Protein AF-A0A3P7ZCS2-F1 (afdb_monomer_lite)

Radius of gyration: 29.66 Å; chains: 1; bounding box: 91×75×80 Å

Organism: NCBI:txid48269

InterPro domains:
  IPR000313 PWWP domain [PF00855] (333-411)
  IPR000313 PWWP domain [PS50812] (331-393)
  IPR000313 PWWP domain [SM00293] (329-391)
  IPR001841 Zinc finger, RING-type [SM00184] (80-130)
  IPR001841 Zinc finger, RING-type [SM00184] (137-201)
  IPR001965 Zinc finger, PHD-type [SM00249] (79-131)
  IPR001965 Zinc finger, PHD-type [SM00249] (136-202)
  IPR001965 Zinc finger, PHD-type [SM00249] (280-324)
  IPR011011 Zinc finger, FYVE/PHD-type [SSF57903] (72-132)
  IPR011011 Zinc finger, FYVE/PHD-type [SSF57903] (277-336)
  IPR013083 Zinc finger, RING/FYVE/PHD-type [G3DSA:3.30.40.10] (71-134)
  IPR013083 Zinc finger, RING/FYVE/PHD-type [G3DSA:3.30.40.10] (135-224)
  IPR013083 Zinc finger, RING/FYVE/PHD-type [G3DSA:3.30.40.10] (269-327)
  IPR019787 Zinc finger, PHD-finger [PF00628] (80-130)
  IPR019787 Zinc finger, PHD-finger [PS50016] (77-133)
  IPR050777 SET2 Histone-Lysine N-Methyltransferase [PTHR22884] (30-420)
  IPR055198 Histone-lysine N-methyltransferase NSD-like, PHD zinc finger [PF22908] (136-201)

Secondary structure (DSSP, 8-state):
--HHHHHHHHHHHHHHHHHHHHHHHHHTTS------------------------SHHHHHHHHHHHHHSPSPPP----B-TTT--B--STTTSEE-TTTT--EE-GGG---SSPPPGGGGSTTT---HHHHH----BTTT-----TT-TTSTT-EEEB-STT---EEEHHHHTT-TT-EEEPPP-SS-TT---EEEE-GGGS-HHHHHHHTT--S-------TTSSPEEEESSSS-EEESSTTTSBTTPEEEETTEEE-GGG--GGGGGSGGGS----SB-TTT-SB-SS-EEBSSSS-EE-STT--GGGEEEETTEEEEHHHHHT---BTT-EEEE--TTS--EEEEE--GGGS-HHHHTS---TTEEEEEETTT--EEEEEGGGEEEHHHHTTSGGG-------HHHHHHHHHHHHHHHHHHHHHHHHHHHHHHHHHHHHHHHHHHHHHHS-S--HHHHHHHHHHHHHHHHHHHHHHHHHTT-

Foldseek 3Di:
DPVVVVVVVVVVVVVVVVVVVVVVVVVVPPDDDDDDDDDDDDDDDDDDDDDDPDDPVVQVVVLVVLVVCPPPPFDDFAAALQVLATDPDPPQWAQAPALQRHIHGPVSADAPDDDPPCLSPRVHPHGNCRRVVWDAAQQPRHTQDPPPPVQQSPWAFAQPPSGGHIHGPVSQPLEFPWDKDDADPDDDPDDHIHTPHGQLQAQLQVRVVVVVDPDDDLPDCHSPRAAWQAESRHSHIFGDDFNRAFFLWADSDSRYTHHLLPPDLVQCPDPQAPFDADQAALQPQHGAPDWLQARQANHIHHPVSDDVQQFDQDPSHTHGSCVSSVPHHTAQAWKFFDDPPDATFIWGFHALSNDRPVANPDDDDRQWTKIQTQQPRDIHTDHRSGIDHPVSCCSYPSLDQDPDPDSVSVRSVVRVVVVVVVVVVVVVVSVVVVVVVVVVVVVVVVVVVDVVDPDDCPVVVVVVVVVVVVVVVVVVVVVVVVVVD

Sequence (485 aa):
MPKRYARIFELSFQRLEKSRKCKEATVTKVNESGTKSTDRTPKSSKKSGSKKQQPETQEFDIEIHRLIVSPAQYRLQPVCPVCEVYSNAPGQMFQCQGPCGRIVHPHCMRYKTPPPADNSRPEKFRCPQCLIGEFLCSICGKPSETGSKDGAGQLYACQVINCSRHFHRDCLSGWPGILTRPSDNVATRTATFQILRCPAHTCNTCYLESNETNCHPVKKPTSSEGPFLECVRCPAVFHTGDLCTPAGSVEVSLSHIVCPRHFDESLLTLSNFKTQHPNWCFHCFKHAPERIECQLCPTTYHKDCFEPSLGILTDDKFICRSCRRGVFPRYAQIIWAKIPGFRWWPCEIIHARNAPINILNMAHPEGSFPVHFLGSEEYQWISRNRVFPYEIGLQTSSAKDTSGSNKIEKAFSRCKLKNINLYFVIIQYYIHDLVLDFLLSNIVRLYSLFIYQNNVLLYSMQIYVYILLKFIMIIIQDHHILVLL

pLDDT: mean 71.95, std 22.6, range [23.31, 95.94]

Structure (mmCIF, N/CA/C/O backbone):
data_AF-A0A3P7ZCS2-F1
#
_entry.id   AF-A0A3P7ZCS2-F1
#
loop_
_atom_site.group_PDB
_atom_site.id
_atom_site.type_symbol
_atom_site.label_atom_id
_atom_site.label_alt_id
_atom_site.label_comp_id
_atom_site.label_asym_id
_atom_site.label_entity_id
_atom_site.label_seq_id
_atom_site.pdbx_PDB_ins_code
_atom_site.Cartn_x
_atom_site.Cartn_y
_atom_site.Cartn_z
_atom_site.occupancy
_atom_site.B_iso_or_equiv
_atom_site.auth_seq_id
_atom_site.auth_comp_id
_atom_site.auth_asym_id
_atom_site.auth_atom_id
_atom_site.pdbx_PDB_model_num
ATOM 1 N N . MET A 1 1 ? -3.057 19.086 -23.326 1.00 34.16 1 MET A N 1
ATOM 2 C CA . MET A 1 1 ? -3.747 17.930 -23.949 1.00 34.16 1 MET A CA 1
ATOM 3 C C . MET A 1 1 ? -3.106 17.607 -25.300 1.00 34.16 1 MET A C 1
ATOM 5 O O . MET A 1 1 ? -3.210 18.430 -26.204 1.00 34.16 1 MET A O 1
ATOM 9 N N . PRO A 1 2 ? -2.411 16.470 -25.483 1.00 31.97 2 PRO A N 1
ATOM 10 C CA . PRO A 1 2 ? -1.846 16.117 -26.785 1.00 31.97 2 PRO A CA 1
ATOM 11 C C . PRO A 1 2 ? -2.975 15.933 -27.806 1.00 31.97 2 PRO A C 1
ATOM 13 O O . PRO A 1 2 ? -3.985 15.300 -27.497 1.00 31.97 2 PRO A O 1
ATOM 16 N N . LYS A 1 3 ? -2.798 16.447 -29.030 1.00 30.59 3 LYS A N 1
ATOM 17 C CA . LYS A 1 3 ? -3.807 16.549 -30.110 1.00 30.59 3 LYS A CA 1
ATOM 18 C C . LYS A 1 3 ? -4.571 15.249 -30.447 1.00 30.59 3 LYS A C 1
ATOM 20 O O . LYS A 1 3 ? -5.600 15.314 -31.106 1.00 30.59 3 LYS A O 1
ATOM 25 N N . ARG A 1 4 ? -4.125 14.077 -29.975 1.00 33.41 4 ARG A N 1
ATOM 26 C CA . ARG A 1 4 ? -4.854 12.796 -30.078 1.00 33.41 4 ARG A CA 1
ATOM 27 C C . ARG A 1 4 ? -6.056 12.716 -29.121 1.00 33.41 4 ARG A C 1
ATOM 29 O O . ARG A 1 4 ? -7.106 12.251 -29.544 1.00 33.41 4 ARG A O 1
ATOM 36 N N . TYR A 1 5 ? -5.944 13.241 -27.898 1.00 30.27 5 TYR A N 1
ATOM 37 C CA . TYR A 1 5 ? -7.052 13.302 -26.932 1.00 30.27 5 TYR A CA 1
ATOM 38 C C . TYR A 1 5 ? -8.071 14.386 -27.293 1.00 30.27 5 TYR A C 1
ATOM 40 O O . TYR A 1 5 ? -9.265 14.140 -27.183 1.00 30.27 5 TYR A O 1
ATOM 48 N N . ALA A 1 6 ? -7.618 15.528 -27.826 1.00 34.88 6 ALA A N 1
ATOM 49 C CA . ALA A 1 6 ? -8.508 16.565 -28.355 1.00 34.88 6 ALA A CA 1
ATOM 50 C C . ALA A 1 6 ? -9.327 16.049 -29.550 1.00 34.88 6 ALA A C 1
ATOM 52 O O . ALA A 1 6 ? -10.536 16.221 -29.580 1.00 34.88 6 ALA A O 1
ATOM 53 N N . ARG A 1 7 ? -8.705 15.311 -30.483 1.00 32.75 7 ARG A N 1
ATOM 54 C CA . ARG A 1 7 ? -9.410 14.736 -31.642 1.00 32.75 7 ARG A CA 1
ATOM 55 C C . ARG A 1 7 ? -10.425 13.662 -31.242 1.00 32.75 7 ARG A C 1
ATOM 57 O O . ARG A 1 7 ? -11.471 13.573 -31.868 1.00 32.75 7 ARG A O 1
ATOM 64 N N . ILE A 1 8 ? -10.141 12.870 -30.205 1.00 35.28 8 ILE A N 1
ATOM 65 C CA . ILE A 1 8 ? -11.092 11.890 -29.655 1.00 35.28 8 ILE A CA 1
ATOM 66 C C . ILE A 1 8 ? -12.244 12.607 -28.944 1.00 35.28 8 ILE A C 1
ATOM 68 O O . ILE A 1 8 ? -13.396 12.272 -29.202 1.00 35.28 8 ILE A O 1
ATOM 72 N N . PHE A 1 9 ? -11.969 13.628 -28.128 1.00 32.38 9 PHE A N 1
ATOM 73 C CA . PHE A 1 9 ? -13.006 14.438 -27.479 1.00 32.38 9 PHE A CA 1
ATOM 74 C C . PHE A 1 9 ? -13.884 15.183 -28.491 1.00 32.38 9 PHE A C 1
ATOM 76 O O . PHE A 1 9 ? -15.100 15.191 -28.351 1.00 32.38 9 PHE A O 1
ATOM 83 N N . GLU A 1 10 ? -13.299 15.737 -29.547 1.00 36.34 10 GLU A N 1
ATOM 84 C CA . GLU A 1 10 ? -13.999 16.529 -30.560 1.00 36.34 10 GLU A CA 1
ATOM 85 C C . GLU A 1 10 ? -14.814 15.655 -31.523 1.00 36.34 10 GLU A C 1
ATOM 87 O O . GLU A 1 10 ? -15.964 15.973 -31.820 1.00 36.34 10 GLU A O 1
ATOM 92 N N . LEU A 1 11 ? -14.301 14.479 -31.909 1.00 35.94 11 LEU A N 1
ATOM 93 C CA . LEU A 1 11 ? -15.084 13.469 -32.636 1.00 35.94 11 LEU A CA 1
ATOM 94 C C . LEU A 1 11 ? -16.223 12.893 -31.776 1.00 35.94 11 LEU A C 1
ATOM 96 O O . LEU A 1 11 ? -17.282 12.553 -32.308 1.00 35.94 11 LEU A O 1
ATOM 100 N N . SER A 1 12 ? -16.031 12.806 -30.457 1.00 35.19 12 SER A N 1
ATOM 101 C CA . SER A 1 12 ? -17.059 12.363 -29.505 1.00 35.19 12 SER A CA 1
ATOM 102 C C . SER A 1 12 ? -18.126 13.440 -29.278 1.00 35.19 12 SER A C 1
ATOM 104 O O . SER A 1 12 ? -19.315 13.126 -29.270 1.00 35.19 12 SER A O 1
ATOM 106 N N . PHE A 1 13 ? -17.730 14.714 -29.196 1.00 37.91 13 PHE A N 1
ATOM 107 C CA . PHE A 1 13 ? -18.630 15.865 -29.076 1.00 37.91 13 PHE A CA 1
ATOM 108 C C . PHE A 1 13 ? -19.469 16.064 -30.351 1.00 37.91 13 PHE A C 1
ATOM 110 O O . PHE A 1 13 ? -20.689 16.194 -30.278 1.00 37.91 13 PHE A O 1
ATOM 117 N N . GLN A 1 14 ? -18.858 15.933 -31.535 1.00 39.66 14 GLN A N 1
ATOM 118 C CA . GLN A 1 14 ? -19.563 15.972 -32.825 1.00 39.66 14 GLN A CA 1
ATOM 119 C C . GLN A 1 14 ? -20.546 14.797 -33.005 1.00 39.66 14 GLN A C 1
ATOM 121 O O . GLN A 1 14 ? -21.603 14.957 -33.621 1.00 39.66 14 GLN A O 1
ATOM 126 N N . ARG A 1 15 ? -20.246 13.609 -32.453 1.00 40.25 15 ARG A N 1
ATOM 127 C CA . ARG A 1 15 ? -21.177 12.459 -32.434 1.00 40.25 15 ARG A CA 1
ATOM 128 C C . ARG A 1 15 ? -22.315 12.643 -31.424 1.00 40.25 15 ARG A C 1
ATOM 130 O O . ARG A 1 15 ? -23.442 12.249 -31.725 1.00 40.25 15 ARG A O 1
ATOM 137 N N . LEU A 1 16 ? -22.060 13.284 -30.281 1.00 37.72 16 LEU A N 1
ATOM 138 C CA . LEU A 1 16 ? -23.077 13.669 -29.292 1.00 37.72 16 LEU A CA 1
ATOM 139 C C . LEU A 1 16 ? -24.051 14.721 -29.843 1.00 37.72 16 LEU A C 1
ATOM 141 O O . LEU A 1 16 ? -25.259 14.575 -29.658 1.00 37.72 16 LEU A O 1
ATOM 145 N N . GLU A 1 17 ? -23.571 15.714 -30.598 1.00 40.41 17 GLU A N 1
ATOM 146 C CA . GLU A 1 17 ? -24.432 16.683 -31.295 1.00 40.41 17 GLU A CA 1
ATOM 147 C C . GLU A 1 17 ? -25.273 16.032 -32.402 1.00 40.41 17 GLU A C 1
ATOM 149 O O . GLU A 1 17 ? -26.458 16.342 -32.542 1.00 40.41 17 GLU A O 1
ATOM 154 N N . LYS A 1 18 ? -24.708 15.072 -33.151 1.00 39.22 18 LYS A N 1
ATOM 155 C CA . LYS A 1 18 ? -25.457 14.277 -34.145 1.00 39.22 18 LYS A CA 1
ATOM 156 C C . LYS A 1 18 ? -26.535 13.402 -33.493 1.00 39.22 18 LYS A C 1
ATOM 158 O O . LYS A 1 18 ? -27.636 13.293 -34.026 1.00 39.22 18 LYS A O 1
ATOM 163 N N . SER A 1 19 ? -26.241 12.820 -32.329 1.00 39.38 19 SER A N 1
ATOM 164 C CA . SER A 1 19 ? -27.182 11.997 -31.557 1.00 39.38 19 SER A CA 1
ATOM 165 C C . SER A 1 19 ? -28.290 12.837 -30.896 1.00 39.38 19 SER A C 1
ATOM 167 O O . SER A 1 19 ? -29.449 12.423 -30.904 1.00 39.38 19 SER A O 1
ATOM 169 N N . ARG A 1 20 ? -27.988 14.060 -30.421 1.00 38.22 20 ARG A N 1
ATOM 170 C CA . ARG A 1 20 ? -29.004 15.038 -29.973 1.00 38.22 20 ARG A CA 1
ATOM 171 C C . ARG A 1 20 ? -29.910 15.498 -31.113 1.00 38.22 20 ARG A C 1
ATOM 173 O O . ARG A 1 20 ? -31.123 15.453 -30.944 1.00 38.22 20 ARG A O 1
ATOM 180 N N . LYS A 1 21 ? -29.353 15.826 -32.287 1.00 40.16 21 LYS A N 1
ATOM 181 C CA . LYS A 1 21 ? -30.138 16.219 -33.475 1.00 40.16 21 LYS A CA 1
ATOM 182 C C . LYS A 1 21 ? -31.030 15.085 -34.006 1.00 40.16 21 LYS A C 1
ATOM 184 O O . LYS A 1 21 ? -32.159 15.347 -34.407 1.00 40.16 21 LYS A O 1
ATOM 189 N N . CYS A 1 22 ? -30.589 13.822 -33.943 1.00 39.00 22 CYS A N 1
ATOM 190 C CA . CYS A 1 22 ? -31.449 12.669 -34.259 1.00 39.00 22 CYS A CA 1
ATOM 191 C C . CYS A 1 22 ? -32.571 12.462 -33.227 1.00 39.00 22 CYS A C 1
ATOM 193 O O . CYS A 1 22 ? -33.686 12.102 -33.604 1.00 39.00 22 CYS A O 1
ATOM 195 N N . LYS A 1 23 ? -32.318 12.711 -31.935 1.00 38.56 23 LYS A N 1
ATOM 196 C CA . LYS A 1 23 ? -33.352 12.613 -30.890 1.00 38.56 23 LYS A CA 1
ATOM 197 C C . LYS A 1 23 ? -34.379 13.749 -30.982 1.00 38.56 23 LYS A C 1
ATOM 199 O O . LYS A 1 23 ? -35.568 13.476 -30.860 1.00 38.56 23 LYS A O 1
ATOM 204 N N . GLU A 1 24 ? -33.966 14.973 -31.306 1.00 36.69 24 GLU A N 1
ATOM 205 C CA . GLU A 1 24 ? -34.877 16.115 -31.520 1.00 36.69 24 GLU A CA 1
ATOM 206 C C . GLU A 1 24 ? -35.743 15.956 -32.791 1.00 36.69 24 GLU A C 1
ATOM 208 O O . GLU A 1 24 ? -36.917 16.327 -32.782 1.00 36.69 24 GLU A O 1
ATOM 213 N N . ALA A 1 25 ? -35.227 15.299 -33.841 1.00 37.47 25 ALA A N 1
ATOM 214 C CA . ALA A 1 25 ? -35.988 14.968 -35.055 1.00 37.47 25 ALA A CA 1
ATOM 215 C C . ALA A 1 25 ? -36.970 13.786 -34.886 1.00 37.47 25 ALA A C 1
ATOM 217 O O . ALA A 1 25 ? -37.896 13.629 -35.681 1.00 37.47 25 ALA A O 1
ATOM 218 N N . THR A 1 26 ? -36.783 12.951 -33.856 1.00 35.44 26 THR A N 1
ATOM 219 C CA . THR A 1 26 ? -37.679 11.814 -33.565 1.00 35.44 26 THR A CA 1
ATOM 220 C C . THR A 1 26 ? -38.837 12.230 -32.646 1.00 35.44 26 THR A C 1
ATOM 222 O O . THR A 1 26 ? -39.931 11.682 -32.744 1.00 35.44 26 THR A O 1
ATOM 225 N N . VAL A 1 27 ? -38.640 13.253 -31.805 1.00 35.09 27 VAL A N 1
ATOM 226 C CA . VAL A 1 27 ? -39.676 13.792 -30.900 1.00 35.09 27 VAL A CA 1
ATOM 227 C C . VAL A 1 27 ? -40.705 14.666 -31.639 1.00 35.09 27 VAL A C 1
ATOM 229 O O . VAL A 1 27 ? -41.844 14.779 -31.198 1.00 35.09 27 VAL A O 1
ATOM 232 N N . THR A 1 28 ? -40.370 15.211 -32.812 1.00 32.97 28 THR A N 1
ATOM 233 C CA . THR A 1 28 ? -41.272 16.064 -33.616 1.00 32.97 28 THR A CA 1
ATOM 234 C C . THR A 1 28 ? -42.214 15.308 -34.564 1.00 32.97 28 THR A C 1
ATOM 236 O O . THR A 1 28 ? -43.017 15.944 -35.237 1.00 32.97 28 THR A O 1
ATOM 239 N N . LYS A 1 29 ? -42.183 13.966 -34.611 1.00 32.41 29 LYS A N 1
ATOM 240 C CA . LYS A 1 29 ? -43.061 13.154 -35.487 1.00 32.41 29 LYS A CA 1
ATOM 241 C C . LYS A 1 29 ? -44.076 12.254 -34.765 1.00 32.41 29 LYS A C 1
ATOM 243 O O . LYS A 1 29 ? -44.685 11.413 -35.416 1.00 32.41 29 LYS A O 1
ATOM 248 N N . VAL A 1 30 ? -44.280 12.414 -33.452 1.00 31.30 30 VAL A N 1
ATOM 249 C CA . VAL A 1 30 ? -45.162 11.515 -32.665 1.00 31.30 30 VAL A CA 1
ATOM 250 C C . VAL A 1 30 ? -46.473 12.166 -32.190 1.00 31.30 30 VAL A C 1
ATOM 252 O O . VAL A 1 30 ? -47.336 11.470 -31.669 1.00 31.30 30 VAL A O 1
ATOM 255 N N . ASN A 1 31 ? -46.713 13.453 -32.452 1.00 31.58 31 ASN A N 1
ATOM 256 C CA . ASN A 1 31 ? -48.003 14.078 -32.137 1.00 31.58 31 ASN A CA 1
ATOM 257 C C . ASN A 1 31 ? -48.791 14.414 -33.404 1.00 31.58 31 ASN A C 1
ATOM 259 O O . ASN A 1 31 ? -48.759 15.557 -33.836 1.00 31.58 31 ASN A O 1
ATOM 263 N N . GLU A 1 32 ? -49.508 13.434 -33.963 1.00 27.31 32 GLU A N 1
ATOM 264 C CA . GLU A 1 32 ? -50.797 13.667 -34.634 1.00 27.31 32 GLU A CA 1
ATOM 265 C C . GLU A 1 32 ? -51.540 12.348 -34.932 1.00 27.31 32 GLU A C 1
ATOM 267 O O . GLU A 1 32 ? -51.061 11.509 -35.691 1.00 27.31 32 GLU A O 1
ATOM 272 N N . SER A 1 33 ? -52.759 12.237 -34.378 1.00 28.20 33 SER A N 1
ATOM 273 C CA . SER A 1 33 ? -53.843 11.271 -34.675 1.00 28.20 33 SER A CA 1
ATOM 274 C C . SER A 1 33 ? -53.586 9.788 -34.329 1.00 28.20 33 SER A C 1
ATOM 276 O O . SER A 1 33 ? -52.498 9.268 -34.503 1.00 28.20 33 SER A O 1
ATOM 278 N N . GLY A 1 34 ? -54.517 8.981 -33.822 1.00 25.56 34 GLY A N 1
ATOM 279 C CA . GLY A 1 34 ? -55.971 9.057 -33.699 1.00 25.56 34 GLY A CA 1
ATOM 280 C C . GLY A 1 34 ? -56.501 7.609 -33.717 1.00 25.56 34 GLY A C 1
ATOM 281 O O . GLY A 1 34 ? -56.084 6.796 -34.532 1.00 25.56 34 GLY A O 1
ATOM 282 N N . THR A 1 35 ? -57.360 7.272 -32.765 1.00 27.72 35 THR A N 1
ATOM 283 C CA . THR A 1 35 ? -57.932 5.956 -32.418 1.00 27.72 35 THR A CA 1
ATOM 284 C C . THR A 1 35 ? -58.595 5.164 -33.565 1.00 27.72 35 THR A C 1
ATOM 286 O O . THR A 1 35 ? -59.392 5.738 -34.301 1.00 27.72 35 THR A O 1
ATOM 289 N N . LYS A 1 36 ? -58.420 3.822 -33.603 1.00 25.88 36 LYS A N 1
ATOM 290 C CA . LYS A 1 36 ? -59.505 2.793 -33.592 1.00 25.88 36 LYS A CA 1
ATOM 291 C C . LYS A 1 36 ? -59.011 1.333 -33.709 1.00 25.88 36 LYS A C 1
ATOM 293 O O . LYS A 1 36 ? -57.944 1.035 -34.224 1.00 25.88 36 LYS A O 1
ATOM 298 N N . SER A 1 37 ? -59.851 0.457 -33.164 1.00 25.08 37 SER A N 1
ATOM 299 C CA . SER A 1 37 ? -59.765 -0.980 -32.858 1.00 25.08 37 SER A CA 1
ATOM 300 C C . SER A 1 37 ? -59.922 -1.965 -34.033 1.00 25.08 37 SER A C 1
ATOM 302 O O . SER A 1 37 ? -60.675 -1.669 -34.954 1.00 25.08 37 SER A O 1
ATOM 304 N N . THR A 1 38 ? -59.369 -3.183 -33.886 1.00 24.59 38 THR A N 1
ATOM 305 C CA . THR A 1 38 ? -59.996 -4.540 -34.000 1.00 24.59 38 THR A CA 1
ATOM 306 C C . THR A 1 38 ? -59.110 -5.617 -34.666 1.00 24.59 38 THR A C 1
ATOM 308 O O . THR A 1 38 ? -58.693 -5.478 -35.804 1.00 24.59 38 THR A O 1
ATOM 311 N N . ASP A 1 39 ? -58.852 -6.673 -33.883 1.00 24.75 39 ASP A N 1
ATOM 312 C CA . ASP A 1 39 ? -58.910 -8.132 -34.127 1.00 24.75 39 ASP A CA 1
ATOM 313 C C . ASP A 1 39 ? -58.320 -8.846 -35.381 1.00 24.75 39 ASP A C 1
ATOM 315 O O . ASP A 1 39 ? -58.453 -8.403 -36.518 1.00 24.75 39 ASP A O 1
ATOM 319 N N . ARG A 1 40 ? -57.857 -10.088 -35.112 1.00 25.30 40 ARG A N 1
ATOM 320 C CA . ARG A 1 40 ? -57.554 -11.267 -35.973 1.00 25.30 40 ARG A CA 1
ATOM 321 C C . ARG A 1 40 ? -56.086 -11.632 -36.287 1.00 25.30 40 ARG A C 1
ATOM 323 O O . ARG A 1 40 ? -55.348 -10.938 -36.976 1.00 25.30 40 ARG A O 1
ATOM 330 N N . THR A 1 41 ? -55.717 -12.837 -35.841 1.00 25.58 41 THR A N 1
ATOM 331 C CA . THR A 1 41 ? -54.604 -13.714 -36.280 1.00 25.58 41 THR A CA 1
ATOM 332 C C . THR A 1 41 ? -55.026 -14.569 -37.504 1.00 25.58 41 THR A C 1
ATOM 334 O O . THR A 1 41 ? -56.198 -14.517 -37.879 1.00 25.58 41 THR A O 1
ATOM 337 N N . PRO A 1 42 ? -54.216 -15.511 -38.055 1.00 48.38 42 PRO A N 1
ATOM 338 C CA . PRO A 1 42 ? -52.761 -15.575 -38.331 1.00 48.38 42 PRO A CA 1
ATOM 339 C C . PRO A 1 42 ? -52.442 -16.049 -39.786 1.00 48.38 42 PRO A C 1
ATOM 341 O O . PRO A 1 42 ? -53.292 -16.665 -40.426 1.00 48.38 42 PRO A O 1
ATOM 344 N N . LYS A 1 43 ? -51.192 -15.914 -40.285 1.00 23.31 43 LYS A N 1
ATOM 345 C CA . LYS A 1 43 ? -50.535 -16.943 -41.144 1.00 23.31 43 LYS A CA 1
ATOM 346 C C . LYS A 1 43 ? -49.049 -16.690 -41.456 1.00 23.31 43 LYS A C 1
ATOM 348 O O . LYS A 1 43 ? -48.550 -15.576 -41.456 1.00 23.31 43 LYS A O 1
ATOM 353 N N . SER A 1 44 ? -48.385 -17.818 -41.687 1.00 24.83 44 SER A N 1
ATOM 354 C CA . SER A 1 44 ? -46.962 -18.152 -41.811 1.00 24.83 44 SER A CA 1
ATOM 355 C C . SER A 1 44 ? -46.212 -17.647 -43.053 1.00 24.83 44 SER A C 1
ATOM 357 O O . SER A 1 44 ? -46.780 -17.720 -44.137 1.00 24.83 44 SER A O 1
ATOM 359 N N . SER A 1 45 ? -44.887 -17.438 -42.939 1.00 24.23 45 SER A N 1
ATOM 360 C CA . SER A 1 45 ? -43.887 -18.069 -43.838 1.00 24.23 45 SER A CA 1
ATOM 361 C C . SER A 1 45 ? -42.415 -17.798 -43.456 1.00 24.23 45 SER A C 1
ATOM 363 O O . SER A 1 45 ? -41.959 -16.664 -43.461 1.00 24.23 45 SER A O 1
ATOM 365 N N . LYS A 1 46 ? -41.698 -18.903 -43.197 1.00 26.25 46 LYS A N 1
ATOM 366 C CA . LYS A 1 46 ? -40.325 -19.293 -43.603 1.00 26.25 46 LYS A CA 1
ATOM 367 C C . LYS A 1 46 ? -39.116 -18.332 -43.454 1.00 26.25 46 LYS A C 1
ATOM 369 O O . LYS A 1 46 ? -38.947 -17.368 -44.182 1.00 26.25 46 LYS A O 1
ATOM 374 N N . LYS A 1 47 ? -38.203 -18.801 -42.584 1.00 28.81 47 LYS A N 1
ATOM 375 C CA . LYS A 1 47 ? -36.724 -18.704 -42.525 1.00 28.81 47 LYS A CA 1
ATOM 376 C C . LYS A 1 47 ? -35.978 -18.027 -43.693 1.00 28.81 47 LYS A C 1
ATOM 378 O O . LYS A 1 47 ? -35.993 -18.540 -44.806 1.00 28.81 47 LYS A O 1
ATOM 383 N N . SER A 1 48 ? -35.050 -17.143 -43.321 1.00 23.53 48 SER A N 1
ATOM 384 C CA . SER A 1 48 ? -33.651 -17.187 -43.783 1.00 23.53 48 SER A CA 1
ATOM 385 C C . SER A 1 48 ? -32.741 -16.556 -42.724 1.00 23.53 48 SER A C 1
ATOM 387 O O . SER A 1 48 ? -33.026 -15.468 -42.231 1.00 23.53 48 SER A O 1
ATOM 389 N N . GLY A 1 49 ? -31.692 -17.276 -42.321 1.00 38.06 49 GLY A N 1
ATOM 390 C CA . GLY A 1 49 ? -30.802 -16.887 -41.228 1.00 38.06 49 GLY A CA 1
ATOM 391 C C . GLY A 1 49 ? -29.869 -15.726 -41.567 1.00 38.06 49 GLY A C 1
ATOM 392 O O . GLY A 1 49 ? -29.378 -15.613 -42.687 1.00 38.06 49 GLY A O 1
ATOM 393 N N . SER A 1 50 ? -29.562 -14.920 -40.555 1.00 27.19 50 SER A N 1
ATOM 394 C CA . SER A 1 50 ? -28.472 -13.949 -40.563 1.00 27.19 50 SER A CA 1
ATOM 395 C C . SER A 1 50 ? -27.685 -14.078 -39.255 1.00 27.19 50 SER A C 1
ATOM 397 O O . SER A 1 50 ? -28.232 -14.093 -38.152 1.00 27.19 50 SER A O 1
ATOM 399 N N . LYS A 1 51 ? -26.373 -14.282 -39.410 1.00 31.30 51 LYS A N 1
ATOM 400 C CA . LYS A 1 51 ? -25.384 -14.442 -38.340 1.00 31.30 51 LYS A CA 1
ATOM 401 C C . LYS A 1 51 ? -25.429 -13.233 -37.396 1.00 31.30 51 LYS A C 1
ATOM 403 O O . LYS A 1 51 ? -25.303 -12.100 -37.849 1.00 31.30 51 LYS A O 1
ATOM 408 N N . LYS A 1 52 ? -25.547 -13.483 -36.087 1.00 32.81 52 LYS A N 1
ATOM 409 C CA . LYS A 1 52 ? -25.347 -12.482 -35.027 1.00 32.81 52 LYS A CA 1
ATOM 410 C C . LYS A 1 52 ? -23.895 -11.978 -35.052 1.00 32.81 52 LYS A C 1
ATOM 412 O O . LYS A 1 52 ? -23.013 -12.615 -34.487 1.00 32.81 52 LYS A O 1
ATOM 417 N N . GLN A 1 53 ? -23.660 -10.830 -35.680 1.00 43.56 53 GLN A N 1
ATOM 418 C CA . GLN A 1 53 ? -22.557 -9.923 -35.352 1.00 43.56 53 GLN A CA 1
ATOM 419 C C . GLN A 1 53 ? -23.093 -8.929 -34.316 1.00 43.56 53 GLN A C 1
ATOM 421 O O . GLN A 1 53 ? -23.724 -7.942 -34.669 1.00 43.56 53 GLN A O 1
ATOM 426 N N . GLN A 1 54 ? -22.944 -9.251 -33.033 1.00 46.62 54 GLN A N 1
ATOM 427 C CA . GLN A 1 54 ? -23.351 -8.391 -31.915 1.00 46.62 54 GLN A CA 1
ATOM 428 C C . GLN A 1 54 ? -22.439 -8.365 -30.654 1.00 46.62 54 GLN A C 1
ATOM 430 O O . GLN A 1 54 ? -22.840 -7.683 -29.718 1.00 46.62 54 GLN A O 1
ATOM 435 N N . PRO A 1 55 ? -21.240 -9.000 -30.561 1.00 47.25 55 PRO A N 1
ATOM 436 C CA . PRO A 1 55 ? -20.392 -8.830 -29.364 1.00 47.25 55 PRO A CA 1
ATOM 437 C C . PRO A 1 55 ? -19.594 -7.509 -29.315 1.00 47.25 55 PRO A C 1
ATOM 439 O O . PRO A 1 55 ? -19.585 -6.838 -28.289 1.00 47.25 55 PRO A O 1
ATOM 442 N N . GLU A 1 56 ? -18.948 -7.113 -30.419 1.00 50.41 56 GLU A N 1
ATOM 443 C CA . GLU A 1 56 ? -17.910 -6.056 -30.420 1.00 50.41 56 GLU A CA 1
ATOM 444 C C . GLU A 1 56 ? -18.437 -4.653 -30.085 1.00 50.41 56 GLU A C 1
ATOM 446 O O . GLU A 1 56 ? -17.804 -3.902 -29.348 1.00 50.41 56 GLU A O 1
ATOM 451 N N . THR A 1 57 ? -19.614 -4.285 -30.598 1.00 55.41 57 THR A N 1
ATOM 452 C CA . THR A 1 57 ? -20.201 -2.959 -30.341 1.00 55.41 57 THR A CA 1
ATOM 453 C C . THR A 1 57 ? -20.653 -2.808 -28.891 1.00 55.41 57 THR A C 1
ATOM 455 O O . THR A 1 57 ? -20.530 -1.733 -28.317 1.00 55.41 57 THR A O 1
ATOM 458 N N . GLN A 1 58 ? -21.140 -3.894 -28.284 1.00 62.09 58 GLN A N 1
ATOM 459 C CA . GLN A 1 58 ? -21.609 -3.892 -26.902 1.00 62.09 58 GLN A CA 1
ATOM 460 C C . GLN A 1 58 ? -20.439 -3.817 -25.910 1.00 62.09 58 GLN A C 1
ATOM 462 O O . GLN A 1 58 ? -20.539 -3.120 -24.905 1.00 62.09 58 GLN A O 1
ATOM 467 N N . GLU A 1 59 ? -19.324 -4.491 -26.200 1.00 60.81 59 GLU A N 1
ATOM 468 C CA . GLU A 1 59 ? -18.109 -4.436 -25.377 1.00 60.81 59 GLU A CA 1
ATOM 469 C C . GLU A 1 59 ? -17.488 -3.029 -25.367 1.00 60.81 59 GLU A C 1
ATOM 471 O O . GLU A 1 59 ? -17.156 -2.506 -24.301 1.00 60.81 59 GLU A O 1
ATOM 476 N N . PHE A 1 60 ? -17.441 -2.369 -26.528 1.00 63.69 60 PHE A N 1
ATOM 477 C CA . PHE A 1 60 ? -16.927 -1.003 -26.658 1.00 63.69 60 PHE A CA 1
ATOM 478 C C . PHE A 1 60 ? -17.791 0.034 -25.915 1.00 63.69 60 PHE A C 1
ATOM 480 O O . PHE A 1 60 ? -17.264 0.932 -25.255 1.00 63.69 60 PHE A O 1
ATOM 487 N N . ASP A 1 61 ? -19.121 -0.110 -25.958 1.00 67.19 61 ASP A N 1
ATOM 488 C CA . ASP A 1 61 ? -20.045 0.764 -25.222 1.00 67.19 61 ASP A CA 1
ATOM 489 C C . ASP A 1 61 ? -19.908 0.598 -23.694 1.00 67.19 61 ASP A C 1
ATOM 491 O O . ASP A 1 61 ? -19.966 1.582 -22.948 1.00 67.19 61 ASP A O 1
ATOM 495 N N . ILE A 1 62 ? -19.667 -0.630 -23.216 1.00 66.62 62 ILE A N 1
ATOM 496 C CA . ILE A 1 62 ? -19.409 -0.923 -21.795 1.00 66.62 62 ILE A CA 1
ATOM 497 C C . ILE A 1 62 ? -18.079 -0.307 -21.346 1.00 66.62 62 ILE A C 1
ATOM 499 O O . ILE A 1 62 ? -17.996 0.266 -20.256 1.00 66.62 62 ILE A O 1
ATOM 503 N N . GLU A 1 63 ? -17.043 -0.392 -22.180 1.00 68.12 63 GLU A N 1
ATOM 504 C CA . GLU A 1 63 ? -15.724 0.166 -21.889 1.00 68.12 63 GLU A CA 1
ATOM 505 C C . GLU A 1 63 ? -15.754 1.696 -21.797 1.00 68.12 63 GLU A C 1
ATOM 507 O O . GLU A 1 63 ? -15.260 2.268 -20.821 1.00 68.12 63 GLU A O 1
ATOM 512 N N . ILE A 1 64 ? -16.419 2.365 -22.744 1.00 63.22 64 ILE A N 1
ATOM 513 C CA . ILE A 1 64 ? -16.616 3.820 -22.707 1.00 63.22 64 ILE A CA 1
ATOM 514 C C . ILE A 1 64 ? -17.378 4.228 -21.447 1.00 63.22 64 ILE A C 1
ATOM 516 O O . ILE A 1 64 ? -16.959 5.147 -20.741 1.00 63.22 64 ILE A O 1
ATOM 520 N N . HIS A 1 65 ? -18.479 3.545 -21.133 1.00 60.66 65 HIS A N 1
ATOM 521 C CA . HIS A 1 65 ? -19.268 3.859 -19.946 1.00 60.66 65 HIS A CA 1
ATOM 522 C C . HIS A 1 65 ? -18.441 3.705 -18.661 1.00 60.66 65 HIS A C 1
ATOM 524 O O . HIS A 1 65 ? -18.483 4.567 -17.784 1.00 60.66 65 HIS A O 1
ATOM 530 N N . ARG A 1 66 ? -17.627 2.650 -18.563 1.00 73.38 66 ARG A N 1
ATOM 531 C CA . ARG A 1 66 ? -16.723 2.424 -17.429 1.00 73.38 66 ARG A CA 1
ATOM 532 C C . ARG A 1 66 ? -15.689 3.542 -17.273 1.00 73.38 66 ARG A C 1
ATOM 534 O O . ARG A 1 66 ? -15.440 3.964 -16.146 1.00 73.38 66 ARG A O 1
ATOM 541 N N . LEU A 1 67 ? -15.116 4.032 -18.372 1.00 62.44 67 LEU A N 1
ATOM 542 C CA . LEU A 1 67 ? -14.147 5.131 -18.346 1.00 62.44 67 LEU A CA 1
ATOM 543 C C . LEU A 1 67 ? -14.794 6.478 -17.995 1.00 62.44 67 LEU A C 1
ATOM 545 O O . LEU A 1 67 ? -14.170 7.279 -17.312 1.00 62.44 67 LEU A O 1
ATOM 549 N N . ILE A 1 68 ? -16.043 6.723 -18.406 1.00 58.62 68 ILE A N 1
ATOM 550 C CA . ILE A 1 68 ? -16.782 7.958 -18.077 1.00 58.62 68 ILE A CA 1
ATOM 551 C C . ILE A 1 68 ? -17.203 7.988 -16.601 1.00 58.62 68 ILE A C 1
ATOM 553 O O . ILE A 1 68 ? -17.176 9.041 -15.968 1.00 58.62 68 ILE A O 1
ATOM 557 N N . VAL A 1 69 ? -17.600 6.841 -16.043 1.00 55.75 69 VAL A N 1
ATOM 558 C CA . VAL A 1 69 ? -18.046 6.716 -14.640 1.00 55.75 69 VAL A CA 1
ATOM 559 C C . VAL A 1 69 ? -16.858 6.612 -13.664 1.00 55.75 69 VAL A C 1
ATOM 561 O O . VAL A 1 69 ? -17.029 6.638 -12.444 1.00 55.75 69 VAL A O 1
ATOM 564 N N . SER A 1 70 ? -15.634 6.534 -14.190 1.00 57.09 70 SER A N 1
ATOM 565 C CA . SER A 1 70 ? -14.387 6.465 -13.437 1.00 57.09 70 SER A CA 1
ATOM 566 C C . SER A 1 70 ? -13.662 7.825 -13.434 1.00 57.09 70 SER A C 1
ATOM 568 O O . SER A 1 70 ? -13.411 8.369 -14.505 1.00 57.09 70 SER A O 1
ATOM 570 N N . PRO A 1 71 ? -13.264 8.374 -12.271 1.00 57.44 71 PRO A N 1
ATOM 571 C CA . PRO A 1 71 ? -13.391 7.806 -10.936 1.00 57.44 71 PRO A CA 1
ATOM 572 C C . PRO A 1 71 ? -14.749 8.140 -10.310 1.00 57.44 71 PRO A C 1
ATOM 574 O O . PRO A 1 71 ? -15.189 9.289 -10.339 1.00 57.44 71 PRO A O 1
ATOM 577 N N . ALA A 1 72 ? -15.367 7.161 -9.643 1.00 61.03 72 ALA A N 1
ATOM 578 C CA . ALA A 1 72 ? -16.433 7.461 -8.695 1.00 61.03 72 ALA A CA 1
ATOM 579 C C . ALA A 1 72 ? -15.923 8.503 -7.684 1.00 61.03 72 ALA A C 1
ATOM 581 O O . ALA A 1 72 ? -14.837 8.342 -7.119 1.00 61.03 72 ALA A O 1
ATOM 582 N N . GLN A 1 73 ? -16.689 9.578 -7.487 1.00 69.38 73 GLN A N 1
ATOM 583 C CA . GLN A 1 73 ? -16.347 10.614 -6.515 1.00 69.38 73 GLN A CA 1
ATOM 584 C C . GLN A 1 73 ? -16.190 9.987 -5.128 1.00 69.38 73 GLN A C 1
ATOM 586 O O . GLN A 1 73 ? -16.950 9.084 -4.761 1.00 69.38 73 GLN A O 1
ATOM 591 N N . TYR A 1 74 ? -15.206 10.466 -4.363 1.00 79.62 74 TYR A N 1
ATOM 592 C CA . TYR A 1 74 ? -14.990 9.987 -3.004 1.00 79.62 74 TYR A CA 1
ATOM 593 C C . TYR A 1 74 ? -16.286 10.074 -2.200 1.00 79.62 74 TYR A C 1
ATOM 595 O O . TYR A 1 74 ? -16.941 11.117 -2.133 1.00 79.62 74 TYR A O 1
ATOM 603 N N . ARG A 1 75 ? -16.620 8.969 -1.543 1.00 82.94 75 ARG A N 1
ATOM 604 C CA . ARG A 1 75 ? -17.704 8.899 -0.577 1.00 82.94 75 ARG A CA 1
ATOM 605 C C . ARG A 1 75 ? -17.225 8.063 0.587 1.00 82.94 75 ARG A C 1
ATOM 607 O O . ARG A 1 75 ? -16.747 6.950 0.381 1.00 82.94 75 ARG A O 1
ATOM 614 N N . LEU A 1 76 ? -17.394 8.581 1.802 1.00 85.50 76 LEU A N 1
ATOM 615 C CA . LEU A 1 76 ? -17.111 7.802 2.998 1.00 85.50 76 LEU A CA 1
ATOM 616 C C . LEU A 1 76 ? -17.991 6.547 2.991 1.00 85.50 76 LEU A C 1
ATOM 618 O O . LEU A 1 76 ? -19.219 6.625 3.052 1.00 85.50 76 LEU A O 1
ATOM 622 N N . GLN A 1 77 ? -17.340 5.396 2.890 1.00 89.62 77 GLN A N 1
ATOM 623 C CA . GLN A 1 77 ? -17.956 4.080 2.874 1.00 89.62 77 GLN A CA 1
ATOM 624 C C . GLN A 1 77 ? -17.250 3.246 3.942 1.00 89.62 77 GLN A C 1
ATOM 626 O O . GLN A 1 77 ? -16.204 2.646 3.661 1.00 89.62 77 GLN A O 1
ATOM 631 N N . PRO A 1 78 ? -17.756 3.273 5.189 1.00 88.69 78 PRO A N 1
ATOM 632 C CA . PRO A 1 78 ? -17.081 2.635 6.303 1.00 88.69 78 PRO A CA 1
ATOM 633 C C . PRO A 1 78 ? -16.964 1.132 6.062 1.00 88.69 78 PRO A C 1
ATOM 635 O O . PRO A 1 78 ? -17.910 0.477 5.630 1.00 88.69 78 PRO A O 1
ATOM 638 N N . VAL A 1 79 ? -15.784 0.597 6.347 1.00 94.00 79 VAL A N 1
ATOM 639 C CA . VAL A 1 79 ? -15.490 -0.831 6.247 1.00 94.00 79 VAL A CA 1
ATOM 640 C C . VAL A 1 79 ? -15.304 -1.373 7.648 1.00 94.00 79 VAL A C 1
ATOM 642 O O . VAL A 1 79 ? -14.654 -0.741 8.481 1.00 94.00 79 VAL A O 1
ATOM 645 N N . CYS A 1 80 ? -15.862 -2.550 7.924 1.00 93.50 80 CYS A N 1
ATOM 646 C CA . CYS A 1 80 ? -15.614 -3.194 9.201 1.00 93.50 80 CYS A CA 1
ATOM 647 C C . CYS A 1 80 ? -14.164 -3.703 9.227 1.00 93.50 80 CYS A C 1
ATOM 649 O O . CYS A 1 80 ? -13.836 -4.588 8.443 1.00 93.50 80 CYS A O 1
ATOM 651 N N . PRO A 1 81 ? -13.305 -3.241 10.152 1.00 89.38 81 PRO A N 1
ATOM 652 C CA . PRO A 1 81 ? -11.900 -3.655 10.221 1.00 89.38 81 PRO A CA 1
ATOM 653 C C . PRO A 1 81 ? -11.693 -5.128 10.612 1.00 89.38 81 PRO A C 1
ATOM 655 O O . PRO A 1 81 ? -10.558 -5.583 10.655 1.00 89.38 81 PRO A O 1
ATOM 658 N N . VAL A 1 82 ? -12.758 -5.862 10.959 1.00 91.25 82 VAL A N 1
ATOM 659 C CA . VAL A 1 82 ? -12.673 -7.277 11.354 1.00 91.25 82 VAL A CA 1
ATOM 660 C C . VAL A 1 82 ? -12.923 -8.207 10.172 1.00 91.25 82 VAL A C 1
ATOM 662 O O . VAL A 1 82 ? -12.185 -9.166 9.992 1.00 91.25 82 VAL A O 1
ATOM 665 N N . CYS A 1 83 ? -13.972 -7.951 9.386 1.00 93.62 83 CYS A N 1
ATOM 666 C CA . CYS A 1 83 ? -14.302 -8.772 8.219 1.00 93.62 83 CYS A CA 1
ATOM 667 C C . CYS A 1 83 ? -13.880 -8.143 6.890 1.00 93.62 83 CYS A C 1
ATOM 669 O O . CYS A 1 83 ? -14.029 -8.787 5.862 1.00 93.62 83 CYS A O 1
ATOM 671 N N . GLU A 1 84 ? -13.389 -6.901 6.902 1.00 94.38 84 GLU A N 1
ATOM 672 C CA . GLU A 1 84 ? -12.985 -6.145 5.709 1.00 94.38 84 GLU A CA 1
ATOM 673 C C . GLU A 1 84 ? -14.121 -5.976 4.687 1.00 94.38 84 GLU A C 1
ATOM 675 O O . GLU A 1 84 ? -13.891 -5.800 3.498 1.00 94.38 84 GLU A O 1
ATOM 680 N N . VAL A 1 85 ? -15.371 -5.983 5.166 1.00 92.31 85 VAL A N 1
ATOM 681 C CA . VAL A 1 85 ? -16.572 -5.801 4.342 1.00 92.31 85 VAL A CA 1
ATOM 682 C C . VAL A 1 85 ? -17.166 -4.413 4.561 1.00 92.31 85 VAL A C 1
ATOM 684 O O . VAL A 1 85 ? -17.369 -3.968 5.698 1.00 92.31 85 VAL A O 1
ATOM 687 N N . TYR A 1 86 ? -17.460 -3.743 3.449 1.00 90.38 86 TYR A N 1
ATOM 688 C CA . TYR A 1 86 ? -18.291 -2.545 3.390 1.00 90.38 86 TYR A CA 1
ATOM 689 C C . TYR A 1 86 ? -19.773 -2.906 3.543 1.00 90.38 86 TYR A C 1
ATOM 691 O O . TYR A 1 86 ? -20.264 -3.815 2.876 1.00 90.38 86 TYR A O 1
ATOM 699 N N . SER A 1 87 ? -20.501 -2.147 4.364 1.00 87.19 87 SER A N 1
ATOM 700 C CA . SER A 1 87 ? -21.963 -2.185 4.388 1.00 87.19 87 SER A CA 1
ATOM 701 C C . SER A 1 87 ? -22.547 -0.774 4.394 1.00 87.19 87 SER A C 1
ATOM 703 O O . SER A 1 87 ? -22.054 0.126 5.075 1.00 87.19 87 SER A O 1
ATOM 705 N N . ASN A 1 88 ? -23.614 -0.579 3.620 1.00 80.38 88 ASN A N 1
ATOM 706 C CA . ASN A 1 88 ? -24.441 0.631 3.617 1.00 80.38 88 ASN A CA 1
ATOM 707 C C . ASN A 1 88 ? -25.836 0.413 4.197 1.00 80.38 88 ASN A C 1
ATOM 709 O O . ASN A 1 88 ? -26.621 1.360 4.251 1.00 80.38 88 ASN A O 1
ATOM 713 N N . ALA A 1 89 ? -26.153 -0.817 4.597 1.00 83.44 89 ALA A N 1
ATOM 714 C CA . ALA A 1 89 ? -27.458 -1.141 5.126 1.00 83.44 89 ALA A CA 1
ATOM 715 C C . ALA A 1 89 ? -27.603 -0.517 6.528 1.00 83.44 89 ALA A C 1
ATOM 717 O O . ALA A 1 89 ? -26.770 -0.779 7.408 1.00 83.44 89 ALA A O 1
ATOM 718 N N . PRO A 1 90 ? -28.644 0.306 6.760 1.00 81.75 90 PRO A N 1
ATOM 719 C CA . PRO A 1 90 ? -28.886 0.907 8.064 1.00 81.75 90 PRO A CA 1
ATOM 720 C C . PRO A 1 90 ? -28.942 -0.155 9.166 1.00 81.75 90 PRO A C 1
ATOM 722 O O . PRO A 1 90 ? -29.550 -1.209 8.997 1.00 81.75 90 PRO A O 1
ATOM 725 N N . GLY A 1 91 ? -28.297 0.118 10.300 1.00 83.06 91 GLY A N 1
ATOM 726 C CA . GLY A 1 91 ? -28.326 -0.767 11.466 1.00 83.06 91 GLY A CA 1
ATOM 727 C C . GLY A 1 91 ? -27.408 -1.995 11.404 1.00 83.06 91 GLY A C 1
ATOM 728 O O . GLY A 1 91 ? -27.348 -2.729 12.385 1.00 83.06 91 GLY A O 1
ATOM 729 N N . GLN A 1 92 ? -26.661 -2.227 10.318 1.00 88.56 92 GLN A N 1
ATOM 730 C CA . GLN A 1 92 ? -25.691 -3.334 10.272 1.00 88.56 92 GLN A CA 1
ATOM 731 C C . GLN A 1 92 ? -24.353 -2.996 10.936 1.00 88.56 92 GLN A C 1
ATOM 733 O O . GLN A 1 92 ? -23.716 -3.868 11.526 1.00 88.56 92 GLN A O 1
ATOM 738 N N . MET A 1 93 ? -23.921 -1.739 10.847 1.00 92.81 93 MET A N 1
ATOM 739 C CA . MET A 1 93 ? -22.661 -1.274 11.422 1.00 92.81 93 MET A CA 1
ATOM 740 C C . MET A 1 93 ? -22.913 -0.211 12.480 1.00 92.81 93 MET A C 1
ATOM 742 O O . MET A 1 93 ? -23.660 0.736 12.239 1.00 92.81 93 MET A O 1
ATOM 746 N N . PHE A 1 94 ? -22.253 -0.341 13.629 1.00 93.19 94 PHE A N 1
ATOM 747 C CA . PHE A 1 94 ? -22.334 0.622 14.723 1.00 93.19 94 PHE A CA 1
ATOM 748 C C . PHE A 1 94 ? -21.003 1.333 14.910 1.00 93.19 94 PHE A C 1
ATOM 750 O O . PHE A 1 94 ? -19.931 0.729 14.814 1.00 93.19 94 PHE A O 1
ATOM 757 N N . GLN A 1 95 ? -21.087 2.623 15.217 1.00 93.31 95 GLN A N 1
ATOM 758 C CA . GLN A 1 95 ? -19.955 3.395 15.694 1.00 93.31 95 GLN A CA 1
ATOM 759 C C . GLN A 1 95 ? -19.775 3.138 17.191 1.00 93.31 95 GLN A C 1
ATOM 761 O O . GLN A 1 95 ? -20.704 3.292 17.980 1.00 93.31 95 GLN A O 1
ATOM 766 N N . CYS A 1 96 ? -18.572 2.741 17.592 1.00 92.94 96 CYS A N 1
ATOM 767 C CA . CYS A 1 96 ? -18.233 2.571 18.996 1.00 92.94 96 CYS A CA 1
ATOM 768 C C . CYS A 1 96 ? -18.246 3.922 19.727 1.00 92.94 96 CYS A C 1
ATOM 770 O O . CYS A 1 96 ? -17.486 4.817 19.370 1.00 92.94 96 CYS A O 1
ATOM 772 N N . GLN A 1 97 ? -19.019 4.009 20.813 1.00 93.50 97 GLN A N 1
ATOM 773 C CA . GLN A 1 97 ? -19.162 5.193 21.677 1.00 93.50 97 GLN A CA 1
ATOM 774 C C . GLN A 1 97 ? -18.002 5.389 22.669 1.00 93.50 97 GLN A C 1
ATOM 776 O O . GLN A 1 97 ? -18.008 6.290 23.505 1.00 93.50 97 GLN A O 1
ATOM 781 N N . GLY A 1 98 ? -17.015 4.495 22.642 1.00 89.38 98 GLY A N 1
ATOM 782 C CA . GLY A 1 98 ? -15.735 4.694 23.317 1.00 89.38 98 GLY A CA 1
ATOM 783 C C . GLY A 1 98 ? -14.790 5.584 22.504 1.00 89.38 98 GLY A C 1
ATOM 784 O O . GLY A 1 98 ? -15.073 5.886 21.344 1.00 89.38 98 GLY A O 1
ATOM 785 N N . PRO A 1 99 ? -13.606 5.919 23.048 1.00 85.50 99 PRO A N 1
ATOM 786 C CA . PRO A 1 99 ? -12.653 6.793 22.371 1.00 85.50 99 PRO A CA 1
ATOM 787 C C . PRO A 1 99 ? -12.229 6.253 21.005 1.00 85.50 99 PRO A C 1
ATOM 789 O O . PRO A 1 99 ? -11.858 7.043 20.152 1.00 85.50 99 PRO A O 1
ATOM 792 N N . CYS A 1 100 ? -12.313 4.934 20.753 1.00 87.44 100 CYS A N 1
ATOM 793 C CA . CYS A 1 100 ? -11.888 4.370 19.474 1.00 87.44 100 CYS A CA 1
ATOM 794 C C . CYS A 1 100 ? -12.658 4.909 18.257 1.00 87.44 100 CYS A C 1
ATOM 796 O O . CYS A 1 100 ? -12.076 4.952 17.174 1.00 87.44 100 CYS A O 1
ATOM 798 N N . GLY A 1 101 ? -13.935 5.284 18.417 1.00 87.44 101 GLY A N 1
ATOM 799 C CA . GLY A 1 101 ? -14.786 5.803 17.340 1.00 87.44 101 GLY A CA 1
ATOM 800 C C . GLY A 1 101 ? -14.965 4.867 16.136 1.00 87.44 101 GLY A C 1
ATOM 801 O O . GLY A 1 101 ? -15.482 5.295 15.107 1.00 87.44 101 GLY A O 1
ATOM 802 N N . ARG A 1 102 ? -14.520 3.604 16.225 1.00 88.75 102 ARG A N 1
ATOM 803 C CA . ARG A 1 102 ? -14.498 2.667 15.093 1.00 88.75 102 ARG A CA 1
ATOM 804 C C . ARG A 1 102 ? -15.903 2.247 14.698 1.00 88.75 102 ARG A C 1
ATOM 806 O O . ARG A 1 102 ? -16.730 1.966 15.565 1.00 88.75 102 ARG A O 1
ATOM 813 N N . ILE A 1 103 ? -16.117 2.119 13.395 1.00 91.81 103 ILE A N 1
ATOM 814 C CA . ILE A 1 103 ? -17.355 1.608 12.813 1.00 91.81 103 ILE A CA 1
ATOM 815 C C . ILE A 1 103 ? -17.156 0.120 12.507 1.00 91.81 103 ILE A C 1
ATOM 817 O O . ILE A 1 103 ? -16.239 -0.259 11.781 1.00 91.81 103 ILE A O 1
ATOM 821 N N . VAL A 1 104 ? -17.972 -0.740 13.111 1.00 93.56 104 VAL A N 1
ATOM 822 C CA . VAL A 1 104 ? -17.829 -2.205 13.044 1.00 93.56 104 VAL A CA 1
ATOM 823 C C . VAL A 1 104 ? -19.193 -2.871 12.917 1.00 93.56 104 VAL A C 1
ATOM 825 O O . VAL A 1 104 ? -20.197 -2.323 13.367 1.00 93.56 104 VAL A O 1
ATOM 828 N N . HIS A 1 105 ? -19.231 -4.087 12.375 1.00 93.50 105 HIS A N 1
ATOM 829 C CA . HIS A 1 105 ? -20.383 -4.964 12.570 1.00 93.50 105 HIS A CA 1
ATOM 830 C C . HIS A 1 105 ? -20.387 -5.464 14.025 1.00 93.50 105 HIS A C 1
ATOM 832 O O . HIS A 1 105 ? -19.391 -6.060 14.450 1.00 93.50 105 HIS A O 1
ATOM 838 N N . PRO A 1 106 ? -21.479 -5.295 14.791 1.00 91.81 106 PRO A N 1
ATOM 839 C CA . PRO A 1 106 ? -21.552 -5.763 16.178 1.00 91.81 106 PRO A CA 1
ATOM 840 C C . PRO A 1 106 ? -21.288 -7.265 16.309 1.00 91.81 106 PRO A C 1
ATOM 842 O O . PRO A 1 106 ? -20.575 -7.691 17.212 1.00 91.81 106 PRO A O 1
ATOM 845 N N . HIS A 1 107 ? -21.787 -8.063 15.357 1.00 90.25 107 HIS A N 1
ATOM 846 C CA . HIS A 1 107 ? -21.597 -9.516 15.336 1.00 90.25 107 HIS A CA 1
ATOM 847 C C . HIS A 1 107 ? -20.151 -9.948 15.028 1.00 90.25 107 HIS A C 1
ATOM 849 O O . HIS A 1 107 ? -19.738 -11.041 15.407 1.00 90.25 107 HIS A O 1
ATOM 855 N N . CYS A 1 108 ? -19.349 -9.096 14.382 1.00 93.50 108 CYS A N 1
ATOM 856 C CA . CYS A 1 108 ? -17.928 -9.382 14.179 1.00 93.50 108 CYS A CA 1
ATOM 857 C C . CYS A 1 108 ? -17.110 -9.209 15.467 1.00 93.50 108 CYS A C 1
ATOM 859 O O . CYS A 1 108 ? -15.976 -9.685 15.541 1.00 93.50 108 CYS A O 1
ATOM 861 N N . MET A 1 109 ? -17.655 -8.543 16.488 1.00 91.19 109 MET A N 1
ATOM 862 C CA . MET A 1 109 ? -16.936 -8.308 17.732 1.00 91.19 109 MET A CA 1
ATOM 863 C C . MET A 1 109 ? -17.007 -9.530 18.644 1.00 91.19 109 MET A C 1
ATOM 865 O O . MET A 1 109 ? -18.076 -9.986 19.042 1.00 91.19 109 MET A O 1
ATOM 869 N N . ARG A 1 110 ? -15.832 -10.041 19.014 1.00 88.56 110 ARG A N 1
ATOM 870 C CA . ARG A 1 110 ? -15.677 -11.126 19.987 1.00 88.56 110 ARG A CA 1
ATOM 871 C C . ARG A 1 110 ? -15.337 -10.525 21.348 1.00 88.56 110 ARG A C 1
ATOM 873 O O . ARG A 1 110 ? -14.359 -9.788 21.466 1.00 88.56 110 ARG A O 1
ATOM 880 N N . TYR A 1 111 ? -16.125 -10.849 22.368 1.00 86.38 111 TYR A N 1
ATOM 881 C CA . TYR A 1 111 ? -15.896 -10.400 23.740 1.00 86.38 111 TYR A CA 1
ATOM 882 C C . TYR A 1 111 ? -15.397 -11.567 24.597 1.00 86.38 111 TYR A C 1
ATOM 884 O O . TYR A 1 111 ? -15.923 -12.672 24.489 1.00 86.38 111 TYR A O 1
ATOM 892 N N . LYS A 1 112 ? -14.380 -11.329 25.438 1.00 82.19 112 LYS A N 1
ATOM 893 C CA . LYS A 1 112 ? -13.893 -12.333 26.404 1.00 82.19 112 LYS A CA 1
ATOM 894 C C . LYS A 1 112 ? -14.916 -12.573 27.518 1.00 82.19 112 LYS A C 1
ATOM 896 O O . LYS A 1 112 ? -15.147 -13.709 27.907 1.00 82.19 112 LYS A O 1
ATOM 901 N N . THR A 1 113 ? -15.527 -11.496 28.001 1.00 83.75 113 THR A N 1
ATOM 902 C CA . THR A 1 113 ? -16.649 -11.500 28.943 1.00 83.75 113 THR A CA 1
ATOM 903 C C . THR A 1 113 ? -17.883 -10.926 28.250 1.00 83.75 113 THR A C 1
ATOM 905 O O . THR A 1 113 ? -17.731 -10.029 27.418 1.00 83.75 113 THR A O 1
ATOM 908 N N . PRO A 1 114 ? -19.102 -11.412 28.543 1.00 87.06 114 PRO A N 1
ATOM 909 C CA . PRO A 1 114 ? -20.312 -10.857 27.949 1.00 87.06 114 PRO A CA 1
ATOM 910 C C . PRO A 1 114 ? -20.393 -9.336 28.171 1.00 87.06 114 PRO A C 1
ATOM 912 O O . PRO A 1 114 ? -20.201 -8.884 29.304 1.00 87.06 114 PRO A O 1
ATOM 915 N N . PRO A 1 115 ? -20.638 -8.531 27.119 1.00 91.38 115 PRO A N 1
ATOM 916 C CA . PRO A 1 115 ? -20.793 -7.093 27.279 1.00 91.38 115 PRO A CA 1
ATOM 917 C C . PRO A 1 115 ? -22.095 -6.767 28.037 1.00 91.38 115 PRO A C 1
ATOM 919 O O . PRO A 1 115 ? -22.976 -7.625 28.139 1.00 91.38 115 PRO A O 1
ATOM 922 N N . PRO A 1 116 ? -22.255 -5.526 28.536 1.00 91.25 116 PRO A N 1
ATOM 923 C CA . PRO A 1 116 ? -23.507 -5.072 29.140 1.00 91.25 116 PRO A CA 1
ATOM 924 C C . PRO A 1 116 ? -24.724 -5.367 28.250 1.00 91.25 116 PRO A C 1
ATOM 926 O O . PRO A 1 116 ? -24.630 -5.293 27.024 1.00 91.25 116 PRO A O 1
ATOM 929 N N . ALA A 1 117 ? -25.876 -5.681 28.851 1.00 89.00 117 ALA A N 1
ATOM 930 C CA . ALA A 1 117 ? -27.075 -6.100 28.111 1.00 89.00 117 ALA A CA 1
ATOM 931 C C . ALA A 1 117 ? -27.553 -5.056 27.077 1.00 89.00 117 ALA A C 1
ATOM 933 O O . ALA A 1 117 ? -28.093 -5.398 26.024 1.00 89.00 117 ALA A O 1
ATOM 934 N N . ASP A 1 118 ? -27.316 -3.775 27.355 1.00 91.38 118 ASP A N 1
ATOM 935 C CA . ASP A 1 118 ? -27.660 -2.649 26.492 1.00 91.38 118 ASP A CA 1
ATOM 936 C C . ASP A 1 118 ? -26.596 -2.327 25.428 1.00 91.38 118 ASP A C 1
ATOM 938 O O . ASP A 1 118 ? -26.843 -1.495 24.556 1.00 91.38 118 ASP A O 1
ATOM 942 N N . ASN A 1 119 ? -25.454 -3.024 25.422 1.00 92.12 119 ASN A N 1
ATOM 943 C CA . ASN A 1 119 ? -24.382 -2.850 24.436 1.00 92.12 119 ASN A CA 1
ATOM 944 C C . ASN A 1 119 ? -24.784 -3.301 23.020 1.00 92.12 119 ASN A C 1
ATOM 946 O O . ASN A 1 119 ? -24.068 -3.045 22.058 1.00 92.12 119 ASN A O 1
ATOM 950 N N . SER A 1 120 ? -25.927 -3.974 22.882 1.00 88.12 120 SER A N 1
ATOM 951 C CA . SER A 1 120 ? -26.551 -4.302 21.597 1.00 88.12 120 SER A CA 1
ATOM 952 C C . SER A 1 120 ? -27.188 -3.090 20.906 1.00 88.12 120 SER A C 1
ATOM 954 O O . SER A 1 120 ? -27.538 -3.183 19.731 1.00 88.12 120 SER A O 1
ATOM 956 N N . ARG A 1 121 ? -27.344 -1.958 21.605 1.00 91.50 121 ARG A N 1
ATOM 957 C CA . ARG A 1 121 ? -27.972 -0.751 21.064 1.00 91.50 121 ARG A CA 1
ATOM 958 C C . ARG A 1 121 ? -26.945 0.179 20.399 1.00 91.50 121 ARG A C 1
ATOM 960 O O . ARG A 1 121 ? -25.895 0.423 21.003 1.00 91.50 121 ARG A O 1
ATOM 967 N N . PRO A 1 122 ? -27.227 0.745 19.210 1.00 91.25 122 PRO A N 1
ATOM 968 C CA . PRO A 1 122 ? -26.279 1.588 18.471 1.00 91.25 122 PRO A CA 1
ATOM 969 C C . PRO A 1 122 ? -25.703 2.763 19.279 1.00 91.25 122 PRO A C 1
ATOM 971 O O . PRO A 1 122 ? -24.513 3.060 19.196 1.00 91.25 122 PRO A O 1
ATOM 974 N N . GLU A 1 123 ? -26.534 3.415 20.090 1.00 93.25 123 GLU A N 1
ATOM 975 C CA . GLU A 1 123 ? -26.200 4.602 20.882 1.00 93.25 123 GLU A CA 1
ATOM 976 C C . GLU A 1 123 ? -25.403 4.302 22.159 1.00 93.25 123 GLU A C 1
ATOM 978 O O . GLU A 1 123 ? -24.906 5.219 22.809 1.00 93.25 123 GLU A O 1
ATOM 983 N N . LYS A 1 124 ? -25.259 3.022 22.521 1.00 93.62 124 LYS A N 1
ATOM 984 C CA . LYS A 1 124 ? -24.489 2.570 23.691 1.00 93.62 124 LYS A CA 1
ATOM 985 C C . LYS A 1 124 ? -23.349 1.622 23.347 1.00 93.62 124 LYS A C 1
ATOM 987 O O . LYS A 1 124 ? -22.499 1.358 24.196 1.00 93.62 124 LYS A O 1
ATOM 992 N N . PHE A 1 125 ? -23.319 1.126 22.115 1.00 94.88 125 PHE A N 1
ATOM 993 C CA . PHE A 1 125 ? -22.369 0.128 21.660 1.00 94.88 125 PHE A CA 1
ATOM 994 C C . PHE A 1 125 ? -20.913 0.556 21.897 1.00 94.88 125 PHE A C 1
ATOM 996 O O . PHE A 1 125 ? -20.454 1.617 21.463 1.00 94.88 125 PHE A O 1
ATOM 1003 N N . ARG A 1 126 ? -20.149 -0.322 22.546 1.00 93.62 126 ARG A N 1
ATOM 1004 C CA . ARG A 1 126 ? -18.705 -0.215 22.742 1.00 93.62 126 ARG A CA 1
ATOM 1005 C C . ARG A 1 126 ? -18.010 -1.499 22.294 1.00 93.62 126 ARG A C 1
ATOM 1007 O O . ARG A 1 126 ? -18.459 -2.623 22.540 1.00 93.62 126 ARG A O 1
ATOM 1014 N N . CYS A 1 127 ? -16.873 -1.323 21.625 1.00 92.12 127 CYS A N 1
ATOM 1015 C CA . CYS A 1 127 ? -16.013 -2.431 21.224 1.00 92.12 127 CYS A CA 1
ATOM 1016 C C . CYS A 1 127 ? -15.323 -3.062 22.456 1.00 92.12 127 CYS A C 1
ATOM 1018 O O . CYS A 1 127 ? -15.181 -2.387 23.480 1.00 92.12 127 CYS A O 1
ATOM 1020 N N . PRO A 1 128 ? -14.832 -4.314 22.371 1.00 90.81 128 PRO A N 1
ATOM 1021 C CA . PRO A 1 128 ? -14.156 -4.992 23.477 1.00 90.81 128 PRO A CA 1
ATOM 1022 C C . PRO A 1 128 ? -12.998 -4.175 24.068 1.00 90.81 128 PRO A C 1
ATOM 1024 O O . PRO A 1 128 ? -12.890 -4.063 25.283 1.00 90.81 128 PRO A O 1
ATOM 1027 N N . GLN A 1 129 ? -12.187 -3.528 23.222 1.00 89.25 129 GLN A N 1
ATOM 1028 C CA . GLN A 1 129 ? -11.069 -2.682 23.668 1.00 89.25 129 GLN A CA 1
ATOM 1029 C C . GLN A 1 129 ? -11.547 -1.484 24.499 1.00 89.25 129 GLN A C 1
ATOM 1031 O O . GLN A 1 129 ? -10.967 -1.179 25.533 1.00 89.25 129 GLN A O 1
ATOM 1036 N N . CYS A 1 130 ? -12.633 -0.821 24.089 1.00 91.31 130 CYS A N 1
ATOM 1037 C CA . CYS A 1 130 ? -13.179 0.324 24.820 1.00 91.31 130 CYS A CA 1
ATOM 1038 C C . CYS A 1 130 ? -13.995 -0.056 26.060 1.00 91.31 130 CYS A C 1
ATOM 1040 O O . CYS A 1 130 ? -14.191 0.801 26.916 1.00 91.31 130 CYS A O 1
ATOM 1042 N N . LEU A 1 131 ? -14.497 -1.291 26.148 1.00 91.06 131 LEU A N 1
ATOM 1043 C CA . LEU A 1 131 ? -15.126 -1.797 27.370 1.00 91.06 131 LEU A CA 1
ATOM 1044 C C . LEU A 1 131 ? -14.082 -2.147 28.429 1.00 91.06 131 LEU A C 1
ATOM 1046 O O . LEU A 1 131 ? -14.264 -1.806 29.589 1.00 91.06 131 LEU A O 1
ATOM 1050 N N . ILE A 1 132 ? -12.998 -2.812 28.020 1.00 89.44 132 ILE A N 1
ATOM 1051 C CA . ILE A 1 132 ? -11.937 -3.257 28.931 1.00 89.44 132 ILE A CA 1
ATOM 1052 C C . ILE A 1 132 ? -11.009 -2.087 29.304 1.00 89.44 132 ILE A C 1
ATOM 1054 O O . ILE A 1 132 ? -10.472 -2.052 30.404 1.00 89.44 132 ILE A O 1
ATOM 1058 N N . GLY A 1 133 ? -10.824 -1.117 28.403 1.00 86.75 133 GLY A N 1
ATOM 1059 C CA . GLY A 1 133 ? -9.845 -0.037 28.568 1.00 86.75 133 GLY A CA 1
ATOM 1060 C C . GLY A 1 133 ? -8.420 -0.438 28.170 1.00 86.75 133 GLY A C 1
ATOM 1061 O O . GLY A 1 133 ? -7.489 0.344 28.340 1.00 86.75 133 GLY A O 1
ATOM 1062 N N . GLU A 1 134 ? -8.247 -1.633 27.603 1.00 87.12 134 GLU A N 1
ATOM 1063 C CA . GLU A 1 134 ? -6.971 -2.139 27.101 1.00 87.12 134 GLU A CA 1
ATOM 1064 C C . GLU A 1 134 ? -6.872 -1.938 25.585 1.00 87.12 134 GLU A C 1
ATOM 1066 O O . GLU A 1 134 ? -7.585 -2.561 24.789 1.00 87.12 134 GLU A O 1
ATOM 1071 N N . PHE A 1 135 ? -5.965 -1.053 25.173 1.00 89.50 135 PHE A N 1
ATOM 1072 C CA . PHE A 1 135 ? -5.715 -0.750 23.767 1.00 89.50 135 PHE A CA 1
ATOM 1073 C C . PHE A 1 135 ? -4.560 -1.582 23.204 1.00 89.50 135 PHE A C 1
ATOM 1075 O O . PHE A 1 135 ? -3.657 -2.007 23.921 1.00 89.50 135 PHE A O 1
ATOM 1082 N N . LEU A 1 136 ? -4.586 -1.788 21.887 1.00 90.75 136 LEU A N 1
ATOM 1083 C CA . LEU A 1 136 ? -3.533 -2.479 21.147 1.00 90.75 136 LEU A CA 1
ATOM 1084 C C . LEU A 1 136 ? -2.782 -1.489 20.260 1.00 90.75 136 LEU A C 1
ATOM 1086 O O . LEU A 1 136 ? -3.364 -0.526 19.748 1.00 90.75 136 LEU A O 1
ATOM 1090 N N . CYS A 1 137 ? -1.501 -1.765 20.035 1.00 93.06 137 CYS A N 1
ATOM 1091 C CA . CYS A 1 137 ? -0.708 -1.063 19.040 1.00 93.06 137 CYS A CA 1
ATOM 1092 C C . CYS A 1 137 ? -1.373 -1.167 17.663 1.00 93.06 137 CYS A C 1
ATOM 1094 O O . CYS A 1 137 ? -1.630 -2.261 17.166 1.00 93.06 137 CYS A O 1
ATOM 1096 N N . SER A 1 138 ? -1.590 -0.033 17.001 1.00 92.31 138 SER A N 1
ATOM 1097 C CA . SER A 1 138 ? -2.270 0.022 15.698 1.00 92.31 138 SER A CA 1
ATOM 1098 C C . SER A 1 138 ? -1.385 -0.444 14.532 1.00 92.31 138 SER A C 1
ATOM 1100 O O . SER A 1 138 ? -1.812 -0.380 13.384 1.00 92.31 138 SER A O 1
ATOM 1102 N N . ILE A 1 139 ? -0.146 -0.865 14.814 1.00 92.56 139 ILE A N 1
ATOM 1103 C CA . ILE A 1 139 ? 0.816 -1.388 13.834 1.00 92.56 139 ILE A CA 1
ATOM 1104 C C . ILE A 1 139 ? 1.026 -2.890 14.040 1.00 92.56 139 ILE A C 1
ATOM 1106 O O . ILE A 1 139 ? 0.832 -3.650 13.102 1.00 92.56 139 ILE A O 1
ATOM 1110 N N . CYS A 1 140 ? 1.405 -3.329 15.247 1.00 92.38 140 CYS A N 1
ATOM 1111 C CA . CYS A 1 140 ? 1.707 -4.742 15.515 1.00 92.38 140 CYS A CA 1
ATOM 1112 C C . CYS A 1 140 ? 0.545 -5.528 16.145 1.00 92.38 140 CYS A C 1
ATOM 1114 O O . CYS A 1 140 ? 0.644 -6.743 16.284 1.00 92.38 140 CYS A O 1
ATOM 1116 N N . GLY A 1 141 ? -0.529 -4.858 16.576 1.00 90.56 141 GLY A N 1
ATOM 1117 C CA . GLY A 1 141 ? -1.682 -5.495 17.217 1.00 90.56 141 GLY A CA 1
ATOM 1118 C C . GLY A 1 141 ? -1.429 -6.019 18.635 1.00 90.56 141 GLY A C 1
ATOM 1119 O O . GLY A 1 141 ? -2.311 -6.660 19.199 1.00 90.56 141 GLY A O 1
ATOM 1120 N N . LYS A 1 142 ? -0.260 -5.760 19.234 1.00 91.94 142 LYS A N 1
ATOM 1121 C CA . LYS A 1 142 ? 0.098 -6.235 20.582 1.00 91.94 142 LYS A CA 1
ATOM 1122 C C . LYS A 1 142 ? -0.243 -5.200 21.671 1.00 91.94 142 LYS A C 1
ATOM 1124 O O . LYS A 1 142 ? -0.239 -3.999 21.374 1.00 91.94 142 LYS A O 1
ATOM 1129 N N . PRO A 1 143 ? -0.555 -5.637 22.908 1.00 90.69 143 PRO A N 1
ATOM 1130 C CA . PRO A 1 143 ? -0.801 -4.745 24.045 1.00 90.69 143 PRO A CA 1
ATOM 1131 C C . PRO A 1 143 ? 0.495 -4.083 24.546 1.00 90.69 143 PRO A C 1
ATOM 1133 O O . PRO A 1 143 ? 1.578 -4.309 24.004 1.00 90.69 143 PRO A O 1
ATOM 1136 N N . SER A 1 144 ? 0.384 -3.247 25.581 1.00 87.62 144 SER A N 1
ATOM 1137 C CA . SER A 1 144 ? 1.551 -2.718 26.297 1.00 87.62 144 SER A CA 1
ATOM 1138 C C . SER A 1 144 ? 2.258 -3.847 27.051 1.00 87.62 144 SER A C 1
ATOM 1140 O O . SER A 1 144 ? 1.600 -4.625 27.739 1.00 87.62 144 SER A O 1
ATOM 1142 N N . GLU A 1 145 ? 3.583 -3.926 26.956 1.00 82.44 145 GLU A N 1
ATOM 1143 C CA . GLU A 1 145 ? 4.373 -4.905 27.707 1.00 82.44 145 GLU A CA 1
ATOM 1144 C C . GLU A 1 145 ? 4.672 -4.360 29.109 1.00 82.44 145 GLU A C 1
ATOM 1146 O O . GLU A 1 145 ? 5.207 -3.260 29.270 1.00 82.44 145 GLU A O 1
ATOM 1151 N N . THR A 1 146 ? 4.314 -5.121 30.139 1.00 63.78 146 THR A N 1
ATOM 1152 C CA . THR A 1 146 ? 4.626 -4.818 31.537 1.00 63.78 146 THR A CA 1
ATOM 1153 C C . THR A 1 146 ? 5.994 -5.416 31.887 1.00 63.78 146 THR A C 1
ATOM 1155 O O . THR A 1 146 ? 6.171 -6.628 31.846 1.00 63.78 146 THR A O 1
ATOM 1158 N N . GLY A 1 147 ? 6.989 -4.575 32.211 1.00 56.34 147 GLY A N 1
ATOM 1159 C CA . GLY A 1 147 ? 8.315 -5.024 32.686 1.00 56.34 147 GLY A CA 1
ATOM 1160 C C . GLY A 1 147 ? 9.540 -4.561 31.881 1.00 56.34 147 GLY A C 1
ATOM 1161 O O . GLY A 1 147 ? 10.667 -4.850 32.280 1.00 56.34 147 GLY A O 1
ATOM 1162 N N . SER A 1 148 ? 9.360 -3.814 30.786 1.00 56.94 148 SER A N 1
ATOM 1163 C CA . SER A 1 148 ? 10.469 -3.181 30.053 1.00 56.94 148 SER A CA 1
ATOM 1164 C C . SER A 1 148 ? 11.065 -2.028 30.873 1.00 56.94 148 SER A C 1
ATOM 1166 O O . SER A 1 148 ? 10.391 -1.026 31.111 1.00 56.94 148 SER A O 1
ATOM 1168 N N . LYS A 1 149 ? 12.333 -2.157 31.296 1.00 53.12 149 LYS A N 1
ATOM 1169 C CA . LYS A 1 149 ? 13.056 -1.129 32.076 1.00 53.12 149 LYS A CA 1
ATOM 1170 C C . LYS A 1 149 ? 13.255 0.194 31.316 1.00 53.12 149 LYS A C 1
ATOM 1172 O O . LYS A 1 149 ? 13.444 1.222 31.957 1.00 53.12 149 LYS A O 1
ATOM 1177 N N . ASP A 1 150 ? 13.114 0.175 29.987 1.00 57.66 150 ASP A N 1
ATOM 1178 C CA . ASP A 1 150 ? 13.406 1.313 29.101 1.00 57.66 150 ASP A CA 1
ATOM 1179 C C . ASP A 1 150 ? 12.153 1.923 28.440 1.00 57.66 150 ASP A C 1
ATOM 1181 O O . ASP A 1 150 ? 12.255 2.806 27.586 1.00 57.66 150 ASP A O 1
ATOM 1185 N N . GLY A 1 151 ? 10.950 1.444 28.785 1.00 62.69 151 GLY A N 1
ATOM 1186 C CA . GLY A 1 151 ? 9.688 1.931 28.206 1.00 62.69 151 GLY A CA 1
ATOM 1187 C C . GLY A 1 151 ? 9.449 1.549 26.735 1.00 62.69 151 GLY A C 1
ATOM 1188 O O . GLY A 1 151 ? 8.450 1.969 26.153 1.00 62.69 151 GLY A O 1
ATOM 1189 N N . ALA A 1 152 ? 10.314 0.727 26.127 1.00 62.22 152 ALA A N 1
ATOM 1190 C CA . ALA A 1 152 ? 10.215 0.285 24.727 1.00 62.22 152 ALA A CA 1
ATOM 1191 C C . ALA A 1 152 ? 8.898 -0.460 24.419 1.00 62.22 152 ALA A C 1
ATOM 1193 O O . ALA A 1 152 ? 8.313 -0.310 23.345 1.00 62.22 152 ALA A O 1
ATOM 1194 N N . GLY A 1 153 ? 8.375 -1.189 25.407 1.00 75.88 153 GLY A N 1
ATOM 1195 C CA . GLY A 1 153 ? 7.107 -1.915 25.321 1.00 75.88 153 GLY A CA 1
ATOM 1196 C C . GLY A 1 153 ? 5.857 -1.097 25.672 1.00 75.88 153 GLY A C 1
ATOM 1197 O O . GLY A 1 153 ? 4.752 -1.645 25.662 1.00 75.88 153 GLY A O 1
ATOM 1198 N N . GLN A 1 154 ? 5.992 0.198 25.988 1.00 87.69 154 GLN A N 1
ATOM 1199 C CA . GLN A 1 154 ? 4.869 1.046 26.392 1.00 87.69 154 GLN A CA 1
ATOM 1200 C C . GLN A 1 154 ? 4.054 1.544 25.189 1.00 87.69 154 GLN A C 1
ATOM 1202 O O . GLN A 1 154 ? 4.597 1.897 24.138 1.00 87.69 154 GLN A O 1
ATOM 1207 N N . LEU A 1 155 ? 2.730 1.605 25.358 1.00 90.56 155 LEU A N 1
ATOM 1208 C CA . LEU A 1 155 ? 1.827 2.238 24.399 1.00 90.56 155 LEU A CA 1
ATOM 1209 C C . LEU A 1 155 ? 1.666 3.733 24.674 1.00 90.56 155 LEU A C 1
ATOM 1211 O O . LEU A 1 155 ? 1.391 4.150 25.797 1.00 90.56 155 LEU A O 1
ATOM 1215 N N . TYR A 1 156 ? 1.733 4.521 23.607 1.00 91.12 156 TYR A N 1
ATOM 1216 C CA . TYR A 1 156 ? 1.464 5.954 23.624 1.00 91.12 156 TYR A CA 1
ATOM 1217 C C . TYR A 1 156 ? 0.275 6.269 22.711 1.00 91.12 156 TYR A C 1
ATOM 1219 O O . TYR A 1 156 ? 0.143 5.699 21.623 1.00 91.12 156 TYR A O 1
ATOM 1227 N N . ALA A 1 157 ? -0.598 7.174 23.155 1.00 92.44 157 ALA A N 1
ATOM 1228 C CA . ALA A 1 157 ? -1.758 7.630 22.395 1.00 92.44 157 ALA A CA 1
ATOM 1229 C C . ALA A 1 157 ? -1.400 8.810 21.479 1.00 92.44 157 ALA A C 1
ATOM 1231 O O . ALA A 1 157 ? -0.626 9.698 21.854 1.00 92.44 157 ALA A O 1
ATOM 1232 N N . CYS A 1 158 ? -1.996 8.839 20.287 1.00 93.88 158 CYS A N 1
ATOM 1233 C CA . CYS A 1 158 ? -1.949 10.003 19.403 1.00 93.88 158 CYS A CA 1
ATOM 1234 C C . CYS A 1 158 ? -2.716 11.188 20.016 1.00 93.88 158 CYS A C 1
ATOM 1236 O O . CYS A 1 158 ? -3.837 11.010 20.477 1.00 93.88 158 CYS A O 1
ATOM 1238 N N . GLN A 1 159 ? -2.136 12.391 19.979 1.00 92.38 159 GLN A N 1
ATOM 1239 C CA . GLN A 1 159 ? -2.725 13.607 20.565 1.00 92.38 159 GLN A CA 1
ATOM 1240 C C . GLN A 1 159 ? -3.617 14.405 19.598 1.00 92.38 159 GLN A C 1
ATOM 1242 O O . GLN A 1 159 ? -4.204 15.412 19.987 1.00 92.38 159 GLN A O 1
ATOM 1247 N N . VAL A 1 160 ? -3.735 13.983 18.334 1.00 89.94 160 VAL A N 1
ATOM 1248 C CA . VAL A 1 160 ? -4.694 14.590 17.395 1.00 89.94 160 VAL A CA 1
ATOM 1249 C C . VAL A 1 160 ? -6.114 14.382 17.917 1.00 89.94 160 VAL A C 1
ATOM 1251 O O . VAL A 1 160 ? -6.488 13.266 18.272 1.00 89.94 160 VAL A O 1
ATOM 1254 N N . ILE A 1 161 ? -6.909 15.453 17.929 1.00 85.56 161 ILE A N 1
ATOM 1255 C CA . ILE A 1 161 ? -8.306 15.438 18.380 1.00 85.56 161 ILE A CA 1
ATOM 1256 C C . ILE A 1 161 ? -9.078 14.343 17.631 1.00 85.56 161 ILE A C 1
ATOM 1258 O O . ILE A 1 161 ? -8.957 14.211 16.414 1.00 85.56 161 ILE A O 1
ATOM 1262 N N . ASN A 1 162 ? -9.862 13.550 18.364 1.00 83.50 162 ASN A N 1
ATOM 1263 C CA . ASN A 1 162 ? -10.617 12.392 17.862 1.00 83.50 162 ASN A CA 1
ATOM 1264 C C . ASN A 1 162 ? -9.765 11.243 17.287 1.00 83.50 162 ASN A C 1
ATOM 1266 O O . ASN A 1 162 ? -10.320 10.270 16.775 1.00 83.50 162 ASN A O 1
ATOM 1270 N N . CYS A 1 163 ? -8.433 11.295 17.395 1.00 89.25 163 CYS A N 1
ATOM 1271 C CA . CYS A 1 163 ? -7.596 10.135 17.138 1.00 89.25 163 CYS A CA 1
ATOM 1272 C C . CYS A 1 163 ? -7.498 9.267 18.385 1.00 89.25 163 CYS A C 1
ATOM 1274 O O . CYS A 1 163 ? -7.198 9.720 19.483 1.00 89.25 163 C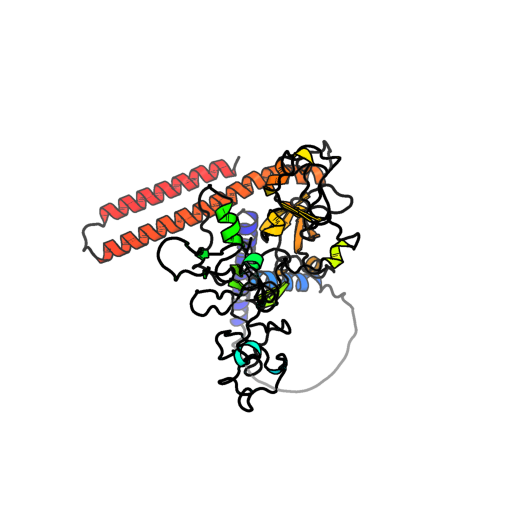YS A O 1
ATOM 1276 N N . SER A 1 164 ? -7.709 7.979 18.187 1.00 86.94 164 SER A N 1
ATOM 1277 C CA . SER A 1 164 ? -7.797 6.991 19.257 1.00 86.94 164 SER A CA 1
ATOM 1278 C C . SER A 1 164 ? -6.787 5.861 19.110 1.00 86.94 164 SER A C 1
ATOM 1280 O O . SER A 1 164 ? -6.853 4.824 19.780 1.00 86.94 164 SER A O 1
ATOM 1282 N N . ARG A 1 165 ? -5.854 6.043 18.174 1.00 91.50 165 ARG A N 1
ATOM 1283 C CA . ARG A 1 165 ? -4.835 5.063 17.828 1.00 91.50 165 ARG A CA 1
ATOM 1284 C C . ARG A 1 165 ? -3.694 5.134 18.842 1.00 91.50 165 ARG A C 1
ATOM 1286 O O . ARG A 1 165 ? -3.190 6.211 19.165 1.00 91.50 165 ARG A O 1
ATOM 1293 N N . HIS A 1 166 ? -3.300 3.956 19.311 1.00 92.88 166 HIS A N 1
ATOM 1294 C CA . HIS A 1 166 ? -2.197 3.741 20.242 1.00 92.88 166 HIS A CA 1
ATOM 1295 C C . HIS A 1 166 ? -1.067 3.002 19.537 1.00 92.88 166 HIS A C 1
ATOM 1297 O O . HIS A 1 166 ? -1.320 2.238 18.599 1.00 92.88 166 HIS A O 1
ATOM 1303 N N . PHE A 1 167 ? 0.169 3.224 19.974 1.00 93.75 167 PHE A N 1
ATOM 1304 C CA . PHE A 1 167 ? 1.350 2.700 19.298 1.00 93.75 167 PHE A CA 1
ATOM 1305 C C . PHE A 1 167 ? 2.516 2.489 20.264 1.00 93.75 167 PHE A C 1
ATOM 1307 O O . PHE A 1 167 ? 2.725 3.302 21.165 1.00 93.75 167 PHE A O 1
ATOM 1314 N N . HIS A 1 168 ? 3.325 1.456 20.021 1.00 92.12 168 HIS A N 1
ATOM 1315 C CA . HIS A 1 168 ? 4.665 1.366 20.607 1.00 92.12 168 HIS A CA 1
ATOM 1316 C C . HIS A 1 168 ? 5.609 2.358 19.930 1.00 92.12 168 HIS A C 1
ATOM 1318 O O . HIS A 1 168 ? 5.528 2.557 18.711 1.00 92.12 168 HIS A O 1
ATOM 1324 N N . ARG A 1 169 ? 6.542 2.926 20.702 1.00 90.06 169 ARG A N 1
ATOM 1325 C CA . ARG A 1 169 ? 7.576 3.843 20.193 1.00 90.06 169 ARG A CA 1
ATOM 1326 C C . ARG A 1 169 ? 8.366 3.220 19.038 1.00 90.06 169 ARG A C 1
ATOM 1328 O O . ARG A 1 169 ? 8.526 3.854 17.997 1.00 90.06 169 ARG A O 1
ATOM 1335 N N . ASP A 1 170 ? 8.774 1.965 19.190 1.00 88.62 170 ASP A N 1
ATOM 1336 C CA . ASP A 1 170 ? 9.588 1.272 18.188 1.00 88.62 170 ASP A CA 1
ATOM 1337 C C . ASP A 1 170 ? 8.780 0.882 16.950 1.00 88.62 170 ASP A C 1
ATOM 1339 O O . ASP A 1 170 ? 9.276 0.987 15.832 1.00 88.62 170 ASP A O 1
ATOM 1343 N N . CYS A 1 171 ? 7.501 0.527 17.118 1.00 91.25 171 CYS A N 1
ATOM 1344 C CA . CYS A 1 171 ? 6.613 0.247 15.986 1.00 91.25 171 CYS A CA 1
ATOM 1345 C C . CYS A 1 171 ? 6.385 1.488 15.115 1.00 91.25 171 CYS A C 1
ATOM 1347 O O . CYS A 1 171 ? 6.295 1.369 13.895 1.00 91.25 171 CYS A O 1
ATOM 1349 N N . LEU A 1 172 ? 6.277 2.670 15.729 1.00 89.62 172 LEU A N 1
ATOM 1350 C CA . LEU A 1 172 ? 6.181 3.948 15.017 1.00 89.62 172 LEU A CA 1
ATOM 1351 C C . LEU A 1 172 ? 7.471 4.300 14.276 1.00 89.62 172 LEU A C 1
ATOM 1353 O O . LEU A 1 172 ? 7.413 4.992 13.262 1.00 89.62 172 LEU A O 1
ATOM 1357 N N . SER A 1 173 ? 8.627 3.846 14.762 1.00 83.88 173 SER A N 1
ATOM 1358 C CA . SER A 1 173 ? 9.919 4.195 14.178 1.00 83.88 173 SER A CA 1
ATOM 1359 C C . SER A 1 173 ? 9.967 3.849 12.684 1.00 83.88 173 SER A C 1
ATOM 1361 O O . SER A 1 173 ? 9.800 2.702 12.272 1.00 83.88 173 SER A O 1
ATOM 1363 N N . GLY A 1 174 ? 10.184 4.863 11.842 1.00 80.50 174 GLY A N 1
ATOM 1364 C CA . GLY A 1 174 ? 10.277 4.707 10.387 1.00 80.50 174 GLY A CA 1
ATOM 1365 C C . GLY A 1 174 ? 8.964 4.840 9.608 1.00 80.50 174 GLY A C 1
ATOM 1366 O O . GLY A 1 174 ? 9.007 4.787 8.376 1.00 80.50 174 GLY A O 1
ATOM 1367 N N . TRP A 1 175 ? 7.821 5.062 10.266 1.00 90.19 175 TRP A N 1
ATOM 1368 C CA . TRP A 1 175 ? 6.594 5.439 9.560 1.00 90.19 175 TRP A CA 1
ATOM 1369 C C . TRP A 1 175 ? 6.628 6.910 9.102 1.00 90.19 175 TRP A C 1
ATOM 1371 O O . TRP A 1 175 ? 7.128 7.780 9.818 1.00 90.19 175 TRP A O 1
ATOM 1381 N N . PRO A 1 176 ? 6.095 7.221 7.909 1.00 89.50 176 PRO A N 1
ATOM 1382 C CA . PRO A 1 176 ? 6.025 8.592 7.412 1.00 89.50 176 PRO A CA 1
ATOM 1383 C C . PRO A 1 176 ? 5.012 9.442 8.193 1.00 89.50 176 PRO A C 1
ATOM 1385 O O . PRO A 1 176 ? 4.053 8.931 8.769 1.00 89.50 176 PRO A O 1
ATOM 1388 N N . GLY A 1 177 ? 5.216 10.760 8.189 1.00 87.44 177 GLY A N 1
ATOM 1389 C CA . GLY A 1 177 ? 4.233 11.727 8.687 1.00 87.44 177 GLY A CA 1
ATOM 1390 C C . GLY A 1 177 ? 4.141 11.879 10.206 1.00 87.44 177 GLY A C 1
ATOM 1391 O O . GLY A 1 177 ? 3.365 12.717 10.674 1.00 87.44 177 GLY A O 1
ATOM 1392 N N . ILE A 1 178 ? 4.933 11.134 10.979 1.00 91.31 178 ILE A N 1
ATOM 1393 C CA . ILE A 1 178 ? 4.899 11.190 12.444 1.00 91.31 178 ILE A CA 1
ATOM 1394 C C . ILE A 1 178 ? 5.429 12.530 12.960 1.00 91.31 178 ILE A C 1
ATOM 1396 O O . ILE A 1 178 ? 6.439 13.042 12.478 1.00 91.31 178 ILE A O 1
ATOM 1400 N N . LEU A 1 179 ? 4.768 13.060 13.989 1.00 90.69 179 LEU A N 1
ATOM 1401 C CA . LEU A 1 179 ? 5.285 14.138 14.827 1.00 90.69 179 LEU A CA 1
ATOM 1402 C C . LEU A 1 179 ? 5.325 13.647 16.279 1.00 90.69 179 LEU A C 1
ATOM 1404 O O . LEU A 1 179 ? 4.288 13.282 16.837 1.00 90.69 179 LEU A O 1
ATOM 1408 N N . THR A 1 180 ? 6.507 13.635 16.891 1.00 90.56 180 THR A N 1
ATOM 1409 C CA . THR A 1 180 ? 6.707 13.221 18.289 1.00 90.56 180 THR A CA 1
ATOM 1410 C C . THR A 1 180 ? 7.386 14.315 19.083 1.00 90.56 180 THR A C 1
ATOM 1412 O O . THR A 1 180 ? 8.265 14.998 18.560 1.00 90.56 180 THR A O 1
ATOM 1415 N N . ARG A 1 181 ? 7.041 14.417 20.365 1.00 87.50 181 ARG A N 1
ATOM 1416 C CA . ARG A 1 181 ? 7.806 15.189 21.339 1.00 87.50 181 ARG A CA 1
ATOM 1417 C C . ARG A 1 181 ? 8.674 14.220 22.153 1.00 87.50 181 ARG A C 1
ATOM 1419 O O . ARG A 1 181 ? 8.106 13.324 22.790 1.00 87.50 181 ARG A O 1
ATOM 1426 N N . PRO A 1 182 ? 10.015 14.326 22.087 1.00 78.94 182 PRO A N 1
ATOM 1427 C CA . PRO A 1 182 ? 10.898 13.515 22.916 1.00 78.94 182 PRO A CA 1
ATOM 1428 C C . PRO A 1 182 ? 10.725 13.882 24.396 1.00 78.94 182 PRO A C 1
ATOM 1430 O O . PRO A 1 182 ? 10.155 14.917 24.734 1.00 78.94 182 PRO A O 1
ATOM 1433 N N . SER A 1 183 ? 11.179 12.996 25.280 1.00 70.00 183 SER A N 1
ATOM 1434 C CA . SER A 1 183 ? 11.216 13.276 26.714 1.00 70.00 183 SER A CA 1
ATOM 1435 C C . SER A 1 183 ? 12.434 14.157 27.003 1.00 70.00 183 SER A C 1
ATOM 1437 O O . SER A 1 183 ? 13.560 13.728 26.754 1.00 70.00 183 SER A O 1
ATOM 1439 N N . ASP A 1 184 ? 12.213 15.385 27.474 1.00 60.81 184 ASP A N 1
ATOM 1440 C CA . ASP A 1 184 ? 13.291 16.314 27.823 1.00 60.81 184 ASP A CA 1
ATOM 1441 C C . ASP A 1 184 ? 13.746 16.040 29.265 1.00 60.81 184 ASP A C 1
ATOM 1443 O O . ASP A 1 184 ? 12.963 16.154 30.208 1.00 60.81 184 ASP A O 1
ATOM 1447 N N . ASN A 1 185 ? 15.020 15.690 29.446 1.00 57.97 185 ASN A N 1
ATOM 1448 C CA . ASN A 1 185 ? 15.635 15.458 30.754 1.00 57.97 185 ASN A CA 1
ATOM 1449 C C . ASN A 1 185 ? 16.504 16.654 31.165 1.00 57.97 185 ASN A C 1
ATOM 1451 O O . ASN A 1 185 ? 17.717 16.517 31.230 1.00 57.97 185 ASN A O 1
ATOM 1455 N N . VAL A 1 186 ? 15.923 17.825 31.454 1.00 54.59 186 VAL A N 1
ATOM 1456 C CA . VAL A 1 186 ? 16.612 18.856 32.256 1.00 54.59 186 VAL A CA 1
ATOM 1457 C C . VAL A 1 186 ? 15.575 19.715 33.006 1.00 54.59 186 VAL A C 1
ATOM 1459 O O . VAL A 1 186 ? 14.762 20.408 32.406 1.00 54.59 186 VAL A O 1
ATOM 1462 N N . ALA A 1 187 ? 15.617 19.679 34.339 1.00 52.84 187 ALA A N 1
ATOM 1463 C CA . ALA A 1 187 ? 15.032 20.645 35.285 1.00 52.84 187 ALA A CA 1
ATOM 1464 C C . ALA A 1 187 ? 13.517 20.657 35.618 1.00 52.84 187 ALA A C 1
ATOM 1466 O O . ALA A 1 187 ? 13.187 21.197 36.672 1.00 52.84 187 ALA A O 1
ATOM 1467 N N . THR A 1 188 ? 12.588 20.038 34.872 1.00 48.19 188 THR A N 1
ATOM 1468 C CA . THR A 1 188 ? 11.169 19.934 35.317 1.00 48.19 188 THR A CA 1
ATOM 1469 C C . THR A 1 188 ? 10.576 18.535 35.087 1.00 48.19 188 THR A C 1
ATOM 1471 O O . THR A 1 188 ? 10.534 18.015 33.977 1.00 48.19 188 THR A O 1
ATOM 1474 N N . ARG A 1 189 ? 10.155 17.870 36.171 1.00 49.62 189 ARG A N 1
ATOM 1475 C CA . ARG A 1 189 ? 9.774 16.443 36.226 1.00 49.62 189 ARG A CA 1
ATOM 1476 C C . ARG A 1 189 ? 8.396 16.105 35.607 1.00 49.62 189 ARG A C 1
ATOM 1478 O O . ARG A 1 189 ? 7.580 15.518 36.312 1.00 49.62 189 ARG A O 1
ATOM 1485 N N . THR A 1 190 ? 8.100 16.415 34.338 1.00 48.12 190 THR A N 1
ATOM 1486 C CA . THR A 1 190 ? 6.764 16.075 33.768 1.00 48.12 190 THR A CA 1
ATOM 1487 C C . THR A 1 190 ? 6.644 15.779 32.260 1.00 48.12 190 THR A C 1
ATOM 1489 O O . THR A 1 190 ? 5.529 15.515 31.814 1.00 48.12 190 THR A O 1
ATOM 1492 N N . ALA A 1 191 ? 7.703 15.745 31.440 1.00 54.28 191 ALA A N 1
ATOM 1493 C CA . ALA A 1 191 ? 7.537 15.481 29.997 1.00 54.28 191 ALA A CA 1
ATOM 1494 C C . ALA A 1 191 ? 7.857 14.024 29.599 1.00 54.28 191 ALA A C 1
ATOM 1496 O O . ALA A 1 191 ? 8.993 13.693 29.260 1.00 54.28 191 ALA A O 1
ATOM 1497 N N . THR A 1 192 ? 6.854 13.140 29.604 1.00 74.75 192 THR A N 1
ATOM 1498 C CA . THR A 1 192 ? 6.934 11.795 28.993 1.00 74.75 192 THR A CA 1
ATOM 1499 C C . THR A 1 192 ? 6.876 11.882 27.461 1.00 74.75 192 THR A C 1
ATOM 1501 O O . THR A 1 192 ? 6.302 12.828 26.929 1.00 74.75 192 THR A O 1
ATOM 1504 N N . PHE A 1 193 ? 7.419 10.894 26.733 1.00 85.06 193 PHE A N 1
ATOM 1505 C CA . PHE A 1 193 ? 7.301 10.809 25.265 1.00 85.06 193 PHE A CA 1
ATOM 1506 C C . PHE A 1 193 ? 5.835 10.940 24.808 1.00 85.06 193 PHE A C 1
ATOM 1508 O O . PHE A 1 193 ? 4.943 10.309 25.377 1.00 85.06 193 PHE A O 1
ATOM 1515 N N . GLN A 1 194 ? 5.584 11.754 23.778 1.00 89.81 194 GLN A N 1
ATOM 1516 C CA . GLN A 1 194 ? 4.240 11.998 23.240 1.00 89.81 194 GLN A CA 1
ATOM 1517 C C . GLN A 1 194 ? 4.209 11.876 21.717 1.00 89.81 194 GLN A C 1
ATOM 1519 O O . GLN A 1 194 ? 5.087 12.379 21.013 1.00 89.81 194 GLN A O 1
ATOM 1524 N N . ILE A 1 195 ? 3.136 11.275 21.199 1.00 92.56 195 ILE A N 1
ATOM 1525 C CA . ILE A 1 195 ? 2.841 11.231 19.764 1.00 92.56 195 ILE A CA 1
ATOM 1526 C C . ILE A 1 195 ? 1.890 12.379 19.446 1.00 92.56 195 ILE A C 1
ATOM 1528 O O . ILE A 1 195 ? 0.676 12.248 19.578 1.00 92.56 195 ILE A O 1
ATOM 1532 N N . LEU A 1 196 ? 2.433 13.507 19.003 1.00 92.19 196 LEU A N 1
ATOM 1533 C CA . LEU A 1 196 ? 1.631 14.671 18.627 1.00 92.19 196 LEU A CA 1
ATOM 1534 C C . LEU A 1 196 ? 0.767 14.384 17.391 1.00 92.19 196 LEU A C 1
ATOM 1536 O O . LEU A 1 196 ? -0.368 14.841 17.307 1.00 92.19 196 LEU A O 1
ATOM 1540 N N . ARG A 1 197 ? 1.290 13.590 16.446 1.00 93.12 197 ARG A N 1
ATOM 1541 C CA . ARG A 1 197 ? 0.576 13.164 15.238 1.00 93.12 197 ARG A CA 1
ATOM 1542 C C . ARG A 1 197 ? 1.031 11.780 14.793 1.00 93.12 197 ARG A C 1
ATOM 1544 O O . ARG A 1 197 ? 2.223 11.559 14.586 1.00 93.12 197 ARG A O 1
ATOM 1551 N N . CYS A 1 198 ? 0.083 10.862 14.619 1.00 94.25 198 CYS A N 1
ATOM 1552 C CA . CYS A 1 198 ? 0.352 9.524 14.095 1.00 94.25 198 CYS A CA 1
ATOM 1553 C C . CYS A 1 198 ? 0.254 9.460 12.551 1.00 94.25 198 CYS A C 1
ATOM 1555 O O . CYS A 1 198 ? -0.267 10.397 11.937 1.00 94.25 198 CYS A O 1
ATOM 1557 N N . PRO A 1 199 ? 0.689 8.351 11.913 1.00 93.44 199 PRO A N 1
ATOM 1558 C CA . PRO A 1 199 ? 0.683 8.204 10.450 1.00 93.44 199 PRO A CA 1
ATOM 1559 C C . PRO A 1 199 ? -0.704 8.306 9.795 1.00 93.44 199 PRO A C 1
ATOM 1561 O O . PRO A 1 199 ? -0.798 8.543 8.600 1.00 93.44 199 PRO A O 1
ATOM 1564 N N . ALA A 1 200 ? -1.782 8.176 10.573 1.00 93.50 200 ALA A N 1
ATOM 1565 C CA . ALA A 1 200 ? -3.162 8.255 10.093 1.00 93.50 200 ALA A CA 1
ATOM 1566 C C . ALA A 1 200 ? -3.604 9.652 9.628 1.00 93.50 200 ALA A C 1
ATOM 1568 O O . ALA A 1 200 ? -4.700 9.802 9.101 1.00 93.50 200 ALA A O 1
ATOM 1569 N N . HIS A 1 201 ? -2.798 10.682 9.886 1.00 91.69 201 HIS A N 1
ATOM 1570 C CA . HIS A 1 201 ? -3.165 12.085 9.657 1.00 91.69 201 HIS A CA 1
ATOM 1571 C C . HIS A 1 201 ? -2.295 12.760 8.603 1.00 91.69 201 HIS A C 1
ATOM 1573 O O . HIS A 1 201 ? -2.224 13.986 8.527 1.00 91.69 201 HIS A O 1
ATOM 1579 N N . THR A 1 202 ? -1.533 11.989 7.839 1.00 91.56 202 THR A N 1
ATOM 1580 C CA . THR A 1 202 ? -0.652 12.535 6.815 1.00 91.56 202 THR A CA 1
ATOM 1581 C C . THR A 1 202 ? -0.577 11.540 5.677 1.00 91.56 202 THR A C 1
ATOM 1583 O O . THR A 1 202 ? -0.228 10.387 5.899 1.00 91.56 202 THR A O 1
ATOM 1586 N N . CYS A 1 203 ? -0.876 11.992 4.457 1.00 93.00 203 CYS A N 1
ATOM 1587 C CA . CYS A 1 203 ? -0.693 11.169 3.268 1.00 93.00 203 CYS A CA 1
ATOM 1588 C C . CYS A 1 203 ? 0.756 10.667 3.203 1.00 93.00 203 CYS A C 1
ATOM 1590 O O . CYS A 1 203 ? 1.694 11.463 3.077 1.00 93.00 203 CYS A O 1
ATOM 1592 N N . ASN A 1 204 ? 0.929 9.344 3.257 1.00 93.06 204 ASN A N 1
ATOM 1593 C CA . ASN A 1 204 ? 2.244 8.711 3.240 1.00 93.06 204 ASN A CA 1
ATOM 1594 C C . ASN A 1 204 ? 3.027 9.098 1.980 1.00 93.06 204 ASN A C 1
ATOM 1596 O O . ASN A 1 204 ? 4.201 9.446 2.073 1.00 93.06 204 ASN A O 1
ATOM 1600 N N . THR A 1 205 ? 2.372 9.081 0.817 1.00 91.12 205 THR A N 1
ATOM 1601 C CA . THR A 1 205 ? 2.996 9.427 -0.465 1.00 91.12 205 THR A CA 1
ATOM 1602 C C . THR A 1 205 ? 3.504 10.866 -0.469 1.00 91.12 205 THR A C 1
ATOM 1604 O O . THR A 1 205 ? 4.689 11.089 -0.704 1.00 91.12 205 THR A O 1
ATOM 1607 N N . CYS A 1 206 ? 2.647 11.838 -0.140 1.00 88.62 206 CYS A N 1
ATOM 1608 C CA . CYS A 1 206 ? 3.027 13.252 -0.160 1.00 88.62 206 CYS A CA 1
ATOM 1609 C C . CYS A 1 206 ? 4.182 13.550 0.804 1.00 88.62 206 CYS A C 1
ATOM 1611 O O . CYS A 1 206 ? 5.103 14.277 0.437 1.00 88.62 206 CYS A O 1
ATOM 1613 N N . TYR A 1 207 ? 4.156 12.960 2.006 1.00 89.31 207 TYR A N 1
ATOM 1614 C CA . TYR A 1 207 ? 5.223 13.131 2.993 1.00 89.31 207 TYR A CA 1
ATOM 1615 C C . TYR A 1 207 ? 6.557 12.545 2.525 1.00 89.31 207 TYR A C 1
ATOM 1617 O O . TYR A 1 207 ? 7.611 13.156 2.702 1.00 89.31 207 TYR A O 1
ATOM 1625 N N . LEU A 1 208 ? 6.531 11.340 1.946 1.00 88.12 208 LEU A N 1
ATOM 1626 C CA . LEU A 1 208 ? 7.745 10.686 1.461 1.00 88.12 208 LEU A CA 1
ATOM 1627 C C . LEU A 1 208 ? 8.378 11.488 0.320 1.00 88.12 208 LEU A C 1
ATOM 1629 O O . LEU A 1 208 ? 9.591 11.669 0.330 1.00 88.12 208 LEU A O 1
ATOM 1633 N N . GLU A 1 209 ? 7.571 12.048 -0.584 1.00 81.19 209 GLU A N 1
ATOM 1634 C CA . GLU A 1 209 ? 8.076 12.884 -1.673 1.00 81.19 209 GLU A CA 1
ATOM 1635 C C . GLU A 1 209 ? 8.587 14.248 -1.214 1.00 81.19 209 GLU A C 1
ATOM 1637 O O . GLU A 1 209 ? 9.586 14.726 -1.737 1.00 81.19 209 GLU A O 1
ATOM 1642 N N . SER A 1 210 ? 7.908 14.925 -0.279 1.00 73.06 210 SER A N 1
ATOM 1643 C CA . SER A 1 210 ? 8.350 16.248 0.192 1.00 73.06 210 SER A CA 1
ATOM 1644 C C . SER A 1 210 ? 9.714 16.197 0.876 1.00 73.06 210 SER A C 1
ATOM 1646 O O . SER A 1 210 ? 10.469 17.154 0.788 1.00 73.06 210 SER A O 1
ATOM 1648 N N . ASN A 1 211 ? 10.038 15.076 1.523 1.00 61.50 211 ASN A N 1
ATOM 1649 C CA . ASN A 1 211 ? 11.345 14.864 2.141 1.00 61.50 211 ASN A CA 1
ATOM 1650 C C . ASN A 1 211 ? 12.444 14.452 1.147 1.00 61.50 211 ASN A C 1
ATOM 1652 O O . ASN A 1 211 ? 13.607 14.405 1.536 1.00 61.50 211 ASN A O 1
ATOM 1656 N N . GLU A 1 212 ? 12.100 14.104 -0.096 1.00 54.19 212 GLU A N 1
ATOM 1657 C CA . GLU A 1 212 ? 13.059 13.656 -1.118 1.00 54.19 212 GLU A CA 1
ATOM 1658 C C . GLU A 1 212 ? 13.395 14.753 -2.140 1.00 54.19 212 GLU A C 1
ATOM 1660 O O . GLU A 1 212 ? 14.460 14.710 -2.751 1.00 54.19 212 GLU A O 1
ATOM 1665 N N . THR A 1 213 ? 12.544 15.774 -2.294 1.00 48.62 213 THR A N 1
ATOM 1666 C CA . THR A 1 213 ? 12.728 16.848 -3.282 1.00 48.62 213 THR A CA 1
ATOM 1667 C C . THR A 1 213 ? 12.988 18.210 -2.623 1.00 48.62 213 THR A C 1
ATOM 1669 O O . THR A 1 213 ? 12.050 18.848 -2.157 1.00 48.62 213 THR A O 1
ATOM 1672 N N . ASN A 1 214 ? 14.229 18.715 -2.689 1.00 41.31 214 ASN A N 1
ATOM 1673 C CA . ASN A 1 214 ? 14.563 20.147 -2.511 1.00 41.31 214 ASN A CA 1
ATOM 1674 C C . ASN A 1 214 ? 14.269 20.987 -3.779 1.00 41.31 214 ASN A C 1
ATOM 1676 O O . ASN A 1 214 ? 14.689 22.136 -3.888 1.00 41.31 214 ASN A O 1
ATOM 1680 N N . CYS A 1 215 ? 13.568 20.419 -4.763 1.00 35.03 215 CYS A N 1
ATOM 1681 C CA . CYS A 1 215 ? 13.212 21.084 -6.014 1.00 35.03 215 CYS A CA 1
ATOM 1682 C C . CYS A 1 215 ? 11.717 21.433 -6.023 1.00 35.03 215 CYS A C 1
ATOM 1684 O O . CYS A 1 215 ? 10.902 20.678 -5.500 1.00 35.03 215 CYS A O 1
ATOM 1686 N N . HIS A 1 216 ? 11.418 22.601 -6.599 1.00 36.84 216 HIS A N 1
ATOM 1687 C CA . HIS A 1 216 ? 10.172 23.376 -6.594 1.00 36.84 216 HIS A CA 1
ATOM 1688 C C . HIS A 1 216 ? 8.834 22.633 -6.372 1.00 36.84 216 HIS A C 1
ATOM 1690 O O . HIS A 1 216 ? 8.610 21.545 -6.905 1.00 36.84 216 HIS A O 1
ATOM 1696 N N . PRO A 1 217 ? 7.893 23.259 -5.637 1.00 38.88 217 PRO A N 1
ATOM 1697 C CA . PRO A 1 217 ? 6.643 22.633 -5.245 1.00 38.88 217 PRO A CA 1
ATOM 1698 C C . PRO A 1 217 ? 5.717 22.497 -6.457 1.00 38.88 217 PRO A C 1
ATOM 1700 O O . PRO A 1 217 ? 5.045 23.442 -6.862 1.00 38.88 217 PRO A O 1
ATOM 1703 N N . VAL A 1 218 ? 5.605 21.279 -6.990 1.00 42.97 218 VAL A N 1
ATOM 1704 C CA . VAL A 1 218 ? 4.315 20.817 -7.521 1.00 42.97 218 VAL A CA 1
ATOM 1705 C C . VAL A 1 218 ? 3.291 21.126 -6.424 1.00 42.97 218 VAL A C 1
ATOM 1707 O O . VAL A 1 218 ? 3.575 20.808 -5.263 1.00 42.97 218 VAL A O 1
ATOM 1710 N N . LYS A 1 219 ? 2.152 21.768 -6.738 1.00 44.72 219 LYS A N 1
ATOM 1711 C CA . LYS A 1 219 ? 1.013 21.876 -5.806 1.00 44.72 219 LYS A CA 1
ATOM 1712 C C . LYS A 1 219 ? 0.554 20.453 -5.477 1.00 44.72 219 LYS A C 1
ATOM 1714 O O . LYS A 1 219 ? -0.335 19.892 -6.109 1.00 44.72 219 LYS A O 1
ATOM 1719 N N . LYS A 1 220 ? 1.251 19.822 -4.538 1.00 50.25 220 LYS A N 1
ATOM 1720 C CA . LYS A 1 220 ? 0.853 18.573 -3.917 1.00 50.25 220 LYS A CA 1
ATOM 1721 C C . LYS A 1 220 ? -0.414 18.916 -3.145 1.00 50.25 220 LYS A C 1
ATOM 1723 O O . LYS A 1 220 ? -0.411 19.972 -2.509 1.00 50.25 220 LYS A O 1
ATOM 1728 N N . PRO A 1 221 ? -1.457 18.069 -3.173 1.00 45.38 221 PRO A N 1
ATOM 1729 C CA . PRO A 1 221 ? -2.549 18.222 -2.229 1.00 45.38 221 PRO A CA 1
ATOM 1730 C C . PRO A 1 221 ? -1.906 18.334 -0.851 1.00 45.38 221 PRO A C 1
ATOM 1732 O O . PRO A 1 221 ? -1.194 17.429 -0.397 1.00 45.38 221 PRO A O 1
ATOM 1735 N N . THR A 1 222 ? -2.032 19.512 -0.250 1.00 44.12 222 THR A N 1
ATOM 1736 C CA . THR A 1 222 ? -1.559 19.719 1.112 1.00 44.12 222 THR A CA 1
ATOM 1737 C C . THR A 1 222 ? -2.318 18.736 2.003 1.00 44.12 222 THR A C 1
ATOM 1739 O O . THR A 1 222 ? -3.381 18.244 1.625 1.00 44.12 222 THR A O 1
ATOM 1742 N N . SER A 1 223 ? -1.814 18.422 3.199 1.00 47.19 223 SER A N 1
ATOM 1743 C CA . SER A 1 223 ? -2.512 17.525 4.143 1.00 47.19 223 SER A CA 1
ATOM 1744 C C . SER A 1 223 ? -3.957 17.951 4.475 1.00 47.19 223 SER A C 1
ATOM 1746 O O .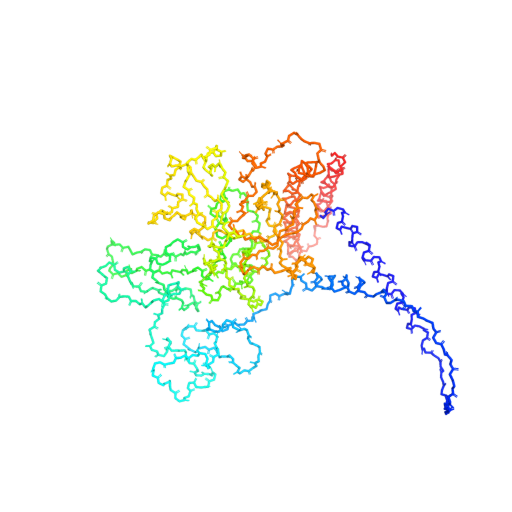 SER A 1 223 ? -4.649 17.229 5.185 1.00 47.19 223 SER A O 1
ATOM 1748 N N . SER A 1 224 ? -4.382 19.126 4.001 1.00 50.53 224 SER A N 1
ATOM 1749 C CA . SER A 1 224 ? -5.681 19.770 4.164 1.00 50.53 224 SER A CA 1
ATOM 1750 C C . SER A 1 224 ? -6.595 19.773 2.923 1.00 50.53 224 SER A C 1
ATOM 1752 O O . SER A 1 224 ? -7.731 20.212 3.059 1.00 50.53 224 SER A O 1
ATOM 1754 N N . GLU A 1 225 ? -6.165 19.332 1.733 1.00 63.16 225 GLU A N 1
ATOM 1755 C CA . GLU A 1 225 ? -6.892 19.625 0.472 1.00 63.16 225 GLU A CA 1
ATOM 1756 C C . GLU A 1 225 ? -7.619 18.443 -0.190 1.00 63.16 225 GLU A C 1
ATOM 1758 O O . GLU A 1 225 ? -8.221 18.610 -1.250 1.00 63.16 225 GLU A O 1
ATOM 1763 N N . GLY A 1 226 ? -7.639 17.253 0.414 1.00 71.25 226 GLY A N 1
ATOM 1764 C CA . GLY A 1 226 ? -8.386 16.132 -0.159 1.00 71.25 226 GLY A CA 1
ATOM 1765 C C . GLY A 1 226 ? -8.720 15.028 0.840 1.00 71.25 226 GLY A C 1
ATOM 1766 O O . GLY A 1 226 ? -8.023 14.871 1.844 1.00 71.25 226 GLY A O 1
ATOM 1767 N N . PRO A 1 227 ? -9.782 14.246 0.584 1.00 87.25 227 PRO A N 1
ATOM 1768 C CA . PRO A 1 227 ? -10.120 13.102 1.418 1.00 87.25 227 PRO A CA 1
ATOM 1769 C C . PRO A 1 227 ? -9.025 12.028 1.366 1.00 87.25 227 PRO A C 1
ATOM 1771 O O . PRO A 1 227 ? -8.330 11.858 0.358 1.00 87.25 227 PRO A O 1
ATOM 1774 N N . PHE A 1 228 ? -8.888 11.281 2.461 1.00 91.38 228 PHE A N 1
ATOM 1775 C CA . PHE A 1 228 ? -7.968 10.154 2.540 1.00 91.38 228 PHE A CA 1
ATOM 1776 C C . PHE A 1 228 ? -8.655 8.832 2.182 1.00 91.38 228 PHE A C 1
ATOM 1778 O O . PHE A 1 228 ? -9.779 8.562 2.599 1.00 91.38 228 PHE A O 1
ATOM 1785 N N . LEU A 1 229 ? -7.931 7.984 1.457 1.00 93.38 229 LEU A N 1
ATOM 1786 C CA . LEU A 1 229 ? -8.105 6.539 1.456 1.00 93.38 229 LEU A CA 1
ATOM 1787 C C . LEU A 1 229 ? -7.361 5.955 2.655 1.00 93.38 229 LEU A C 1
ATOM 1789 O O . LEU A 1 229 ? -6.145 6.134 2.792 1.00 93.38 229 LEU A O 1
ATOM 1793 N N . GLU A 1 230 ? -8.087 5.238 3.507 1.00 94.31 230 GLU A N 1
ATOM 1794 C CA . GLU A 1 230 ? -7.531 4.592 4.693 1.00 94.31 230 GLU A CA 1
ATOM 1795 C C . GLU A 1 230 ? -7.216 3.119 4.437 1.00 94.31 230 GLU A C 1
ATOM 1797 O O . GLU A 1 230 ? -8.016 2.381 3.862 1.00 94.31 230 GLU A O 1
ATOM 1802 N N . CYS A 1 231 ? -6.058 2.653 4.905 1.00 95.94 231 CYS A N 1
ATOM 1803 C CA . CYS A 1 231 ? -5.792 1.223 4.937 1.00 95.94 231 CYS A CA 1
ATOM 1804 C C . CYS A 1 231 ? -6.568 0.556 6.083 1.00 95.94 231 CYS A C 1
ATOM 1806 O O . CYS A 1 231 ? -6.452 0.976 7.233 1.00 95.94 231 CYS A O 1
ATOM 1808 N N . VAL A 1 232 ? -7.305 -0.523 5.810 1.00 94.44 232 VAL A N 1
ATOM 1809 C CA . VAL A 1 232 ? -8.086 -1.227 6.853 1.00 94.44 232 VAL A CA 1
ATOM 1810 C C . VAL A 1 232 ? -7.217 -2.052 7.810 1.00 94.44 232 VAL A C 1
ATOM 1812 O O . VAL A 1 232 ? -7.624 -2.314 8.938 1.00 94.44 232 VAL A O 1
ATOM 1815 N N . ARG A 1 233 ? -5.996 -2.417 7.390 1.00 93.75 233 ARG A N 1
ATOM 1816 C CA . ARG A 1 233 ? -5.071 -3.290 8.141 1.00 93.75 233 ARG A CA 1
ATOM 1817 C C . ARG A 1 233 ? -3.906 -2.558 8.823 1.00 93.75 233 ARG A C 1
ATOM 1819 O O . ARG A 1 233 ? -3.157 -3.169 9.577 1.00 93.75 233 ARG A O 1
ATOM 1826 N N . CYS A 1 234 ? -3.661 -1.277 8.532 1.00 94.50 234 CYS A N 1
ATOM 1827 C CA . CYS A 1 234 ? -2.569 -0.507 9.156 1.00 94.50 234 CYS A CA 1
ATOM 1828 C C . CYS A 1 234 ? -2.865 0.999 9.148 1.00 94.50 234 CYS A C 1
ATOM 1830 O O . CYS A 1 234 ? -3.799 1.426 8.480 1.00 94.50 234 CYS A O 1
ATOM 1832 N N . PRO A 1 235 ? -2.072 1.851 9.826 1.00 94.69 235 PRO A N 1
ATOM 1833 C CA . PRO A 1 235 ? -2.416 3.261 9.954 1.00 94.69 235 PRO A CA 1
ATOM 1834 C C . PRO A 1 235 ? -2.115 4.100 8.703 1.00 94.69 235 PRO A C 1
ATOM 1836 O O . PRO A 1 235 ? -2.230 5.318 8.778 1.00 94.69 235 PRO A O 1
ATOM 1839 N N . ALA A 1 236 ? -1.692 3.485 7.593 1.00 95.50 236 ALA A N 1
ATOM 1840 C CA . ALA A 1 236 ? -1.364 4.197 6.365 1.00 95.50 236 ALA A CA 1
ATOM 1841 C C . ALA A 1 236 ? -2.599 4.888 5.781 1.00 95.50 236 ALA A C 1
ATOM 1843 O O . ALA A 1 236 ? -3.644 4.254 5.617 1.00 95.50 236 ALA A O 1
ATOM 1844 N N . VAL A 1 237 ? -2.429 6.151 5.400 1.00 95.25 237 VAL A N 1
ATOM 1845 C CA . VAL A 1 237 ? -3.424 6.910 4.645 1.00 95.25 237 VAL A CA 1
ATOM 1846 C C . VAL A 1 237 ? -2.787 7.530 3.408 1.00 95.25 237 VAL A C 1
ATOM 1848 O O . VAL A 1 237 ? -1.589 7.832 3.382 1.00 95.25 237 VAL A O 1
ATOM 1851 N N . PHE A 1 238 ? -3.594 7.712 2.372 1.00 93.88 238 PHE A N 1
ATOM 1852 C CA . PHE A 1 238 ? -3.187 8.285 1.091 1.00 93.88 238 PHE A CA 1
ATOM 1853 C C . PHE A 1 238 ? -4.281 9.230 0.616 1.00 93.88 238 PHE A C 1
ATOM 1855 O O . PHE A 1 238 ? -5.446 8.954 0.867 1.00 93.88 238 PHE A O 1
ATOM 1862 N N . HIS A 1 239 ? -3.963 10.329 -0.068 1.00 90.81 239 HIS A N 1
ATOM 1863 C CA . HIS A 1 239 ? -5.030 11.078 -0.739 1.00 90.81 239 HIS A CA 1
ATOM 1864 C C . HIS A 1 239 ? -5.705 10.194 -1.789 1.00 90.81 239 HIS A C 1
ATOM 1866 O O . HIS A 1 239 ? -5.049 9.368 -2.430 1.00 90.81 239 HIS A O 1
ATOM 1872 N N . THR A 1 240 ? -7.006 10.384 -1.972 1.00 86.62 240 THR A N 1
ATOM 1873 C CA . THR A 1 240 ? -7.739 9.744 -3.064 1.00 86.62 240 THR A CA 1
ATOM 1874 C C . THR A 1 240 ? -7.157 10.138 -4.418 1.00 86.62 240 THR A C 1
ATOM 1876 O O . THR A 1 240 ? -6.814 11.302 -4.630 1.00 86.62 240 THR A O 1
ATOM 1879 N N . GLY A 1 241 ? -7.118 9.189 -5.351 1.00 80.88 241 GLY A N 1
ATOM 1880 C CA . GLY A 1 241 ? -6.692 9.416 -6.730 1.00 80.88 241 GLY A CA 1
ATOM 1881 C C . GLY A 1 241 ? -5.332 8.808 -7.066 1.00 80.88 241 GLY A C 1
ATOM 1882 O O . GLY A 1 241 ? -4.573 8.367 -6.195 1.00 80.88 241 GLY A O 1
ATOM 1883 N N . ASP A 1 242 ? -5.037 8.792 -8.361 1.00 81.00 242 ASP A N 1
ATOM 1884 C CA . ASP A 1 242 ? -3.949 8.006 -8.949 1.00 81.00 242 ASP A CA 1
ATOM 1885 C C . ASP A 1 242 ? -2.554 8.443 -8.471 1.00 81.00 242 ASP A C 1
ATOM 1887 O O . ASP A 1 242 ? -1.671 7.610 -8.281 1.00 81.00 242 ASP A O 1
ATOM 1891 N N . LEU A 1 243 ? -2.372 9.736 -8.181 1.00 83.50 243 LEU A N 1
ATOM 1892 C CA . LEU A 1 243 ? -1.072 10.306 -7.809 1.00 83.50 243 LEU A CA 1
ATOM 1893 C C . LEU A 1 243 ? -0.610 9.952 -6.391 1.00 83.50 243 LEU A C 1
ATOM 1895 O O . LEU A 1 243 ? 0.579 10.044 -6.097 1.00 83.50 243 LEU A O 1
ATOM 1899 N N . CYS A 1 244 ? -1.529 9.595 -5.493 1.00 89.62 244 CYS A N 1
ATOM 1900 C CA . CYS A 1 244 ? -1.20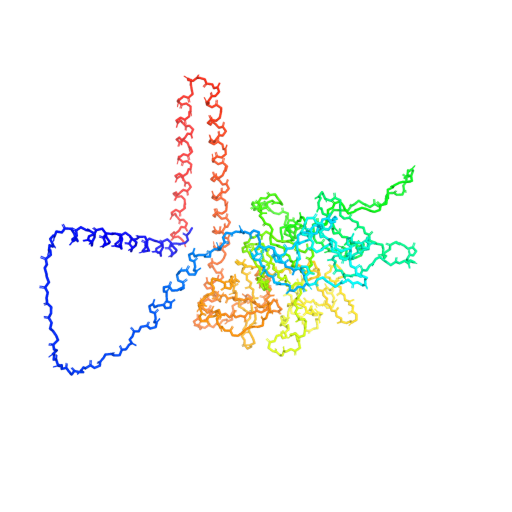3 9.285 -4.099 1.00 89.62 244 CYS A CA 1
ATOM 1901 C C . CYS A 1 244 ? -1.430 7.819 -3.745 1.00 89.62 244 CYS A C 1
ATOM 1903 O O . CYS A 1 244 ? -0.716 7.301 -2.881 1.00 89.62 244 CYS A O 1
ATOM 1905 N N . THR A 1 245 ? -2.383 7.161 -4.405 1.00 91.88 245 THR A N 1
ATOM 1906 C CA . THR A 1 245 ? -2.742 5.768 -4.136 1.00 91.88 245 THR A CA 1
ATOM 1907 C C . THR A 1 245 ? -1.632 4.829 -4.621 1.00 91.88 245 THR A C 1
ATOM 1909 O O . THR A 1 245 ? -1.270 4.863 -5.799 1.00 91.88 245 THR A O 1
ATOM 1912 N N . PRO A 1 246 ? -1.079 3.968 -3.749 1.00 95.06 246 PRO A N 1
ATOM 1913 C CA . PRO A 1 246 ? -0.108 2.967 -4.162 1.00 95.06 246 PRO A CA 1
ATOM 1914 C C . PRO A 1 246 ? -0.707 1.987 -5.173 1.00 95.06 246 PRO A C 1
ATOM 1916 O O . PRO A 1 246 ? -1.783 1.427 -4.945 1.00 95.06 246 PRO A O 1
ATOM 1919 N N . ALA A 1 247 ? 0.019 1.724 -6.251 1.00 94.25 247 ALA A N 1
ATOM 1920 C CA . ALA A 1 247 ? -0.338 0.692 -7.207 1.00 94.25 247 ALA A CA 1
ATOM 1921 C C . ALA A 1 247 ? -0.267 -0.694 -6.550 1.00 94.25 247 ALA A C 1
ATOM 1923 O O . ALA A 1 247 ? 0.626 -0.972 -5.743 1.00 94.25 247 ALA A O 1
ATOM 1924 N N . GLY A 1 248 ? -1.229 -1.556 -6.886 1.00 92.62 248 GLY A N 1
ATOM 1925 C CA . GLY A 1 248 ? -1.394 -2.862 -6.242 1.00 92.62 248 GLY A CA 1
ATOM 1926 C C . GLY A 1 248 ? -2.131 -2.797 -4.902 1.00 92.62 248 GLY A C 1
ATOM 1927 O O . GLY A 1 248 ? -2.163 -3.782 -4.174 1.00 92.62 248 GLY A O 1
ATOM 1928 N N . SER A 1 249 ? -2.716 -1.652 -4.544 1.00 94.19 249 SER A N 1
ATOM 1929 C CA . SER A 1 249 ? -3.688 -1.613 -3.447 1.00 94.19 249 SER A CA 1
ATOM 1930 C C . SER A 1 249 ? -4.962 -2.354 -3.852 1.00 94.19 249 SER A C 1
ATOM 1932 O O . SER A 1 249 ? -5.427 -2.195 -4.980 1.00 94.19 249 SER A O 1
ATOM 1934 N N . VAL A 1 250 ? -5.549 -3.112 -2.928 1.00 91.94 250 VAL A N 1
ATOM 1935 C CA . VAL A 1 250 ? -6.865 -3.735 -3.128 1.00 91.94 250 VAL A CA 1
ATOM 1936 C C . VAL A 1 250 ? -7.934 -2.748 -2.669 1.00 91.94 250 VAL A C 1
ATOM 1938 O O . VAL A 1 250 ? -7.924 -2.324 -1.512 1.00 91.94 250 VAL A O 1
ATOM 1941 N N . GLU A 1 251 ? -8.827 -2.341 -3.573 1.00 90.69 251 GLU A N 1
ATOM 1942 C CA . GLU A 1 251 ? -9.974 -1.493 -3.230 1.00 90.69 251 GLU A CA 1
ATOM 1943 C C . GLU A 1 251 ? -10.979 -2.296 -2.397 1.00 90.69 251 GLU A C 1
ATOM 1945 O O . GLU A 1 251 ? -11.456 -3.338 -2.838 1.00 90.69 251 GLU A O 1
ATOM 1950 N N . VAL A 1 252 ? -11.311 -1.803 -1.200 1.00 92.31 252 VAL A N 1
ATOM 1951 C CA . VAL A 1 252 ? -12.339 -2.412 -0.336 1.00 92.31 252 VAL A CA 1
ATOM 1952 C C . VAL A 1 252 ? -13.632 -1.597 -0.382 1.00 92.31 252 VAL A C 1
ATOM 1954 O O . VAL A 1 252 ? -14.732 -2.144 -0.394 1.00 92.31 252 VAL A O 1
ATOM 1957 N N . SER A 1 253 ? -13.506 -0.270 -0.426 1.00 91.69 253 SER A N 1
ATOM 1958 C CA . SER A 1 253 ? -14.604 0.669 -0.659 1.00 91.69 253 SER A CA 1
ATOM 1959 C C . SER A 1 253 ? -14.070 1.972 -1.263 1.00 91.69 253 SER A C 1
ATOM 1961 O O . SER A 1 253 ? -12.864 2.137 -1.435 1.00 91.69 253 SER A O 1
ATOM 1963 N N . LEU A 1 254 ? -14.944 2.947 -1.534 1.00 88.81 254 LEU A N 1
ATOM 1964 C CA . LEU A 1 254 ? -14.536 4.270 -2.031 1.00 88.81 254 LEU A CA 1
ATOM 1965 C C . LEU A 1 254 ? -13.708 5.100 -1.031 1.00 88.81 254 LEU A C 1
ATOM 1967 O O . LEU A 1 254 ? -13.175 6.141 -1.413 1.00 88.81 254 LEU A O 1
ATOM 1971 N N . SER A 1 255 ? -13.596 4.665 0.229 1.00 91.00 255 SER A N 1
ATOM 1972 C CA . SER A 1 255 ? -12.786 5.335 1.254 1.00 91.00 255 SER A CA 1
ATOM 1973 C C . SER A 1 255 ? -11.726 4.437 1.899 1.00 91.00 255 SER A C 1
ATOM 1975 O O . SER A 1 255 ? -10.967 4.912 2.742 1.00 91.00 255 SER A O 1
ATOM 1977 N N . HIS A 1 256 ? -11.664 3.153 1.533 1.00 94.12 256 HIS A N 1
ATOM 1978 C CA . HIS A 1 256 ? -10.816 2.166 2.197 1.00 94.12 256 HIS A CA 1
ATOM 1979 C C . HIS A 1 256 ? -10.116 1.230 1.211 1.00 94.12 256 HIS A C 1
ATOM 1981 O O . HIS A 1 256 ? -10.707 0.757 0.240 1.00 94.12 256 HIS A O 1
ATOM 1987 N N . ILE A 1 257 ? -8.862 0.906 1.516 1.00 95.00 257 ILE A N 1
ATOM 1988 C CA . ILE A 1 257 ? -8.026 -0.016 0.745 1.00 95.00 257 ILE A CA 1
ATOM 1989 C C . ILE A 1 257 ? -7.315 -1.018 1.661 1.00 95.00 257 ILE A C 1
ATOM 1991 O O . ILE A 1 257 ? -7.189 -0.807 2.868 1.00 95.00 257 ILE A O 1
ATOM 1995 N N . VAL A 1 258 ? -6.757 -2.076 1.083 1.00 95.19 258 VAL A N 1
ATOM 1996 C CA . VAL A 1 258 ? -5.620 -2.799 1.666 1.00 95.19 258 VAL A CA 1
ATOM 1997 C C . VAL A 1 258 ? -4.369 -2.351 0.917 1.00 95.19 258 VAL A C 1
ATOM 1999 O O . VAL A 1 258 ? -4.233 -2.587 -0.282 1.00 95.19 258 VAL A O 1
ATOM 2002 N N . CYS A 1 259 ? -3.464 -1.646 1.603 1.00 95.00 259 CYS A N 1
ATOM 2003 C CA . CYS A 1 259 ? -2.269 -1.100 0.958 1.00 95.00 259 CYS A CA 1
ATOM 2004 C C . CYS A 1 259 ? -1.189 -2.180 0.715 1.00 95.00 259 CYS A C 1
ATOM 2006 O O . CYS A 1 259 ? -1.155 -3.182 1.435 1.00 95.00 259 CYS A O 1
ATOM 2008 N N . PRO A 1 260 ? -0.218 -1.951 -0.197 1.00 93.38 260 PRO A N 1
ATOM 2009 C CA . PRO A 1 260 ? 0.791 -2.948 -0.587 1.00 93.38 260 PRO A CA 1
ATOM 2010 C C . PRO A 1 260 ? 1.809 -3.327 0.500 1.00 93.38 260 PRO A C 1
ATOM 2012 O O . PRO A 1 260 ? 2.739 -4.092 0.236 1.00 93.38 260 PRO A O 1
ATOM 2015 N N . ARG A 1 261 ? 1.682 -2.776 1.716 1.00 91.56 261 ARG A N 1
ATOM 2016 C CA . ARG A 1 261 ? 2.426 -3.247 2.893 1.00 91.56 261 ARG A CA 1
ATOM 2017 C C . ARG A 1 261 ? 1.924 -4.613 3.363 1.00 91.56 261 ARG A C 1
ATOM 2019 O O . ARG A 1 261 ? 2.703 -5.357 3.936 1.00 91.56 261 ARG A O 1
ATOM 2026 N N . HIS A 1 262 ? 0.657 -4.925 3.105 1.00 91.06 262 HIS A N 1
ATOM 2027 C CA . HIS A 1 262 ? 0.012 -6.193 3.467 1.00 91.06 262 HIS A CA 1
ATOM 2028 C C . HIS A 1 262 ? 0.012 -7.189 2.312 1.00 91.06 262 HIS A C 1
ATOM 2030 O O . HIS A 1 262 ? -0.907 -7.991 2.180 1.00 91.06 262 HIS A O 1
ATOM 2036 N N . PHE A 1 263 ? 1.015 -7.078 1.445 1.00 85.00 263 PHE A N 1
ATOM 2037 C CA . PHE A 1 263 ? 1.237 -8.030 0.373 1.00 85.00 263 PHE A CA 1
ATOM 2038 C C . PHE A 1 263 ? 1.521 -9.414 0.963 1.00 85.00 263 PHE A C 1
ATOM 2040 O O . PHE A 1 263 ? 2.281 -9.530 1.925 1.00 85.00 263 PHE A O 1
ATOM 2047 N N . ASP A 1 264 ? 0.928 -10.448 0.372 1.00 85.81 264 ASP A N 1
ATOM 2048 C CA . ASP A 1 264 ? 1.186 -11.824 0.774 1.00 85.81 264 ASP A CA 1
ATOM 2049 C C . ASP A 1 264 ? 2.581 -12.265 0.310 1.00 85.81 264 ASP A C 1
ATOM 2051 O O . ASP A 1 264 ? 2.812 -12.573 -0.861 1.00 85.81 264 ASP A O 1
ATOM 2055 N N . GLU A 1 265 ? 3.527 -12.303 1.249 1.00 83.19 265 GLU A N 1
ATOM 2056 C CA . GLU A 1 265 ? 4.902 -12.733 0.993 1.00 83.19 265 GLU A CA 1
ATOM 2057 C C . GLU A 1 265 ? 4.994 -14.176 0.477 1.00 83.19 265 GLU A C 1
ATOM 2059 O O . GLU A 1 265 ? 5.971 -14.506 -0.200 1.00 83.19 265 GLU A O 1
ATOM 2064 N N . SER A 1 266 ? 3.979 -15.021 0.714 1.00 83.69 266 SER A N 1
ATOM 2065 C CA . SER A 1 266 ? 3.943 -16.395 0.199 1.00 83.69 266 SER A CA 1
ATOM 2066 C C . SER A 1 266 ? 4.032 -16.435 -1.330 1.00 83.69 266 SER A C 1
ATOM 2068 O O . SER A 1 266 ? 4.666 -17.330 -1.899 1.00 83.69 266 SER A O 1
ATOM 2070 N N . LEU A 1 267 ? 3.516 -15.401 -2.004 1.00 82.00 267 LEU A N 1
ATOM 2071 C CA . LEU A 1 267 ? 3.557 -15.268 -3.456 1.00 82.00 267 LEU A CA 1
ATOM 2072 C C . LEU A 1 267 ? 4.991 -15.181 -3.993 1.00 82.00 267 LEU A C 1
ATOM 2074 O O . LEU A 1 267 ? 5.236 -15.612 -5.115 1.00 82.00 267 LEU A O 1
ATOM 2078 N N . LEU A 1 268 ? 5.967 -14.704 -3.210 1.00 80.31 268 LEU A N 1
ATOM 2079 C CA . LEU A 1 268 ? 7.371 -14.616 -3.648 1.00 80.31 268 LEU A CA 1
ATOM 2080 C C . LEU A 1 268 ? 8.017 -15.989 -3.882 1.00 80.31 268 LEU A C 1
ATOM 2082 O O . LEU A 1 268 ? 9.035 -16.069 -4.574 1.00 80.31 268 LEU A O 1
ATOM 2086 N N . THR A 1 269 ? 7.437 -17.059 -3.330 1.00 78.62 269 THR A N 1
ATOM 2087 C CA . THR A 1 269 ? 7.901 -18.439 -3.542 1.00 78.62 269 THR A CA 1
ATOM 2088 C C . THR A 1 269 ? 7.518 -18.985 -4.918 1.00 78.62 269 THR A C 1
ATOM 2090 O O . THR A 1 269 ? 8.169 -19.896 -5.431 1.00 78.62 269 THR A O 1
ATOM 2093 N N . LEU A 1 270 ? 6.502 -18.402 -5.560 1.00 78.69 270 LEU A N 1
ATOM 2094 C CA . LEU A 1 270 ? 6.060 -18.807 -6.885 1.00 78.69 270 LEU A CA 1
ATOM 2095 C C . LEU A 1 270 ? 7.062 -18.303 -7.931 1.00 78.69 270 LEU A C 1
ATOM 2097 O O . LEU A 1 270 ? 7.387 -17.116 -7.989 1.00 78.69 270 LEU A O 1
ATOM 2101 N N . SER A 1 271 ? 7.522 -19.186 -8.821 1.00 70.50 271 SER A N 1
ATOM 2102 C CA . SER A 1 271 ? 8.497 -18.855 -9.878 1.00 70.50 271 SER A CA 1
ATOM 2103 C C . SER A 1 271 ? 8.065 -17.649 -10.727 1.00 70.50 271 SER A C 1
ATOM 2105 O O . SER A 1 271 ? 8.869 -16.770 -11.053 1.00 70.50 271 SER A O 1
ATOM 2107 N N . ASN A 1 272 ? 6.764 -17.551 -11.001 1.00 68.44 272 ASN A N 1
ATOM 2108 C CA . ASN A 1 272 ? 6.149 -16.471 -11.770 1.00 68.44 272 ASN A CA 1
ATOM 2109 C C . ASN A 1 272 ? 6.032 -15.143 -11.009 1.00 68.44 272 ASN A C 1
ATOM 2111 O O . ASN A 1 272 ? 5.745 -14.132 -11.645 1.00 68.44 272 ASN A O 1
ATOM 2115 N N . PHE A 1 273 ? 6.322 -15.125 -9.707 1.00 75.56 273 PHE A N 1
ATOM 2116 C CA . PHE A 1 273 ? 6.271 -13.956 -8.823 1.00 75.56 273 PHE A CA 1
ATOM 2117 C C . PHE A 1 273 ? 7.574 -13.714 -8.069 1.00 75.56 273 PHE A C 1
ATOM 2119 O O . PHE A 1 273 ? 7.650 -12.770 -7.292 1.00 75.56 273 PHE A O 1
ATOM 2126 N N . LYS A 1 274 ? 8.636 -14.482 -8.340 1.00 82.06 274 LYS A N 1
ATOM 2127 C CA . LYS A 1 274 ? 9.966 -14.201 -7.799 1.00 82.06 274 LYS A CA 1
ATOM 2128 C C . LYS A 1 274 ? 10.438 -12.808 -8.226 1.00 82.06 274 LYS A C 1
ATOM 2130 O O . LYS A 1 274 ? 10.325 -12.440 -9.409 1.00 82.06 274 LYS A O 1
ATOM 2135 N N . THR A 1 275 ? 11.000 -12.076 -7.265 1.00 87.00 275 THR A N 1
ATOM 2136 C CA . THR A 1 275 ? 11.617 -10.759 -7.463 1.00 87.00 275 THR A CA 1
ATOM 2137 C C . THR A 1 275 ? 12.665 -10.837 -8.567 1.00 87.00 275 THR A C 1
ATOM 2139 O O . THR A 1 275 ? 13.443 -11.789 -8.637 1.00 87.00 275 THR A O 1
ATOM 2142 N N . GLN A 1 276 ? 12.627 -9.869 -9.480 1.00 89.94 276 GLN A N 1
ATOM 2143 C CA . GLN A 1 276 ? 13.554 -9.809 -10.606 1.00 89.94 276 GLN A CA 1
ATOM 2144 C C . GLN A 1 276 ? 14.563 -8.703 -10.353 1.00 89.94 276 GLN A C 1
ATOM 2146 O O . GLN A 1 276 ? 14.231 -7.521 -10.423 1.00 89.94 276 GLN A O 1
ATOM 2151 N N . HIS A 1 277 ? 15.796 -9.101 -10.070 1.00 92.75 277 HIS A N 1
ATOM 2152 C CA . HIS A 1 277 ? 16.890 -8.184 -9.798 1.00 92.75 277 HIS A CA 1
ATOM 2153 C C . HIS A 1 277 ? 17.667 -7.871 -11.080 1.00 92.75 277 HIS A C 1
ATOM 2155 O O . HIS A 1 277 ? 17.961 -8.778 -11.864 1.00 92.75 277 HIS A O 1
ATOM 2161 N N . PRO A 1 278 ? 18.002 -6.599 -11.337 1.00 91.94 278 PRO A N 1
ATOM 2162 C CA . PRO A 1 278 ? 18.918 -6.255 -12.401 1.00 91.94 278 PRO A CA 1
ATOM 2163 C C . PRO A 1 278 ? 20.349 -6.665 -12.034 1.00 91.94 278 PRO A C 1
ATOM 2165 O O . PRO A 1 278 ? 20.707 -6.834 -10.872 1.00 91.94 278 PRO A O 1
ATOM 2168 N N . ASN A 1 279 ? 21.204 -6.766 -13.047 1.00 91.12 279 ASN A N 1
ATOM 2169 C CA . ASN A 1 279 ? 22.621 -7.093 -12.890 1.00 91.12 279 ASN A CA 1
ATOM 2170 C C . ASN A 1 279 ? 23.504 -5.858 -12.630 1.00 91.12 279 ASN A C 1
ATOM 2172 O O . ASN A 1 279 ? 24.683 -5.862 -12.976 1.00 91.12 279 ASN A O 1
ATOM 2176 N N . TRP A 1 280 ? 22.951 -4.781 -12.073 1.00 92.44 280 TRP A N 1
ATOM 2177 C CA . TRP A 1 280 ? 23.665 -3.538 -11.770 1.00 92.44 280 TRP A CA 1
ATOM 2178 C C . TRP A 1 280 ? 23.307 -3.029 -10.371 1.00 92.44 280 TRP A C 1
ATOM 2180 O O . TRP A 1 280 ? 22.329 -3.472 -9.783 1.00 92.44 280 TRP A O 1
ATOM 2190 N N . CYS A 1 281 ? 24.120 -2.136 -9.812 1.00 93.81 281 CYS A N 1
ATOM 2191 C CA . CYS A 1 281 ? 23.977 -1.612 -8.451 1.00 93.81 281 CYS A CA 1
ATOM 2192 C C . CYS A 1 281 ? 23.189 -0.292 -8.417 1.00 93.81 281 CYS A C 1
ATOM 2194 O O . CYS A 1 281 ? 23.495 0.626 -9.171 1.00 93.81 281 CYS A O 1
ATOM 2196 N N . PHE A 1 282 ? 22.222 -0.153 -7.507 1.00 93.25 282 PHE A N 1
ATOM 2197 C CA . PHE A 1 282 ? 21.388 1.049 -7.344 1.00 93.25 282 PHE A CA 1
ATOM 2198 C C . PHE A 1 282 ? 22.121 2.254 -6.752 1.00 93.25 282 PHE A C 1
ATOM 2200 O O . PHE A 1 282 ? 21.568 3.348 -6.746 1.00 93.25 282 PHE A O 1
ATOM 2207 N N . HIS A 1 283 ? 23.339 2.065 -6.245 1.00 91.88 283 HIS A N 1
ATOM 2208 C CA . HIS A 1 283 ? 24.162 3.159 -5.738 1.00 91.88 283 HIS A CA 1
ATOM 2209 C C . HIS A 1 283 ? 25.086 3.731 -6.823 1.00 91.88 283 HIS A C 1
ATOM 2211 O O . HIS A 1 283 ? 25.153 4.942 -6.996 1.00 91.88 283 HIS A O 1
ATOM 2217 N N . CYS A 1 284 ? 25.781 2.873 -7.579 1.00 92.19 284 CYS A N 1
ATOM 2218 C CA . CYS A 1 284 ? 26.806 3.307 -8.537 1.00 92.19 284 CYS A CA 1
ATOM 2219 C C . CYS A 1 284 ? 26.457 3.059 -10.016 1.00 92.19 284 CYS A C 1
ATOM 2221 O O . CYS A 1 284 ? 27.250 3.404 -10.889 1.00 92.19 284 CYS A O 1
ATOM 2223 N N . PHE A 1 285 ? 25.321 2.416 -10.308 1.00 91.50 285 PHE A N 1
ATOM 2224 C CA . PHE A 1 285 ? 24.816 2.060 -11.649 1.00 91.50 285 PHE A CA 1
ATOM 2225 C C . PHE A 1 285 ? 25.722 1.140 -12.489 1.00 91.50 285 PHE A C 1
ATOM 2227 O O . PHE A 1 285 ? 25.447 0.881 -13.663 1.00 91.50 285 PHE A O 1
ATOM 2234 N N . LYS A 1 286 ? 26.784 0.588 -11.891 1.00 91.25 286 LYS A N 1
ATOM 2235 C CA . LYS A 1 286 ? 27.716 -0.352 -12.532 1.00 91.25 286 LYS A CA 1
ATOM 2236 C C . LYS A 1 286 ? 27.253 -1.800 -12.379 1.00 91.25 286 LYS A C 1
ATOM 2238 O O . LYS A 1 286 ? 26.464 -2.118 -11.490 1.00 91.25 286 LYS A O 1
ATOM 2243 N N . HIS A 1 287 ? 27.777 -2.678 -13.236 1.00 91.25 287 HIS A N 1
ATOM 2244 C CA . HIS A 1 287 ? 27.506 -4.117 -13.211 1.00 91.25 287 HIS A CA 1
ATOM 2245 C C . HIS A 1 287 ? 27.838 -4.739 -11.842 1.00 91.25 287 HIS A C 1
ATOM 2247 O O . HIS A 1 287 ? 28.901 -4.467 -11.286 1.00 91.25 287 HIS A O 1
ATOM 2253 N N . ALA A 1 288 ? 26.939 -5.569 -11.311 1.00 88.38 288 ALA A N 1
ATOM 2254 C CA . ALA A 1 288 ? 26.996 -6.148 -9.969 1.00 88.38 288 ALA A CA 1
ATOM 2255 C C . ALA A 1 288 ? 26.895 -7.684 -10.023 1.00 88.38 288 ALA A C 1
ATOM 2257 O O . ALA A 1 288 ? 25.794 -8.230 -9.907 1.00 88.38 288 ALA A O 1
ATOM 2258 N N . PRO A 1 289 ? 28.026 -8.392 -10.234 1.00 83.69 289 PRO A N 1
ATOM 2259 C CA . PRO A 1 289 ? 28.034 -9.854 -10.280 1.00 83.69 289 PRO A CA 1
ATOM 2260 C C . PRO A 1 289 ? 27.694 -10.448 -8.907 1.00 83.69 289 PRO A C 1
ATOM 2262 O O . PRO A 1 289 ? 26.776 -11.260 -8.801 1.00 83.69 289 PRO A O 1
ATOM 2265 N N . GLU A 1 290 ? 28.353 -9.960 -7.853 1.00 87.12 290 GLU A N 1
ATOM 2266 C CA . GLU A 1 290 ? 27.996 -10.215 -6.458 1.00 87.12 290 GLU A CA 1
ATOM 2267 C C . GLU A 1 290 ? 27.169 -9.052 -5.916 1.00 87.12 290 GLU A C 1
ATOM 2269 O O . GLU A 1 290 ? 27.577 -7.888 -6.000 1.00 87.12 290 GLU A O 1
ATOM 2274 N N . ARG A 1 291 ? 25.987 -9.361 -5.381 1.00 89.56 291 ARG A N 1
ATOM 2275 C CA . ARG A 1 291 ? 24.999 -8.343 -5.030 1.00 89.56 291 ARG A CA 1
ATOM 2276 C C . ARG A 1 291 ? 24.186 -8.725 -3.804 1.00 89.56 291 ARG A C 1
ATOM 2278 O O . ARG A 1 291 ? 23.851 -9.887 -3.604 1.00 89.56 291 ARG A O 1
ATOM 2285 N N . ILE A 1 292 ? 23.860 -7.709 -3.018 1.00 92.56 292 ILE A N 1
ATOM 2286 C CA . ILE A 1 292 ? 22.887 -7.763 -1.933 1.00 92.56 292 ILE A CA 1
ATOM 2287 C C . ILE A 1 292 ? 21.530 -7.402 -2.543 1.00 92.56 292 ILE A C 1
ATOM 2289 O O . ILE A 1 292 ? 21.374 -6.331 -3.134 1.00 92.56 292 ILE A O 1
ATOM 2293 N N . GLU A 1 293 ? 20.568 -8.316 -2.442 1.00 94.19 293 GLU A N 1
ATOM 2294 C CA . GLU A 1 293 ? 19.282 -8.261 -3.142 1.00 94.19 293 GLU A CA 1
ATOM 2295 C C . GLU A 1 293 ? 18.139 -7.938 -2.181 1.00 94.19 293 GLU A C 1
ATOM 2297 O O . GLU A 1 293 ? 17.942 -8.621 -1.178 1.00 94.19 293 GLU A O 1
ATOM 2302 N N . CYS A 1 294 ? 17.355 -6.900 -2.483 1.00 93.75 294 CYS A N 1
ATOM 2303 C CA . CYS A 1 294 ? 16.175 -6.588 -1.685 1.00 93.75 294 CYS A CA 1
ATOM 2304 C C . CYS A 1 294 ? 15.099 -7.653 -1.911 1.00 93.75 294 CYS A C 1
ATOM 2306 O O . CYS A 1 294 ? 14.792 -8.002 -3.051 1.00 93.75 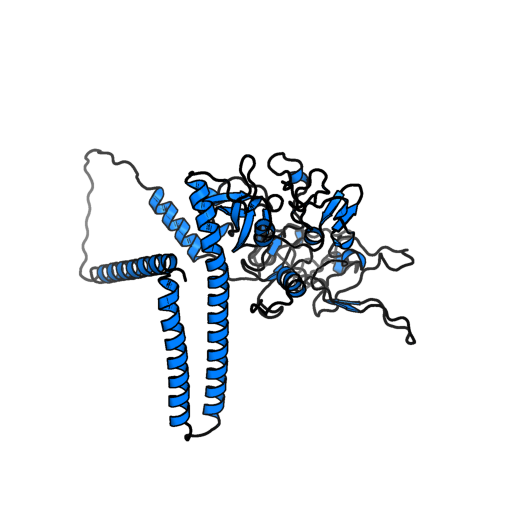294 CYS A O 1
ATOM 2308 N N . GLN A 1 295 ? 14.465 -8.129 -0.844 1.00 91.06 295 GLN A N 1
ATOM 2309 C CA . GLN A 1 295 ? 13.444 -9.175 -0.962 1.00 91.06 295 GLN A CA 1
ATOM 2310 C C . GLN A 1 295 ? 12.159 -8.692 -1.645 1.00 91.06 295 GLN A C 1
ATOM 2312 O O . GLN A 1 295 ? 11.521 -9.438 -2.387 1.00 91.06 295 GLN A O 1
ATOM 2317 N N . LEU A 1 296 ? 11.802 -7.422 -1.435 1.00 90.12 296 LEU A N 1
ATOM 2318 C CA . LEU A 1 296 ? 10.495 -6.867 -1.803 1.00 90.12 296 LEU A CA 1
ATOM 2319 C C . LEU A 1 296 ? 10.501 -6.065 -3.114 1.00 90.12 296 LEU A C 1
ATOM 2321 O O . LEU A 1 296 ? 9.441 -5.655 -3.594 1.00 90.12 296 LEU A O 1
ATOM 2325 N N . CYS A 1 297 ? 11.675 -5.782 -3.683 1.00 92.88 297 CYS A N 1
ATOM 2326 C CA . CYS A 1 297 ? 11.795 -4.987 -4.904 1.00 92.88 297 CYS A CA 1
ATOM 2327 C C . CYS A 1 297 ? 13.085 -5.298 -5.677 1.00 92.88 297 CYS A C 1
ATOM 2329 O O . CYS A 1 297 ? 13.996 -5.896 -5.107 1.00 92.88 297 CYS A O 1
ATOM 2331 N N . PRO A 1 298 ? 13.212 -4.829 -6.932 1.00 94.56 298 PRO A N 1
ATOM 2332 C CA . PRO A 1 298 ? 14.412 -5.035 -7.744 1.00 94.56 298 PRO A CA 1
ATOM 2333 C C . PRO A 1 298 ? 15.703 -4.394 -7.215 1.00 94.56 298 PRO A C 1
ATOM 2335 O O . PRO A 1 298 ? 16.732 -4.544 -7.859 1.00 94.56 298 PRO A O 1
ATOM 2338 N N . THR A 1 299 ? 15.690 -3.651 -6.103 1.00 94.94 299 THR A N 1
ATOM 2339 C CA . THR A 1 299 ? 16.891 -2.974 -5.593 1.00 94.94 299 THR A CA 1
ATOM 2340 C C . THR A 1 299 ? 18.022 -3.953 -5.287 1.00 94.94 299 THR A C 1
ATOM 2342 O O . THR A 1 299 ? 17.848 -4.916 -4.540 1.00 94.94 299 THR A O 1
ATOM 2345 N N . THR A 1 300 ? 19.195 -3.637 -5.821 1.00 94.69 300 THR A N 1
ATOM 2346 C CA . THR A 1 300 ? 20.446 -4.388 -5.695 1.00 94.69 300 THR A CA 1
ATOM 2347 C C . THR A 1 300 ? 21.589 -3.451 -5.338 1.00 94.69 300 THR A C 1
ATOM 2349 O O . THR A 1 300 ? 21.685 -2.355 -5.887 1.00 94.69 300 THR A O 1
ATOM 2352 N N . TYR A 1 301 ? 22.497 -3.890 -4.472 1.00 94.69 301 TYR A N 1
ATOM 2353 C CA . TYR A 1 301 ? 23.733 -3.164 -4.169 1.00 94.69 301 TYR A CA 1
ATOM 2354 C C . TYR A 1 301 ? 24.944 -4.080 -4.307 1.00 94.69 301 TYR A C 1
ATOM 2356 O O . TYR A 1 301 ? 24.842 -5.279 -4.055 1.00 94.69 301 TYR A O 1
ATOM 2364 N N . HIS A 1 302 ? 26.099 -3.528 -4.679 1.00 93.75 302 HIS A N 1
ATOM 2365 C CA . HIS A 1 302 ? 27.369 -4.206 -4.404 1.00 93.75 302 HIS A CA 1
ATOM 2366 C C . HIS A 1 302 ? 27.552 -4.344 -2.895 1.00 93.75 302 HIS A C 1
ATOM 2368 O O . HIS A 1 302 ? 27.090 -3.480 -2.150 1.00 93.75 302 HIS A O 1
ATOM 2374 N N . LYS A 1 303 ? 28.281 -5.377 -2.460 1.00 90.50 303 LYS A N 1
ATOM 2375 C CA . LYS A 1 303 ? 28.692 -5.513 -1.054 1.00 90.50 303 LYS A CA 1
ATOM 2376 C C . LYS A 1 303 ? 29.425 -4.255 -0.570 1.00 90.50 303 LYS A C 1
ATOM 2378 O O . LYS A 1 303 ? 29.077 -3.725 0.475 1.00 90.50 303 LYS A O 1
ATOM 2383 N N . ASP A 1 304 ? 30.320 -3.715 -1.397 1.00 91.38 304 ASP A N 1
ATOM 2384 C CA . ASP A 1 304 ? 31.126 -2.531 -1.063 1.00 91.38 304 ASP A CA 1
ATOM 2385 C C . ASP A 1 304 ? 30.359 -1.204 -1.170 1.00 91.38 304 ASP A C 1
ATOM 2387 O O . ASP A 1 304 ? 30.762 -0.205 -0.587 1.00 91.38 304 ASP A O 1
ATOM 2391 N N . CYS A 1 305 ? 29.254 -1.167 -1.923 1.00 92.12 305 CYS A N 1
ATOM 2392 C CA . CYS A 1 305 ? 28.395 0.021 -2.007 1.00 92.12 305 CYS A CA 1
ATOM 2393 C C . CYS A 1 305 ? 27.295 0.029 -0.941 1.00 92.12 305 CYS A C 1
ATOM 2395 O O . CYS A 1 305 ? 26.484 0.955 -0.911 1.00 92.12 305 CYS A O 1
ATOM 2397 N N . PHE A 1 306 ? 27.181 -1.032 -0.144 1.00 89.44 306 PHE A N 1
ATOM 2398 C CA . PHE A 1 306 ? 26.140 -1.133 0.857 1.00 89.44 306 PHE A CA 1
ATOM 2399 C C . PHE A 1 306 ? 26.514 -0.335 2.104 1.00 89.44 306 PHE A C 1
ATOM 2401 O O . PHE A 1 306 ? 27.562 -0.538 2.707 1.00 89.44 306 PHE A O 1
ATOM 2408 N N . GLU A 1 307 ? 25.597 0.527 2.526 1.00 89.31 307 GLU A N 1
ATOM 2409 C CA . GLU A 1 307 ? 25.680 1.249 3.787 1.00 89.31 307 GLU A 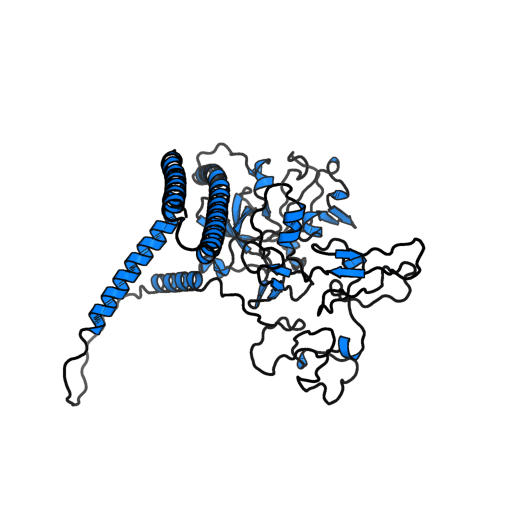CA 1
ATOM 2410 C C . GLU A 1 307 ? 24.450 0.928 4.646 1.00 89.31 307 GLU A C 1
ATOM 2412 O O . GLU A 1 307 ? 23.349 0.772 4.103 1.00 89.31 307 GLU A O 1
ATOM 2417 N N . PRO A 1 308 ? 24.565 0.951 5.987 1.00 85.38 308 PRO A N 1
ATOM 2418 C CA . PRO A 1 308 ? 23.416 0.802 6.889 1.00 85.38 308 PRO A CA 1
ATOM 2419 C C . PRO A 1 308 ? 22.297 1.835 6.657 1.00 85.38 308 PRO A C 1
ATOM 2421 O O . PRO A 1 308 ? 21.146 1.625 7.032 1.00 85.38 308 PRO A O 1
ATOM 2424 N N . SER A 1 309 ? 22.614 2.966 6.019 1.00 87.38 309 SER A N 1
ATOM 2425 C CA . SER A 1 309 ? 21.644 3.993 5.629 1.00 87.38 309 SER A CA 1
ATOM 2426 C C . SER A 1 309 ? 20.708 3.535 4.491 1.00 87.38 309 SER A C 1
ATOM 2428 O O . SER A 1 309 ? 19.587 4.041 4.368 1.00 87.38 309 SER A O 1
ATOM 2430 N N . LEU A 1 310 ? 21.140 2.568 3.669 1.00 87.75 310 LEU A N 1
ATOM 2431 C CA . LEU A 1 310 ? 20.460 2.105 2.453 1.00 87.75 310 LEU A CA 1
ATOM 2432 C C . LEU A 1 310 ? 19.443 0.990 2.704 1.00 87.75 310 LEU A C 1
ATOM 2434 O O . LEU A 1 310 ? 18.648 0.665 1.816 1.00 87.75 310 LEU A O 1
ATOM 2438 N N . GLY A 1 311 ? 19.400 0.431 3.909 1.00 89.12 311 GLY A N 1
ATOM 2439 C CA . GLY A 1 311 ? 18.400 -0.549 4.305 1.00 89.12 311 GLY A CA 1
ATOM 2440 C C . GLY A 1 311 ? 18.799 -1.306 5.561 1.00 89.12 311 GLY A C 1
ATOM 2441 O O . GLY A 1 311 ? 19.720 -0.920 6.267 1.00 89.12 311 GLY A O 1
ATOM 2442 N N . ILE A 1 312 ? 18.069 -2.377 5.843 1.00 88.12 312 ILE A N 1
ATOM 2443 C CA . ILE A 1 312 ? 18.341 -3.258 6.976 1.00 88.12 312 ILE A CA 1
ATOM 2444 C C . ILE A 1 312 ? 18.643 -4.648 6.432 1.00 88.12 312 ILE A C 1
ATOM 2446 O O . ILE A 1 312 ? 17.918 -5.145 5.569 1.00 88.12 312 ILE A O 1
ATOM 2450 N N . LEU A 1 313 ? 19.710 -5.248 6.951 1.00 86.62 313 LEU A N 1
ATOM 2451 C CA . LEU A 1 313 ? 20.068 -6.642 6.738 1.00 86.62 313 LEU A CA 1
ATOM 2452 C C . LEU A 1 313 ? 19.867 -7.380 8.068 1.00 86.62 313 LEU A C 1
ATOM 2454 O O . LEU A 1 313 ? 20.551 -7.078 9.041 1.00 86.62 313 LEU A O 1
ATOM 2458 N N . THR A 1 314 ? 18.903 -8.296 8.118 1.00 83.19 314 THR A N 1
ATOM 2459 C CA . THR A 1 314 ? 18.584 -9.132 9.293 1.00 83.19 314 THR A CA 1
ATOM 2460 C C . THR A 1 314 ? 18.505 -10.580 8.850 1.00 83.19 314 THR A C 1
ATOM 2462 O O . THR A 1 314 ? 17.762 -10.851 7.912 1.00 83.19 314 THR A O 1
ATOM 2465 N N . ASP A 1 315 ? 19.221 -11.497 9.502 1.00 77.25 315 ASP A N 1
ATOM 2466 C CA . ASP A 1 315 ? 19.173 -12.942 9.213 1.00 77.25 315 ASP A CA 1
ATOM 2467 C C . ASP A 1 315 ? 19.305 -13.263 7.708 1.00 77.25 315 ASP A C 1
ATOM 2469 O O . ASP A 1 315 ? 18.483 -13.974 7.131 1.00 77.25 315 ASP A O 1
ATOM 2473 N N . ASP A 1 316 ? 20.283 -12.637 7.041 1.00 75.44 316 ASP A N 1
ATOM 2474 C CA . ASP A 1 316 ? 20.527 -12.709 5.586 1.00 75.44 316 ASP A CA 1
ATOM 2475 C C . ASP A 1 316 ? 19.383 -12.200 4.685 1.00 75.44 316 ASP A C 1
ATOM 2477 O O . ASP A 1 316 ? 19.415 -12.324 3.457 1.00 75.44 316 ASP A O 1
ATOM 2481 N N . LYS A 1 317 ? 18.374 -11.552 5.269 1.00 87.44 317 LYS A N 1
ATOM 2482 C CA . LYS A 1 317 ? 17.269 -10.901 4.565 1.00 87.44 317 LYS A CA 1
ATOM 2483 C C . LYS A 1 317 ? 17.513 -9.402 4.469 1.00 87.44 317 LYS A C 1
ATOM 2485 O O . LYS A 1 317 ? 17.476 -8.683 5.468 1.00 87.44 317 LYS A O 1
ATOM 2490 N N . PHE A 1 318 ? 17.735 -8.915 3.250 1.00 92.38 318 PHE A N 1
ATOM 2491 C CA . PHE A 1 318 ? 17.892 -7.487 2.991 1.00 92.38 318 PHE A CA 1
ATOM 2492 C C . PHE A 1 318 ? 16.565 -6.825 2.596 1.00 92.38 318 PHE A C 1
ATOM 2494 O O . PHE A 1 318 ? 15.899 -7.234 1.639 1.00 92.38 318 PHE A O 1
ATOM 2501 N N . ILE A 1 319 ? 16.210 -5.741 3.288 1.00 92.44 319 ILE A N 1
ATOM 2502 C CA . ILE A 1 319 ? 15.109 -4.846 2.918 1.00 92.44 319 ILE A CA 1
ATOM 2503 C C . ILE A 1 319 ? 15.667 -3.437 2.717 1.00 92.44 319 ILE A C 1
ATOM 2505 O O . ILE A 1 319 ? 16.154 -2.797 3.653 1.00 92.44 319 ILE A O 1
ATOM 2509 N N . CYS A 1 320 ? 15.555 -2.921 1.491 1.00 93.50 320 CYS A N 1
ATOM 2510 C CA . CYS A 1 320 ? 16.041 -1.583 1.161 1.00 93.50 320 CYS A CA 1
ATOM 2511 C C . CYS A 1 320 ? 15.246 -0.478 1.878 1.00 93.50 320 CYS A C 1
ATOM 2513 O O . CYS A 1 320 ? 14.077 -0.643 2.248 1.00 93.50 320 CYS A O 1
ATOM 2515 N N . ARG A 1 321 ? 15.868 0.698 2.017 1.00 91.50 321 ARG A N 1
ATOM 2516 C CA . ARG A 1 321 ? 15.301 1.886 2.671 1.00 91.50 321 ARG A CA 1
ATOM 2517 C C . ARG A 1 321 ? 13.923 2.253 2.123 1.00 91.50 321 ARG A C 1
ATOM 2519 O O . ARG A 1 321 ? 13.023 2.551 2.908 1.00 91.50 321 ARG A O 1
ATOM 2526 N N . SER A 1 322 ? 13.747 2.215 0.804 1.00 91.00 322 SER A N 1
ATOM 2527 C CA . SER A 1 322 ? 12.479 2.545 0.145 1.00 91.00 322 SER A CA 1
ATOM 2528 C C . SER A 1 322 ? 11.367 1.579 0.554 1.00 91.00 322 SER A C 1
ATOM 2530 O O . SER A 1 322 ? 10.295 2.015 0.972 1.00 91.00 322 SER A O 1
ATOM 2532 N N . CYS A 1 323 ? 11.640 0.270 0.544 1.00 91.75 323 CYS A N 1
ATOM 2533 C CA . CYS A 1 323 ? 10.673 -0.736 0.985 1.00 91.75 323 CYS A CA 1
ATOM 2534 C C . CYS A 1 323 ? 10.339 -0.595 2.472 1.00 91.75 323 CYS A C 1
ATOM 2536 O O . CYS A 1 323 ? 9.161 -0.605 2.831 1.00 91.75 323 CYS A O 1
ATOM 2538 N N . ARG A 1 324 ? 11.350 -0.376 3.324 1.00 89.19 324 ARG A N 1
ATOM 2539 C CA . ARG A 1 324 ? 11.163 -0.153 4.765 1.00 89.19 324 ARG A CA 1
ATOM 2540 C C . ARG A 1 324 ? 10.248 1.047 5.038 1.00 89.19 324 ARG A C 1
ATOM 2542 O O . ARG A 1 324 ? 9.281 0.927 5.789 1.00 89.19 324 ARG A O 1
ATOM 2549 N N . ARG A 1 325 ? 10.505 2.183 4.380 1.00 88.38 325 ARG A N 1
ATOM 2550 C CA . ARG A 1 325 ? 9.703 3.417 4.511 1.00 88.38 325 ARG A CA 1
ATOM 2551 C C . ARG A 1 325 ? 8.304 3.304 3.896 1.00 88.38 325 ARG A C 1
ATOM 2553 O O . ARG A 1 325 ? 7.442 4.120 4.204 1.00 88.38 325 ARG A O 1
ATOM 2560 N N . GLY A 1 326 ? 8.046 2.281 3.079 1.00 90.88 326 GLY A N 1
ATOM 2561 C CA . GLY A 1 326 ? 6.779 2.118 2.366 1.00 90.88 326 GLY A CA 1
ATOM 2562 C C . GLY A 1 326 ? 6.652 3.040 1.156 1.00 90.88 326 GLY A C 1
ATOM 2563 O O . GLY A 1 326 ? 5.569 3.555 0.896 1.00 90.88 326 GLY A O 1
ATOM 2564 N N . VAL A 1 327 ? 7.755 3.268 0.441 1.00 91.44 327 VAL A N 1
ATOM 2565 C CA . VAL A 1 327 ? 7.728 3.880 -0.889 1.00 91.44 327 VAL A CA 1
ATOM 2566 C C . VAL A 1 327 ? 7.233 2.817 -1.867 1.00 91.44 327 VAL A C 1
ATOM 2568 O O . VAL A 1 327 ? 7.868 1.773 -2.041 1.00 91.44 327 VAL A O 1
ATOM 2571 N N . PHE A 1 328 ? 6.085 3.075 -2.482 1.00 93.00 328 PHE A N 1
ATOM 2572 C CA . PHE A 1 328 ? 5.436 2.165 -3.419 1.00 93.00 328 PHE A CA 1
ATOM 2573 C C . PHE A 1 328 ? 5.313 2.821 -4.798 1.00 93.00 328 PHE A C 1
ATOM 2575 O O . PHE A 1 328 ? 5.190 4.047 -4.865 1.00 93.00 328 PHE A O 1
ATOM 2582 N N . PRO A 1 329 ? 5.319 2.028 -5.886 1.00 93.25 329 PRO A N 1
ATOM 2583 C CA . PRO A 1 329 ? 4.921 2.531 -7.194 1.00 93.25 329 PRO A CA 1
ATOM 2584 C C . PRO A 1 329 ? 3.476 3.043 -7.145 1.00 93.25 329 PRO A C 1
ATOM 2586 O O . PRO A 1 329 ? 2.680 2.579 -6.326 1.00 93.25 329 PRO A O 1
ATOM 2589 N N . ARG A 1 330 ? 3.136 3.997 -8.010 1.00 89.88 330 ARG A N 1
ATOM 2590 C CA . ARG A 1 330 ? 1.819 4.656 -8.028 1.00 89.88 330 ARG A CA 1
ATOM 2591 C C . ARG A 1 330 ? 1.195 4.606 -9.409 1.00 89.88 330 ARG A C 1
ATOM 2593 O O . ARG A 1 330 ? 1.899 4.428 -10.399 1.00 89.88 330 ARG A O 1
ATOM 2600 N N . TYR A 1 331 ? -0.118 4.775 -9.473 1.00 87.44 331 TYR A N 1
ATOM 2601 C CA . TYR A 1 331 ? -0.800 4.921 -10.754 1.00 87.44 331 TYR A CA 1
ATOM 2602 C C . TYR A 1 331 ? -0.326 6.196 -11.474 1.00 87.44 331 TYR A C 1
ATOM 2604 O O . TYR A 1 331 ? 0.166 7.133 -10.844 1.00 87.44 331 TYR A O 1
ATOM 2612 N N . ALA A 1 332 ? -0.405 6.193 -12.805 1.00 83.44 332 ALA A N 1
ATOM 2613 C CA . ALA A 1 332 ? 0.140 7.217 -13.702 1.00 83.44 332 ALA A CA 1
ATOM 2614 C C . ALA A 1 332 ? 1.672 7.416 -13.625 1.00 83.44 332 ALA A C 1
ATOM 2616 O O . ALA A 1 332 ? 2.218 8.308 -14.275 1.00 83.44 332 ALA A O 1
ATOM 2617 N N . GLN A 1 333 ? 2.400 6.594 -12.858 1.00 83.62 333 GLN A N 1
ATOM 2618 C CA . GLN A 1 333 ? 3.859 6.642 -12.818 1.00 83.62 333 GLN A CA 1
ATOM 2619 C C . GLN A 1 333 ? 4.460 5.876 -14.001 1.00 83.62 333 GLN A C 1
ATOM 2621 O O . GLN A 1 333 ? 4.033 4.763 -14.320 1.00 83.62 333 GLN A O 1
ATOM 2626 N N . ILE A 1 334 ? 5.508 6.442 -14.603 1.00 86.00 334 ILE A N 1
ATOM 2627 C CA . ILE A 1 334 ? 6.355 5.727 -15.557 1.00 86.00 334 ILE A CA 1
ATOM 2628 C C . ILE A 1 334 ? 7.415 4.935 -14.787 1.00 86.00 334 ILE A C 1
ATOM 2630 O O . ILE A 1 334 ? 8.090 5.461 -13.900 1.00 86.00 334 ILE A O 1
ATOM 2634 N N . ILE A 1 335 ? 7.564 3.659 -15.124 1.00 92.38 335 ILE A N 1
ATOM 2635 C CA . ILE A 1 335 ? 8.484 2.720 -14.477 1.00 92.38 335 ILE A CA 1
ATOM 2636 C C . ILE A 1 335 ? 9.210 1.868 -15.513 1.00 92.38 335 ILE A C 1
ATOM 2638 O O . ILE A 1 335 ? 8.829 1.823 -16.680 1.00 92.38 335 ILE A O 1
ATOM 2642 N N . TRP A 1 336 ? 10.241 1.151 -15.082 1.00 93.06 336 TRP A N 1
ATOM 2643 C CA . TRP A 1 336 ? 10.791 0.020 -15.824 1.00 93.06 336 TRP A CA 1
ATOM 2644 C C . TRP A 1 336 ? 10.179 -1.270 -15.306 1.00 93.06 336 TRP A C 1
ATOM 2646 O O . TRP A 1 336 ? 10.260 -1.536 -14.111 1.00 93.06 336 TRP A O 1
ATOM 2656 N N . ALA A 1 337 ? 9.604 -2.077 -16.192 1.00 93.88 337 ALA A N 1
ATOM 2657 C CA . ALA A 1 337 ? 9.008 -3.372 -15.887 1.00 93.88 337 ALA A CA 1
ATOM 2658 C C . ALA A 1 337 ? 9.858 -4.521 -16.438 1.00 93.88 337 ALA A C 1
ATOM 2660 O O . ALA A 1 337 ? 10.436 -4.413 -17.524 1.00 93.88 337 ALA A O 1
ATOM 2661 N N . LYS A 1 338 ? 9.890 -5.648 -15.718 1.00 92.75 338 LYS A N 1
ATOM 2662 C CA . LYS A 1 338 ? 10.513 -6.894 -16.181 1.00 92.75 338 LYS A CA 1
ATOM 2663 C C . LYS A 1 338 ? 9.490 -8.001 -16.392 1.00 92.75 338 LYS A C 1
ATOM 2665 O O . LYS A 1 338 ? 8.914 -8.514 -15.434 1.00 92.75 338 LYS A O 1
ATOM 2670 N N . ILE A 1 339 ? 9.387 -8.462 -17.637 1.00 88.75 339 ILE A N 1
ATOM 2671 C CA . ILE A 1 339 ? 8.777 -9.752 -17.978 1.00 88.75 339 ILE A CA 1
ATOM 2672 C C . ILE A 1 339 ? 9.898 -10.800 -18.144 1.00 88.75 339 ILE A C 1
ATOM 2674 O O . ILE A 1 339 ? 10.950 -10.484 -18.717 1.00 88.75 339 ILE A O 1
ATOM 2678 N N . PRO A 1 340 ? 9.746 -12.036 -17.631 1.00 83.69 340 PRO A N 1
ATOM 2679 C CA . PRO A 1 340 ? 10.664 -13.141 -17.925 1.00 83.69 340 PRO A CA 1
ATOM 2680 C C . PRO A 1 340 ? 10.900 -13.314 -19.435 1.00 83.69 340 PRO A C 1
ATOM 2682 O O . PRO A 1 340 ? 9.972 -13.191 -20.222 1.00 83.69 340 PRO A O 1
ATOM 2685 N N . GLY A 1 341 ? 12.145 -13.550 -19.855 1.00 83.25 341 GLY A N 1
ATOM 2686 C CA . GLY A 1 341 ? 12.502 -13.685 -21.279 1.00 83.25 341 GLY A CA 1
ATOM 2687 C C . GLY A 1 341 ? 12.674 -12.373 -22.062 1.00 83.25 341 GLY A C 1
ATOM 2688 O O . GLY A 1 341 ? 13.316 -12.380 -23.105 1.00 83.25 341 GLY A O 1
ATOM 2689 N N . PHE A 1 342 ? 12.203 -11.235 -21.542 1.00 86.38 342 PHE A N 1
ATOM 2690 C CA . PHE A 1 342 ? 12.336 -9.927 -22.201 1.00 86.38 342 PHE A CA 1
ATOM 2691 C C . PHE A 1 342 ? 13.300 -8.996 -21.459 1.00 86.38 342 PHE A C 1
ATOM 2693 O O . PHE A 1 342 ? 13.576 -9.179 -20.270 1.00 86.38 342 PHE A O 1
ATOM 2700 N N . ARG A 1 343 ? 13.817 -7.970 -22.143 1.00 86.81 343 ARG A N 1
ATOM 2701 C CA . ARG A 1 343 ? 14.569 -6.887 -21.488 1.00 86.81 343 ARG A CA 1
ATOM 2702 C C . ARG A 1 343 ? 13.655 -6.054 -20.582 1.00 86.81 343 ARG A C 1
ATOM 2704 O O . ARG A 1 343 ? 12.434 -6.109 -20.699 1.00 86.81 343 ARG A O 1
ATOM 2711 N N . TRP A 1 344 ? 14.252 -5.256 -19.702 1.00 90.88 344 TRP A N 1
ATOM 2712 C CA . TRP A 1 344 ? 13.519 -4.218 -18.976 1.00 90.88 344 TRP A CA 1
ATOM 2713 C C . TRP A 1 344 ? 12.892 -3.226 -19.962 1.00 90.88 344 TRP A C 1
ATOM 2715 O O . TRP A 1 344 ? 13.578 -2.766 -20.880 1.00 90.88 344 TRP A O 1
ATOM 2725 N N . TRP A 1 345 ? 11.612 -2.907 -19.766 1.00 89.88 345 TRP A N 1
ATOM 2726 C CA . TRP A 1 345 ? 10.837 -2.066 -20.679 1.00 89.88 345 TRP A CA 1
ATOM 2727 C C . TRP A 1 345 ? 10.129 -0.918 -19.951 1.00 89.88 345 TRP A C 1
ATOM 2729 O O . TRP A 1 345 ? 9.583 -1.147 -18.869 1.00 89.88 345 TRP A O 1
ATOM 2739 N N . PRO A 1 346 ? 10.103 0.305 -20.512 1.00 88.88 346 PRO A N 1
ATOM 2740 C CA . PRO A 1 346 ? 9.411 1.426 -19.899 1.00 88.88 346 PRO A CA 1
ATOM 2741 C C . PRO A 1 346 ? 7.895 1.279 -20.045 1.00 88.88 346 PRO A C 1
ATOM 2743 O O . PRO A 1 346 ? 7.379 1.083 -21.146 1.00 88.88 346 PRO A O 1
ATOM 2746 N N . CYS A 1 347 ? 7.182 1.386 -18.933 1.00 91.25 347 CYS A N 1
ATOM 2747 C CA . CYS A 1 347 ? 5.737 1.218 -18.885 1.00 91.25 347 CYS A CA 1
ATOM 2748 C C . CYS A 1 347 ? 5.087 2.309 -18.039 1.00 91.25 347 CYS A C 1
ATOM 2750 O O . CYS A 1 347 ? 5.687 2.796 -17.083 1.00 91.25 347 CYS A O 1
ATOM 2752 N N . GLU A 1 348 ? 3.849 2.652 -18.368 1.00 88.56 348 GLU A N 1
ATOM 2753 C CA . GLU A 1 348 ? 2.975 3.441 -17.502 1.00 88.56 348 GLU A CA 1
ATOM 2754 C C . GLU A 1 348 ? 2.166 2.498 -16.613 1.00 88.56 348 GLU A C 1
ATOM 2756 O O . GLU A 1 348 ? 1.603 1.514 -17.097 1.00 88.56 348 GLU A O 1
ATOM 2761 N N . ILE A 1 349 ? 2.100 2.786 -15.315 1.00 92.62 349 ILE A N 1
ATOM 2762 C CA . ILE A 1 349 ? 1.202 2.082 -14.401 1.00 92.62 349 ILE A CA 1
ATOM 2763 C C . ILE A 1 349 ? -0.201 2.656 -14.547 1.00 92.62 349 ILE A C 1
ATOM 2765 O O . ILE A 1 349 ? -0.412 3.851 -14.351 1.00 92.62 349 ILE A O 1
ATOM 2769 N N . ILE A 1 350 ? -1.176 1.794 -14.811 1.00 87.81 350 ILE A N 1
ATOM 2770 C CA . ILE A 1 350 ? -2.560 2.204 -15.032 1.00 87.81 350 ILE A CA 1
ATOM 2771 C C . ILE A 1 350 ? -3.428 1.669 -13.900 1.00 87.81 350 ILE A C 1
ATOM 2773 O O . ILE A 1 350 ? -3.203 0.583 -13.367 1.00 87.81 350 ILE A O 1
ATOM 2777 N N . HIS A 1 351 ? -4.437 2.440 -13.507 1.00 86.44 351 HIS A N 1
ATOM 2778 C CA . HIS A 1 351 ? -5.440 1.950 -12.577 1.00 86.44 351 HIS A CA 1
ATOM 2779 C C . HIS A 1 351 ? -6.242 0.805 -13.210 1.00 86.44 351 HIS A C 1
ATOM 2781 O O . HIS A 1 351 ? -6.670 0.920 -14.355 1.00 86.44 351 HIS A O 1
ATOM 2787 N N . ALA A 1 352 ? -6.530 -0.270 -12.466 1.00 86.62 352 ALA A N 1
ATOM 2788 C CA . ALA A 1 352 ? -7.286 -1.422 -12.974 1.00 86.62 352 ALA A CA 1
ATOM 2789 C C . ALA A 1 352 ? -8.571 -1.011 -13.714 1.00 86.62 352 ALA A C 1
ATOM 2791 O O . ALA A 1 352 ? -8.787 -1.427 -14.841 1.00 86.62 352 ALA A O 1
ATOM 2792 N N . ARG A 1 353 ? -9.366 -0.097 -13.142 1.00 81.31 353 ARG A N 1
ATOM 2793 C CA . ARG A 1 353 ? -10.557 0.539 -13.745 1.00 81.31 353 ARG A CA 1
ATOM 2794 C C . ARG A 1 353 ? -10.357 1.258 -15.094 1.00 81.31 353 ARG A C 1
ATOM 2796 O O . ARG A 1 353 ? -11.346 1.418 -15.796 1.00 81.31 353 ARG A O 1
ATOM 2803 N N . ASN A 1 354 ? -9.130 1.606 -15.468 1.00 82.56 354 ASN A N 1
ATOM 2804 C CA . ASN A 1 354 ? -8.788 2.239 -16.745 1.00 82.56 354 ASN A CA 1
ATOM 2805 C C . ASN A 1 354 ? -8.154 1.250 -17.747 1.00 82.56 354 ASN A C 1
ATOM 2807 O O . ASN A 1 354 ? -7.891 1.625 -18.884 1.00 82.56 354 ASN A O 1
ATOM 2811 N N . ALA A 1 355 ? -7.882 0.002 -17.343 1.00 86.06 355 ALA A N 1
ATOM 2812 C CA . ALA A 1 355 ? -7.341 -1.023 -18.234 1.00 86.06 355 ALA A CA 1
ATOM 2813 C C . ALA A 1 355 ? -8.424 -1.592 -19.173 1.00 86.06 355 ALA A C 1
ATOM 2815 O O . ALA A 1 355 ? -9.572 -1.735 -18.737 1.00 86.06 355 ALA A O 1
ATOM 2816 N N . PRO A 1 356 ? -8.082 -2.008 -20.403 1.00 86.69 356 PRO A N 1
ATOM 2817 C CA . PRO A 1 356 ? -9.034 -2.668 -21.291 1.00 86.69 356 PRO A CA 1
ATOM 2818 C C . PRO A 1 356 ? -9.731 -3.876 -20.648 1.00 86.69 356 PRO A C 1
ATOM 2820 O O . PRO A 1 356 ? -9.155 -4.531 -19.776 1.00 86.69 356 PRO A O 1
ATOM 2823 N N . ILE A 1 357 ? -10.984 -4.162 -21.024 1.00 86.00 357 ILE A N 1
ATOM 2824 C CA . ILE A 1 357 ? -11.815 -5.196 -20.361 1.00 86.00 357 ILE A CA 1
ATOM 2825 C C . ILE A 1 357 ? -11.144 -6.573 -20.400 1.00 86.00 357 ILE A C 1
ATOM 2827 O O . ILE A 1 357 ? -11.078 -7.264 -19.382 1.00 86.00 357 ILE A O 1
ATOM 2831 N N . ASN A 1 358 ? -10.592 -6.950 -21.552 1.00 88.25 358 ASN A N 1
ATOM 2832 C CA . ASN A 1 358 ? -9.851 -8.198 -21.713 1.00 88.25 358 ASN A CA 1
ATOM 2833 C C . ASN A 1 358 ? -8.662 -8.294 -20.744 1.00 88.25 358 ASN A C 1
ATOM 2835 O O . ASN A 1 358 ? -8.413 -9.368 -20.209 1.00 88.25 358 ASN A O 1
ATOM 2839 N N . ILE A 1 359 ? -7.971 -7.179 -20.479 1.00 91.06 359 ILE A N 1
ATOM 2840 C CA . ILE A 1 359 ? -6.863 -7.112 -19.519 1.00 91.06 359 ILE A CA 1
ATOM 2841 C C . ILE A 1 359 ? -7.386 -7.193 -18.092 1.00 91.06 359 ILE A C 1
ATOM 2843 O O . ILE A 1 359 ? -6.854 -7.964 -17.300 1.00 91.06 359 ILE A O 1
ATOM 2847 N N . LEU A 1 360 ? -8.439 -6.443 -17.756 1.00 88.19 360 LEU A N 1
ATOM 2848 C CA . LEU A 1 360 ? -9.051 -6.471 -16.426 1.00 88.19 360 LEU A CA 1
ATOM 2849 C C . LEU A 1 360 ? -9.461 -7.896 -16.016 1.00 88.19 360 LEU A C 1
ATOM 2851 O O . LEU A 1 360 ? -9.282 -8.274 -14.862 1.00 88.19 360 LEU A O 1
ATOM 2855 N N . ASN A 1 361 ? -9.960 -8.682 -16.972 1.00 89.62 361 ASN A N 1
ATOM 2856 C CA . ASN A 1 361 ? -10.440 -10.045 -16.753 1.00 89.62 361 ASN A CA 1
ATOM 2857 C C . ASN A 1 361 ? -9.328 -11.110 -16.717 1.00 89.62 361 ASN A C 1
ATOM 2859 O O . ASN A 1 361 ? -9.613 -12.277 -16.444 1.00 89.62 361 ASN A O 1
ATOM 2863 N N . MET A 1 362 ? -8.069 -10.755 -16.998 1.00 90.00 362 MET A N 1
ATOM 2864 C CA . MET A 1 362 ? -6.952 -11.694 -16.872 1.00 90.00 362 MET A CA 1
ATOM 2865 C C . MET A 1 362 ? -6.748 -12.086 -15.409 1.00 90.00 362 MET A C 1
ATOM 2867 O O . MET A 1 362 ? -6.763 -11.233 -14.525 1.00 90.00 362 MET A O 1
ATOM 2871 N N . ALA A 1 363 ? -6.470 -13.365 -15.155 1.00 89.00 363 ALA A N 1
ATOM 2872 C CA . ALA A 1 363 ? -6.086 -13.819 -13.826 1.00 89.00 363 ALA A CA 1
ATOM 2873 C C . ALA A 1 363 ? -4.771 -13.156 -13.386 1.00 89.00 363 ALA A C 1
ATOM 2875 O O . ALA A 1 363 ? -3.772 -13.163 -14.109 1.00 89.00 363 ALA A O 1
ATOM 2876 N N . HIS A 1 364 ? -4.775 -12.602 -12.181 1.00 88.62 364 HIS A N 1
ATOM 2877 C CA . HIS A 1 364 ? -3.635 -11.943 -11.562 1.00 88.62 364 HIS A CA 1
ATOM 2878 C C . HIS A 1 364 ? -3.735 -12.122 -10.045 1.00 88.62 364 HIS A C 1
ATOM 2880 O O . HIS A 1 364 ? -4.848 -12.184 -9.520 1.00 88.62 364 HIS A O 1
ATOM 2886 N N . PRO A 1 365 ? -2.615 -12.224 -9.313 1.00 84.81 365 PRO A N 1
ATOM 2887 C CA . PRO A 1 365 ? -2.691 -12.242 -7.866 1.00 84.81 365 PRO A CA 1
ATOM 2888 C C . PRO A 1 365 ? -2.914 -10.839 -7.324 1.00 84.81 365 PRO A C 1
ATOM 2890 O O . PRO A 1 365 ? -2.524 -9.832 -7.935 1.00 84.81 365 PRO A O 1
ATOM 2893 N N . GLU A 1 366 ? -3.470 -10.805 -6.120 1.00 84.62 366 GLU A N 1
ATOM 2894 C CA . GLU A 1 366 ? -3.591 -9.596 -5.321 1.00 84.62 366 GLU A CA 1
ATOM 2895 C C . GLU A 1 366 ? -2.236 -8.889 -5.177 1.00 84.62 366 GLU A C 1
ATOM 2897 O O . GLU A 1 366 ? -1.169 -9.508 -5.146 1.00 84.62 366 GLU A O 1
ATOM 2902 N N . GLY A 1 367 ? -2.259 -7.558 -5.135 1.00 85.75 367 GLY A N 1
ATOM 2903 C CA . GLY A 1 367 ? -1.031 -6.760 -5.101 1.00 85.75 367 GLY A CA 1
ATOM 2904 C C . GLY A 1 367 ? -0.408 -6.467 -6.469 1.00 85.75 367 GLY A C 1
ATOM 2905 O O . GLY A 1 367 ? 0.549 -5.691 -6.547 1.00 85.75 367 GLY A O 1
ATOM 2906 N N . SER A 1 368 ? -0.929 -7.056 -7.549 1.00 92.12 368 SER A N 1
ATOM 2907 C CA . SER A 1 368 ? -0.523 -6.728 -8.921 1.00 92.12 368 SER A CA 1
ATOM 2908 C C . SER A 1 368 ? -1.294 -5.526 -9.466 1.00 92.12 368 SER A C 1
ATOM 2910 O O . SER A 1 368 ? -2.363 -5.173 -8.974 1.00 92.12 368 SER A O 1
ATOM 2912 N N . PHE A 1 369 ? -0.752 -4.893 -10.499 1.00 94.06 369 PHE A N 1
ATOM 2913 C CA . PHE A 1 369 ? -1.369 -3.770 -11.200 1.00 94.06 369 PHE A CA 1
ATOM 2914 C C . PHE A 1 369 ? -1.094 -3.868 -12.705 1.00 94.06 369 PHE A C 1
ATOM 2916 O O . PHE A 1 369 ? -0.055 -4.409 -13.103 1.00 94.06 369 PHE A O 1
ATOM 2923 N N . PRO A 1 370 ? -2.003 -3.370 -13.561 1.00 94.88 370 PRO A N 1
ATOM 2924 C CA . PRO A 1 370 ? -1.775 -3.377 -14.991 1.00 94.88 370 PRO A CA 1
ATOM 2925 C C . PRO A 1 370 ? -0.779 -2.282 -15.369 1.00 94.88 370 PRO A C 1
ATOM 2927 O O . PRO A 1 370 ? -0.832 -1.149 -14.884 1.00 94.88 370 PRO A O 1
ATOM 2930 N N . VAL A 1 371 ? 0.127 -2.629 -16.273 1.00 94.44 371 VAL A N 1
ATOM 2931 C CA . VAL A 1 371 ? 1.031 -1.685 -16.921 1.00 94.44 371 VAL A CA 1
ATOM 2932 C C . VAL A 1 371 ? 0.776 -1.666 -18.414 1.00 94.44 371 VAL A C 1
ATOM 2934 O O . VAL A 1 371 ? 0.475 -2.703 -19.001 1.00 94.44 371 VAL A O 1
ATOM 2937 N N . HIS A 1 372 ? 0.919 -0.493 -19.018 1.00 90.12 372 HIS A N 1
ATOM 2938 C CA . HIS A 1 372 ? 0.885 -0.295 -20.460 1.00 90.12 372 HIS A CA 1
ATOM 2939 C C . HIS A 1 372 ? 2.302 -0.087 -20.983 1.00 90.12 372 HIS A C 1
ATOM 2941 O O . HIS A 1 372 ? 3.025 0.810 -20.536 1.00 90.12 372 HIS A O 1
ATOM 2947 N N . PHE A 1 373 ? 2.702 -0.936 -21.926 1.00 88.44 373 PHE A N 1
ATOM 2948 C CA . PHE A 1 373 ? 4.025 -0.913 -22.529 1.00 88.44 373 PHE A CA 1
ATOM 2949 C C . PHE A 1 373 ? 4.125 0.268 -23.477 1.00 88.44 373 PHE A C 1
ATOM 2951 O O . PHE A 1 373 ? 3.444 0.350 -24.505 1.00 88.44 373 PHE A O 1
ATOM 2958 N N . LEU A 1 374 ? 5.024 1.193 -23.149 1.00 81.44 374 LEU A N 1
ATOM 2959 C CA . LEU A 1 374 ? 5.202 2.366 -23.981 1.00 81.44 374 LEU A CA 1
ATOM 2960 C C . LEU A 1 374 ? 5.719 1.924 -25.354 1.00 81.44 374 LEU A C 1
ATOM 2962 O O . LEU A 1 374 ? 6.754 1.265 -25.470 1.00 81.44 374 LEU A O 1
ATOM 2966 N N . GLY A 1 375 ? 4.978 2.301 -26.397 1.00 73.44 375 GLY A N 1
ATOM 2967 C CA . GLY A 1 375 ? 5.355 2.094 -27.793 1.00 73.44 375 GLY A CA 1
ATOM 2968 C C . GLY A 1 375 ? 4.859 0.799 -28.442 1.00 73.44 375 GLY A C 1
ATOM 2969 O O . GLY A 1 375 ? 4.915 0.736 -29.672 1.00 73.44 375 GLY A O 1
ATOM 2970 N N . SER A 1 376 ? 4.361 -0.186 -27.681 1.00 72.81 376 SER A N 1
ATOM 2971 C CA . SER A 1 376 ? 3.754 -1.410 -28.239 1.00 72.81 376 SER A CA 1
ATOM 2972 C C . SER A 1 376 ? 2.227 -1.478 -28.113 1.00 72.81 376 SER A C 1
ATOM 2974 O O . SER A 1 376 ? 1.639 -2.335 -28.760 1.00 72.81 376 SER A O 1
ATOM 2976 N N . GLU A 1 377 ? 1.586 -0.564 -27.367 1.00 74.12 377 GLU A N 1
ATOM 2977 C CA . GLU A 1 377 ? 0.132 -0.583 -27.072 1.00 74.12 377 GLU A CA 1
ATOM 2978 C C . GLU A 1 377 ? -0.330 -1.865 -26.341 1.00 74.12 377 GLU A C 1
ATOM 2980 O O . GLU A 1 377 ? -1.520 -2.152 -26.241 1.00 74.12 377 GLU A O 1
ATOM 2985 N N . GLU A 1 378 ? 0.613 -2.636 -25.794 1.00 87.50 378 GLU A N 1
ATOM 2986 C CA . GLU A 1 378 ? 0.348 -3.863 -25.043 1.00 87.50 378 GLU A CA 1
ATOM 2987 C C . GLU A 1 378 ? 0.162 -3.570 -23.553 1.00 87.50 378 GLU A C 1
ATOM 2989 O O . GLU A 1 378 ? 0.638 -2.559 -23.027 1.00 87.50 378 GLU A O 1
ATOM 2994 N N . TYR A 1 379 ? -0.492 -4.496 -22.854 1.00 92.06 379 TYR A N 1
ATOM 2995 C CA . TYR A 1 379 ? -0.755 -4.409 -21.423 1.00 92.06 379 TYR A CA 1
ATOM 2996 C C . TYR A 1 379 ? -0.393 -5.721 -20.733 1.00 92.06 379 TYR A C 1
ATOM 2998 O O . TYR A 1 379 ? -0.534 -6.792 -21.319 1.00 92.06 379 TYR A O 1
ATOM 3006 N N . GLN A 1 380 ? 0.030 -5.648 -19.472 1.00 92.94 380 GLN A N 1
ATOM 3007 C CA . GLN A 1 380 ? 0.272 -6.836 -18.652 1.00 92.94 380 GLN A CA 1
ATOM 3008 C C . GLN A 1 380 ? 0.048 -6.531 -17.173 1.00 92.94 380 GLN A C 1
ATOM 3010 O O . GLN A 1 380 ? 0.394 -5.452 -16.695 1.00 92.94 380 GLN A O 1
ATOM 3015 N N . TRP A 1 381 ? -0.463 -7.507 -16.426 1.00 93.38 381 TRP A N 1
ATOM 3016 C CA . TRP A 1 381 ? -0.437 -7.463 -14.966 1.00 93.38 381 TRP A CA 1
ATOM 3017 C C . TRP A 1 381 ? 0.964 -7.764 -14.448 1.00 93.38 381 TRP A C 1
ATOM 3019 O O . TRP A 1 381 ? 1.548 -8.804 -14.767 1.00 93.38 381 TRP A O 1
ATOM 3029 N N . ILE A 1 382 ? 1.494 -6.861 -13.629 1.00 92.19 382 ILE A N 1
ATOM 3030 C CA . ILE A 1 382 ? 2.802 -7.001 -13.000 1.00 92.19 382 ILE A CA 1
ATOM 3031 C C . ILE A 1 382 ? 2.715 -6.677 -11.512 1.00 92.19 382 ILE A C 1
ATOM 3033 O O . ILE A 1 382 ? 1.843 -5.937 -11.064 1.00 92.19 382 ILE A O 1
ATOM 3037 N N . SER A 1 383 ? 3.638 -7.229 -10.736 1.00 90.88 383 SER A N 1
ATOM 3038 C CA . SER A 1 383 ? 3.746 -6.969 -9.304 1.00 90.88 383 SER A CA 1
ATOM 3039 C C . SER A 1 383 ? 4.907 -6.016 -9.013 1.00 90.88 383 SER A C 1
ATOM 3041 O O . SER A 1 383 ? 5.883 -5.925 -9.767 1.00 90.88 383 SER A O 1
ATOM 3043 N N . ARG A 1 384 ? 4.833 -5.319 -7.874 1.00 90.81 384 ARG A N 1
ATOM 3044 C CA . ARG A 1 384 ? 5.818 -4.302 -7.455 1.00 90.81 384 ARG A CA 1
ATOM 3045 C C . ARG A 1 384 ? 7.278 -4.776 -7.440 1.00 90.81 384 ARG A C 1
ATOM 3047 O O . ARG A 1 384 ? 8.194 -3.972 -7.562 1.00 90.81 384 ARG A O 1
ATOM 3054 N N . ASN A 1 385 ? 7.510 -6.073 -7.282 1.00 91.12 385 ASN A N 1
ATOM 3055 C CA . ASN A 1 385 ? 8.838 -6.670 -7.187 1.00 91.12 385 ASN A CA 1
ATOM 3056 C C . ASN A 1 385 ? 9.514 -6.910 -8.550 1.00 91.12 385 ASN A C 1
ATOM 3058 O O . ASN A 1 385 ? 10.609 -7.471 -8.623 1.00 91.12 385 ASN A O 1
ATOM 3062 N N . ARG A 1 386 ? 8.868 -6.475 -9.633 1.00 92.75 386 ARG A N 1
ATOM 3063 C CA . ARG A 1 386 ? 9.385 -6.508 -11.006 1.00 92.75 386 ARG A CA 1
ATOM 3064 C C . ARG A 1 386 ? 9.395 -5.136 -11.660 1.00 92.75 386 ARG A C 1
ATOM 3066 O O . ARG A 1 386 ? 9.522 -5.049 -12.881 1.00 92.75 386 ARG A O 1
ATOM 3073 N N . VAL A 1 387 ? 9.250 -4.082 -10.861 1.00 94.25 387 VAL A N 1
ATOM 3074 C CA . VAL A 1 387 ? 9.296 -2.707 -11.345 1.00 94.25 387 VAL A CA 1
ATOM 3075 C C . VAL A 1 387 ? 10.250 -1.854 -10.527 1.00 94.25 387 VAL A C 1
ATOM 3077 O O . VAL A 1 387 ? 10.409 -2.059 -9.323 1.00 94.25 387 VAL A O 1
ATOM 3080 N N . PHE A 1 388 ? 10.866 -0.871 -11.172 1.00 93.88 388 PHE A N 1
ATOM 3081 C CA . PHE A 1 388 ? 11.625 0.174 -10.489 1.00 93.88 388 PHE A CA 1
ATOM 3082 C C . PHE A 1 388 ? 11.432 1.540 -11.182 1.00 93.88 388 PHE A C 1
ATOM 3084 O O . PHE A 1 388 ? 11.017 1.573 -12.345 1.00 93.88 388 PHE A O 1
ATOM 3091 N N . PRO A 1 389 ? 11.693 2.667 -10.487 1.00 89.88 389 PRO A N 1
ATOM 3092 C CA . PRO A 1 389 ? 11.474 4.021 -11.012 1.00 89.88 389 PRO A CA 1
ATOM 3093 C C . PRO A 1 389 ? 12.159 4.302 -12.354 1.00 89.88 389 PRO A C 1
ATOM 3095 O O . PRO A 1 389 ? 13.282 3.851 -12.598 1.00 89.88 389 PRO A O 1
ATOM 3098 N N . TYR A 1 390 ? 11.499 5.073 -13.222 1.00 85.62 390 TYR A N 1
ATOM 3099 C CA . TYR A 1 390 ? 11.992 5.357 -14.570 1.00 85.62 390 TYR A CA 1
ATOM 3100 C C . TYR A 1 390 ? 13.356 6.061 -14.575 1.00 85.62 390 TYR A C 1
ATOM 3102 O O . TYR A 1 390 ? 14.249 5.670 -15.332 1.00 85.62 390 TYR A O 1
ATOM 3110 N N . GLU A 1 391 ? 13.543 7.033 -13.682 1.00 82.06 391 GLU A N 1
ATOM 3111 C CA . GLU A 1 391 ? 14.727 7.895 -13.579 1.00 82.06 391 GLU A CA 1
ATOM 3112 C C . GLU A 1 391 ? 15.988 7.087 -13.263 1.00 82.06 391 GLU A C 1
ATOM 3114 O O . GLU A 1 391 ? 17.064 7.359 -13.794 1.00 82.06 391 GLU A O 1
ATOM 3119 N N . ILE A 1 392 ? 15.839 6.047 -12.438 1.00 85.25 392 ILE A N 1
ATOM 3120 C CA . ILE A 1 392 ? 16.930 5.145 -12.065 1.00 85.25 392 ILE A CA 1
ATOM 3121 C C . ILE A 1 392 ? 17.409 4.371 -13.296 1.00 85.25 392 ILE A C 1
ATOM 3123 O O . ILE A 1 392 ? 18.609 4.240 -13.525 1.00 85.25 392 ILE A O 1
ATOM 3127 N N . GLY A 1 393 ? 16.489 3.882 -14.131 1.00 84.00 393 GLY A N 1
ATOM 3128 C CA . GLY A 1 393 ? 16.855 3.049 -15.277 1.00 84.00 393 GLY A CA 1
ATOM 3129 C C . GLY A 1 393 ? 17.568 3.792 -16.397 1.00 84.00 393 GLY A C 1
ATOM 3130 O O . GLY A 1 393 ? 18.336 3.157 -17.122 1.00 84.00 393 GLY A O 1
ATOM 3131 N N . LEU A 1 394 ? 17.377 5.112 -16.506 1.00 80.00 394 LEU A N 1
ATOM 3132 C CA . LEU A 1 394 ? 18.033 5.954 -17.514 1.00 80.00 394 LEU A CA 1
ATOM 3133 C C . LEU A 1 394 ? 19.564 5.896 -17.439 1.00 80.00 394 LEU A C 1
ATOM 3135 O O . LEU A 1 394 ? 20.228 6.007 -18.464 1.00 80.00 394 LEU A O 1
ATOM 3139 N N . GLN A 1 395 ? 20.120 5.665 -16.250 1.00 80.25 395 GLN A N 1
ATOM 3140 C CA . GLN A 1 395 ? 21.568 5.630 -16.010 1.00 80.25 395 GLN A CA 1
ATOM 3141 C C . GLN A 1 395 ? 22.178 4.231 -16.205 1.00 80.25 395 GLN A C 1
ATOM 3143 O O . GLN A 1 395 ? 23.360 4.016 -15.948 1.00 80.25 395 GLN A O 1
ATOM 3148 N N . THR A 1 396 ? 21.379 3.251 -16.633 1.00 81.19 396 THR A N 1
ATOM 3149 C CA . THR A 1 396 ? 21.734 1.826 -16.555 1.00 81.19 396 THR A CA 1
ATOM 3150 C C . THR A 1 396 ? 21.734 1.152 -17.922 1.00 81.19 396 THR A C 1
ATOM 3152 O O . THR A 1 396 ? 21.309 1.713 -18.933 1.00 81.19 396 THR A O 1
ATOM 3155 N N . SER A 1 397 ? 22.160 -0.115 -17.958 1.00 78.69 397 SER A N 1
ATOM 3156 C CA . SER A 1 397 ? 22.029 -0.969 -19.145 1.00 78.69 397 SER A CA 1
ATOM 3157 C C . SER A 1 397 ? 20.582 -1.095 -19.640 1.00 78.69 397 SER A C 1
ATOM 3159 O O . SER A 1 397 ? 20.372 -1.282 -20.837 1.00 78.69 397 SER A O 1
ATOM 3161 N N . SER A 1 398 ? 19.589 -0.921 -18.760 1.00 78.69 398 SER A N 1
ATOM 3162 C CA . SER A 1 398 ? 18.160 -0.961 -19.100 1.00 78.69 398 SER A CA 1
ATOM 3163 C C . SER A 1 398 ? 17.801 0.060 -20.179 1.00 78.69 398 SER A C 1
ATOM 3165 O O . SER A 1 398 ? 17.010 -0.250 -21.068 1.00 78.69 398 SER A O 1
ATOM 3167 N N . ALA A 1 399 ? 18.438 1.234 -20.148 1.00 74.69 399 ALA A N 1
ATOM 3168 C CA . ALA A 1 399 ? 18.230 2.312 -21.102 1.00 74.69 399 ALA A CA 1
ATOM 3169 C C . ALA A 1 399 ? 19.196 2.288 -22.293 1.00 74.69 399 ALA A C 1
ATOM 3171 O O . ALA A 1 399 ? 19.116 3.179 -23.127 1.00 74.69 399 ALA A O 1
ATOM 3172 N N . LYS A 1 400 ? 20.091 1.306 -22.446 1.00 72.69 400 LYS A N 1
ATOM 3173 C CA . LYS A 1 400 ? 20.961 1.247 -23.635 1.00 72.69 400 LYS A CA 1
ATOM 3174 C C . LYS A 1 400 ? 20.181 0.749 -24.854 1.00 72.69 400 LYS A C 1
ATOM 3176 O O . LYS A 1 400 ? 19.458 -0.244 -24.755 1.00 72.69 400 LYS A O 1
ATOM 3181 N N . ASP A 1 401 ? 20.301 1.439 -25.986 1.00 63.34 401 ASP A N 1
ATOM 3182 C CA . ASP A 1 401 ? 19.815 0.905 -27.265 1.00 63.34 401 ASP A CA 1
ATOM 3183 C C . ASP A 1 401 ? 20.680 -0.309 -27.651 1.00 63.34 401 ASP A C 1
ATOM 3185 O O . ASP A 1 401 ? 21.873 -0.351 -27.348 1.00 63.34 401 ASP A O 1
ATOM 3189 N N . THR A 1 402 ? 20.079 -1.335 -28.243 1.00 57.97 402 THR A N 1
ATOM 3190 C CA . THR A 1 402 ? 20.745 -2.599 -28.605 1.00 57.97 402 THR A CA 1
ATOM 3191 C C . THR A 1 402 ? 20.764 -2.682 -30.116 1.00 57.97 402 THR A C 1
ATOM 3193 O O . THR A 1 402 ? 19.975 -3.434 -30.653 1.00 57.97 402 THR A O 1
ATOM 3196 N N . SER A 1 403 ? 21.627 -1.907 -30.783 1.00 49.03 403 SER A N 1
ATOM 3197 C CA . SER A 1 403 ? 21.745 -1.795 -32.252 1.00 49.03 403 SER A CA 1
ATOM 3198 C C . SER A 1 403 ? 21.009 -2.892 -33.046 1.00 49.03 403 SER A C 1
ATOM 3200 O O . SER A 1 403 ? 21.593 -3.916 -33.407 1.00 49.03 403 SER A O 1
ATOM 3202 N N . GLY A 1 404 ? 19.716 -2.680 -33.290 1.00 52.41 404 GLY A N 1
ATOM 3203 C CA . GLY A 1 404 ? 18.840 -3.635 -33.949 1.00 52.41 404 GLY A CA 1
ATOM 3204 C C . GLY A 1 404 ? 17.725 -2.920 -34.711 1.00 52.41 404 GLY A C 1
ATOM 3205 O O . GLY A 1 404 ? 17.204 -1.871 -34.333 1.00 52.41 404 GLY A O 1
ATOM 3206 N N . SER A 1 405 ? 17.383 -3.466 -35.876 1.00 47.97 405 SER A N 1
ATOM 3207 C CA . SER A 1 405 ? 16.470 -2.852 -36.850 1.00 47.97 405 SER A CA 1
ATOM 3208 C C . SER A 1 405 ? 14.988 -3.154 -36.583 1.00 47.97 405 SER A C 1
ATOM 3210 O O . SER A 1 405 ? 14.113 -2.737 -37.354 1.00 47.97 405 SER A O 1
ATOM 3212 N N . ASN A 1 406 ? 14.691 -3.855 -35.486 1.00 59.78 406 ASN A N 1
ATOM 3213 C CA . ASN A 1 406 ? 13.377 -4.415 -35.202 1.00 59.78 406 ASN A CA 1
ATOM 3214 C C . ASN A 1 406 ? 12.364 -3.331 -34.795 1.00 59.78 406 ASN A C 1
ATOM 3216 O O . ASN A 1 406 ? 12.680 -2.344 -34.130 1.00 59.78 406 ASN A O 1
ATOM 3220 N N . LYS A 1 407 ? 11.096 -3.532 -35.177 1.00 56.75 407 LYS A N 1
ATOM 3221 C CA . LYS A 1 407 ? 9.959 -2.629 -34.896 1.00 56.75 407 LYS A CA 1
ATOM 3222 C C . LYS A 1 407 ? 9.850 -2.240 -33.411 1.00 56.75 407 LYS A C 1
ATOM 3224 O O . LYS A 1 407 ? 9.509 -1.099 -33.100 1.00 56.75 407 LYS A O 1
ATOM 3229 N N . ILE A 1 408 ? 10.184 -3.186 -32.534 1.00 55.44 408 ILE A N 1
ATOM 3230 C CA . ILE A 1 408 ? 10.228 -3.063 -31.072 1.00 55.44 408 ILE A CA 1
ATOM 3231 C C . ILE A 1 408 ? 11.295 -2.041 -30.654 1.00 55.44 408 ILE A C 1
ATOM 3233 O O . ILE A 1 408 ? 11.016 -1.121 -29.896 1.00 55.44 408 ILE A O 1
ATOM 3237 N N . GLU A 1 409 ? 12.488 -2.094 -31.230 1.00 59.28 409 GLU A N 1
ATOM 3238 C CA . GLU A 1 409 ? 13.569 -1.166 -30.900 1.00 59.28 409 GLU A CA 1
ATOM 3239 C C . GLU A 1 409 ? 13.297 0.259 -31.389 1.00 59.28 409 GLU A C 1
ATOM 3241 O O . GLU A 1 409 ? 13.470 1.226 -30.651 1.00 59.28 409 GLU A O 1
ATOM 3246 N N . LYS A 1 410 ? 12.707 0.399 -32.580 1.00 59.12 410 LYS A N 1
ATOM 3247 C CA . LYS A 1 410 ? 12.197 1.697 -33.046 1.00 59.12 410 LYS A CA 1
ATOM 3248 C C . LYS A 1 410 ? 11.095 2.245 -32.130 1.00 59.12 410 LYS A C 1
ATOM 3250 O O . LYS A 1 410 ? 10.958 3.458 -31.995 1.00 59.12 410 LYS A O 1
ATOM 3255 N N . ALA A 1 411 ? 10.263 1.394 -31.524 1.00 57.41 411 ALA A N 1
ATOM 3256 C CA . ALA A 1 411 ? 9.282 1.821 -30.524 1.00 57.41 411 ALA A CA 1
ATOM 3257 C C . ALA A 1 411 ? 9.965 2.297 -29.229 1.00 57.41 411 ALA A C 1
ATOM 3259 O O . ALA A 1 411 ? 9.651 3.385 -28.752 1.00 57.41 411 ALA A O 1
ATOM 3260 N N . PHE A 1 412 ? 10.974 1.567 -28.751 1.00 58.16 412 PHE A N 1
ATOM 3261 C CA . PHE A 1 412 ? 11.789 1.921 -27.587 1.00 58.16 412 PHE A CA 1
ATOM 3262 C C . PHE A 1 412 ? 12.489 3.284 -27.732 1.00 58.16 412 PHE A C 1
ATOM 3264 O O . PHE A 1 412 ? 12.333 4.158 -26.875 1.00 58.16 412 PHE A O 1
ATOM 3271 N N . SER A 1 413 ? 13.189 3.522 -28.849 1.00 59.19 413 SER A N 1
ATOM 3272 C CA . SER A 1 413 ? 13.874 4.798 -29.103 1.00 59.19 413 SER A CA 1
ATOM 3273 C C . SER A 1 413 ? 12.889 5.967 -29.267 1.00 59.19 413 SER A C 1
ATOM 3275 O O . SER A 1 413 ? 13.143 7.066 -28.773 1.00 59.19 413 SER A O 1
ATOM 3277 N N . ARG A 1 414 ? 11.711 5.736 -29.874 1.00 57.12 414 ARG A N 1
ATOM 3278 C CA . ARG A 1 414 ? 10.629 6.741 -29.952 1.00 57.12 414 ARG A CA 1
ATOM 3279 C C . ARG A 1 414 ? 10.047 7.081 -28.578 1.00 57.12 414 ARG A C 1
ATOM 3281 O O . ARG A 1 414 ? 9.682 8.233 -28.351 1.00 57.12 414 ARG A O 1
ATOM 3288 N N . CYS A 1 415 ? 9.969 6.116 -27.663 1.00 53.84 415 CYS A N 1
ATOM 3289 C CA . CYS A 1 415 ? 9.471 6.327 -26.305 1.00 53.84 415 CYS A CA 1
ATOM 3290 C C . CYS A 1 415 ? 10.434 7.131 -25.429 1.00 53.84 415 CYS A C 1
ATOM 3292 O O . CYS A 1 415 ? 9.964 7.984 -24.679 1.00 53.84 415 CYS A O 1
ATOM 3294 N N . LYS A 1 416 ? 11.752 6.941 -25.556 1.00 53.19 416 LYS A N 1
ATOM 3295 C CA . LYS A 1 416 ? 12.742 7.779 -24.855 1.00 53.19 416 LYS A CA 1
ATOM 3296 C C . LYS A 1 416 ? 12.627 9.260 -25.234 1.00 53.19 416 LYS A C 1
ATOM 3298 O O . LYS A 1 416 ? 12.569 10.114 -24.355 1.00 53.19 416 LYS A O 1
ATOM 3303 N N . LEU A 1 417 ? 12.529 9.554 -26.535 1.00 48.91 417 LEU A N 1
ATOM 3304 C CA . LEU A 1 417 ? 12.431 10.922 -27.068 1.00 48.91 417 LEU A CA 1
ATOM 3305 C C . LEU A 1 417 ? 11.078 11.584 -26.758 1.00 48.91 417 LEU A C 1
ATOM 3307 O O . LEU A 1 417 ? 11.029 12.755 -26.386 1.00 48.91 417 LEU A O 1
ATOM 3311 N N . LYS A 1 418 ? 9.967 10.837 -26.851 1.00 46.72 418 LYS A N 1
ATOM 3312 C CA . LYS A 1 418 ? 8.635 11.361 -26.504 1.00 46.72 418 LYS A CA 1
ATOM 3313 C C . LYS A 1 418 ? 8.452 11.622 -25.012 1.00 46.72 418 LYS A C 1
ATOM 3315 O O . LYS A 1 418 ? 7.676 12.507 -24.684 1.00 46.72 418 LYS A O 1
ATOM 3320 N N . ASN A 1 419 ? 9.132 10.899 -24.120 1.00 49.31 419 ASN A N 1
ATOM 3321 C CA . ASN A 1 419 ? 8.933 11.054 -22.675 1.00 49.31 419 ASN A CA 1
ATOM 3322 C C . ASN A 1 419 ? 9.819 12.107 -22.014 1.00 49.31 419 ASN A C 1
ATOM 3324 O O . ASN A 1 419 ? 9.382 12.648 -21.010 1.00 49.31 419 ASN A O 1
ATOM 3328 N N . ILE A 1 420 ? 10.964 12.494 -22.590 1.00 48.00 420 ILE A N 1
ATOM 3329 C CA . ILE A 1 420 ? 11.598 13.775 -22.215 1.00 48.00 420 ILE A CA 1
ATOM 3330 C C . ILE A 1 420 ? 10.595 14.912 -22.466 1.00 48.00 420 ILE A C 1
ATOM 3332 O O . ILE A 1 420 ? 10.342 15.722 -21.581 1.00 48.00 420 ILE A O 1
ATOM 3336 N N . ASN A 1 421 ? 9.916 14.885 -23.618 1.00 37.84 421 ASN A N 1
ATOM 3337 C CA . ASN A 1 421 ? 8.854 15.836 -23.939 1.00 37.84 421 ASN A CA 1
ATOM 3338 C C . ASN A 1 421 ? 7.568 15.638 -23.121 1.00 37.84 421 ASN A C 1
ATOM 3340 O O . ASN A 1 421 ? 6.918 16.624 -22.818 1.00 37.84 421 ASN A O 1
ATOM 3344 N N . LEU A 1 422 ? 7.180 14.422 -22.720 1.00 43.25 422 LEU A N 1
ATOM 3345 C CA . LEU A 1 422 ? 5.998 14.199 -21.874 1.00 43.25 422 LEU A CA 1
ATOM 3346 C C . LEU A 1 422 ? 6.243 14.670 -20.434 1.00 43.25 422 LEU A C 1
ATOM 3348 O O . LEU A 1 422 ? 5.368 15.308 -19.867 1.00 43.25 422 LEU A O 1
ATOM 3352 N N . TYR A 1 423 ? 7.437 14.441 -19.878 1.00 42.53 423 TYR A N 1
ATOM 3353 C CA . TYR A 1 423 ? 7.852 15.020 -18.595 1.00 42.53 423 TYR A CA 1
ATOM 3354 C C . TYR A 1 423 ? 7.834 16.555 -18.663 1.00 42.53 423 TYR A C 1
ATOM 3356 O O . TYR A 1 423 ? 7.287 17.200 -17.772 1.00 42.53 423 TYR A O 1
ATOM 3364 N N . PHE A 1 424 ? 8.335 17.139 -19.760 1.00 39.44 424 PHE A N 1
ATOM 3365 C CA . PHE A 1 424 ? 8.250 18.581 -20.019 1.00 39.44 424 PHE A CA 1
ATOM 3366 C C . PHE A 1 424 ? 6.808 19.073 -20.196 1.00 39.44 424 PHE A C 1
ATOM 3368 O O . PHE A 1 424 ? 6.449 20.074 -19.597 1.00 39.44 424 PHE A O 1
ATOM 3375 N N . VAL A 1 425 ? 5.953 18.374 -20.946 1.00 39.91 425 VAL A N 1
ATOM 3376 C CA . VAL A 1 425 ? 4.546 18.747 -21.186 1.00 39.91 425 VAL A CA 1
ATOM 3377 C C . VAL A 1 425 ? 3.708 18.615 -19.919 1.00 39.91 425 VAL A C 1
ATOM 3379 O O . VAL A 1 425 ? 2.830 19.440 -19.696 1.00 39.91 425 VAL A O 1
ATOM 3382 N N . ILE A 1 426 ? 3.975 17.616 -19.079 1.00 41.12 426 ILE A N 1
ATOM 3383 C CA . ILE A 1 426 ? 3.348 17.464 -17.765 1.00 41.12 426 ILE A CA 1
ATOM 3384 C C . ILE A 1 426 ? 3.775 18.634 -16.869 1.00 41.12 426 ILE A C 1
ATOM 3386 O O . ILE A 1 426 ? 2.913 19.337 -16.352 1.00 41.12 426 ILE A O 1
ATOM 3390 N N . ILE A 1 427 ? 5.078 18.932 -16.775 1.00 39.78 427 ILE A N 1
ATOM 3391 C CA . ILE A 1 427 ? 5.590 20.114 -16.058 1.00 39.78 427 ILE A CA 1
ATOM 3392 C C . ILE A 1 427 ? 4.976 21.412 -16.612 1.00 39.78 427 ILE A C 1
ATOM 3394 O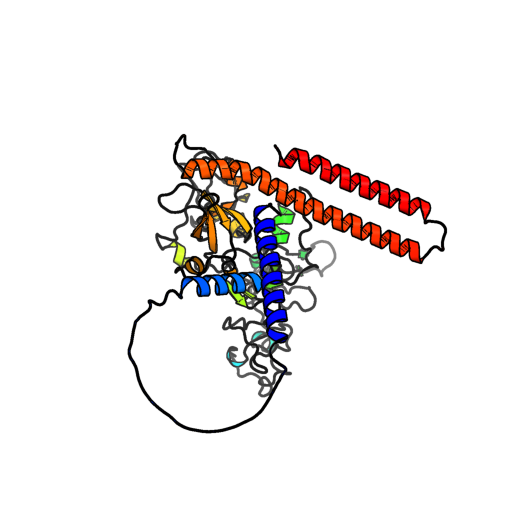 O . ILE A 1 427 ? 4.575 22.275 -15.841 1.00 39.78 427 ILE A O 1
ATOM 3398 N N . GLN A 1 428 ? 4.834 21.545 -17.929 1.00 33.56 428 GLN A N 1
ATOM 3399 C CA . GLN A 1 428 ? 4.335 22.750 -18.592 1.00 33.56 428 GLN A CA 1
ATOM 3400 C C . GLN A 1 428 ? 2.814 22.911 -18.465 1.00 33.56 428 GLN A C 1
ATOM 3402 O O . GLN A 1 428 ? 2.344 24.034 -18.331 1.00 33.56 428 GLN A O 1
ATOM 3407 N N . TYR A 1 429 ? 2.048 21.816 -18.417 1.00 37.91 429 TYR A N 1
ATOM 3408 C CA . TYR A 1 429 ? 0.619 21.821 -18.083 1.00 37.91 429 TYR A CA 1
ATOM 3409 C C . TYR A 1 429 ? 0.400 22.211 -16.614 1.00 37.91 429 TYR A C 1
ATOM 3411 O O . TYR A 1 429 ? -0.465 23.028 -16.321 1.00 37.91 429 TYR A O 1
ATOM 3419 N N . TYR A 1 430 ? 1.250 21.725 -15.703 1.00 38.41 430 TYR A N 1
ATOM 3420 C CA . TYR A 1 430 ? 1.221 22.133 -14.296 1.00 38.41 430 TYR A CA 1
ATOM 3421 C C . TYR A 1 430 ? 1.655 23.588 -14.085 1.00 38.41 430 TYR A C 1
ATOM 3423 O O . TYR A 1 430 ? 1.070 24.273 -13.249 1.00 38.41 430 TYR A O 1
ATOM 3431 N N . ILE A 1 431 ? 2.625 24.093 -14.859 1.00 41.88 431 ILE A N 1
ATOM 3432 C CA . ILE A 1 431 ? 2.947 25.528 -14.911 1.00 41.88 431 ILE A CA 1
ATOM 3433 C C . ILE A 1 431 ? 1.742 26.312 -15.440 1.00 41.88 431 ILE A C 1
ATOM 3435 O O . ILE A 1 431 ? 1.433 27.363 -14.896 1.00 41.88 431 ILE A O 1
ATOM 3439 N N . HIS A 1 432 ? 1.030 25.798 -16.446 1.00 43.09 432 HIS A N 1
ATOM 3440 C CA . HIS A 1 432 ? -0.162 26.442 -16.993 1.00 43.09 432 HIS A CA 1
ATOM 3441 C C . HIS A 1 432 ? -1.291 26.552 -15.955 1.00 43.09 432 HIS A C 1
ATOM 3443 O O . HIS A 1 432 ? -1.874 27.624 -15.845 1.00 43.09 432 HIS A O 1
ATOM 3449 N N . ASP A 1 433 ? -1.550 25.511 -15.153 1.00 40.94 433 ASP A N 1
ATOM 3450 C CA . ASP A 1 433 ? -2.527 25.545 -14.048 1.00 40.94 433 ASP A CA 1
ATOM 3451 C C . ASP A 1 433 ? -2.074 26.463 -12.897 1.00 40.94 433 ASP A C 1
ATOM 3453 O O . ASP A 1 433 ? -2.871 27.231 -12.364 1.00 40.94 433 ASP A O 1
ATOM 3457 N N . LEU A 1 434 ? -0.781 26.469 -12.550 1.00 43.44 434 LEU A N 1
ATOM 3458 C CA . LEU A 1 434 ? -0.204 27.396 -11.562 1.00 43.44 434 LEU A CA 1
ATOM 3459 C C . LEU A 1 434 ? -0.291 28.860 -12.012 1.00 43.44 434 LEU A C 1
ATOM 3461 O O . LEU A 1 434 ? -0.574 29.738 -11.196 1.00 43.44 434 LEU A O 1
ATOM 3465 N N . VAL A 1 435 ? -0.060 29.124 -13.299 1.00 50.25 435 VAL A N 1
ATOM 3466 C CA . VAL A 1 435 ? -0.202 30.448 -13.911 1.00 50.25 435 VAL A CA 1
ATOM 3467 C C . VAL A 1 435 ? -1.678 30.832 -13.986 1.00 50.25 435 VAL A C 1
ATOM 3469 O O . VAL A 1 435 ? -2.007 31.956 -13.626 1.00 50.25 435 VAL A O 1
ATOM 3472 N N . LEU A 1 436 ? -2.583 29.919 -14.352 1.00 47.66 436 LEU A N 1
ATOM 3473 C CA . LEU A 1 436 ? -4.024 30.187 -14.356 1.00 47.66 436 LEU A CA 1
ATOM 3474 C C . LEU A 1 436 ? -4.538 30.514 -12.950 1.00 47.66 436 LEU A C 1
ATOM 3476 O O . LEU A 1 436 ? -5.254 31.495 -12.787 1.00 47.66 436 LEU A O 1
ATOM 3480 N N . ASP A 1 437 ? -4.127 29.757 -11.932 1.00 44.44 437 ASP A N 1
ATOM 3481 C CA . ASP A 1 437 ? -4.489 29.989 -10.531 1.00 44.44 437 ASP A CA 1
ATOM 3482 C C . ASP A 1 437 ? -3.897 31.292 -9.984 1.00 44.44 437 ASP A C 1
ATOM 3484 O O . ASP A 1 437 ? -4.564 32.020 -9.248 1.00 44.44 437 ASP A O 1
ATOM 3488 N N . PHE A 1 438 ? -2.649 31.616 -10.340 1.00 48.47 438 PHE A N 1
ATOM 3489 C CA . PHE A 1 438 ? -2.025 32.890 -9.982 1.00 48.47 438 PHE A CA 1
ATOM 3490 C C . PHE A 1 438 ? -2.762 34.062 -10.640 1.00 48.47 438 PHE A C 1
ATOM 3492 O O . PHE A 1 438 ? -3.034 35.069 -9.985 1.00 48.47 438 PHE A O 1
ATOM 3499 N N . LEU A 1 439 ? -3.140 33.928 -11.911 1.00 51.59 439 LEU A N 1
ATOM 3500 C CA . LEU A 1 439 ? -3.911 34.934 -12.635 1.00 51.59 439 LEU A CA 1
ATOM 3501 C C . LEU A 1 439 ? -5.324 35.073 -12.064 1.00 51.59 439 LEU A C 1
ATOM 3503 O O . LEU A 1 439 ? -5.746 36.191 -11.790 1.00 51.59 439 LEU A O 1
ATOM 3507 N N . LEU A 1 440 ? -6.020 33.970 -11.788 1.00 50.62 440 LEU A N 1
ATOM 3508 C CA . LEU A 1 440 ? -7.349 33.960 -11.173 1.00 50.62 440 LEU A CA 1
ATOM 3509 C C . LEU A 1 440 ? -7.320 34.545 -9.757 1.00 50.62 440 LEU A C 1
ATOM 3511 O O . LEU A 1 440 ? -8.158 35.378 -9.428 1.00 50.62 440 LEU A O 1
ATOM 3515 N N . SER A 1 441 ? -6.328 34.199 -8.932 1.00 50.75 441 SER A N 1
ATOM 3516 C CA . SER A 1 441 ? -6.191 34.751 -7.579 1.00 50.75 441 SER A CA 1
ATOM 3517 C C . SER A 1 441 ? -5.882 36.250 -7.584 1.00 50.75 441 SER A C 1
ATOM 3519 O O . SER A 1 441 ? -6.355 36.962 -6.694 1.00 50.75 441 SER A O 1
ATOM 3521 N N . ASN A 1 442 ? -5.104 36.742 -8.553 1.00 50.28 442 ASN A N 1
ATOM 3522 C CA . ASN A 1 442 ? -4.838 38.173 -8.701 1.00 50.28 442 ASN A CA 1
ATOM 3523 C C . ASN A 1 442 ? -6.041 38.917 -9.292 1.00 50.28 442 ASN A C 1
ATOM 3525 O O . ASN A 1 442 ? -6.367 39.994 -8.805 1.00 50.28 442 ASN A O 1
ATOM 3529 N N . ILE A 1 443 ? -6.756 38.329 -10.255 1.00 55.59 443 ILE A N 1
ATOM 3530 C CA . ILE A 1 443 ? -8.008 38.878 -10.795 1.00 55.59 443 ILE A CA 1
ATOM 3531 C C . ILE A 1 443 ? -9.061 38.986 -9.691 1.00 55.59 443 ILE A C 1
ATOM 3533 O O . ILE A 1 443 ? -9.667 40.041 -9.550 1.00 55.59 443 ILE A O 1
ATOM 3537 N N . VAL A 1 444 ? -9.235 37.952 -8.859 1.00 55.16 444 VAL A N 1
ATOM 3538 C CA . VAL A 1 444 ? -10.175 37.972 -7.726 1.00 55.16 444 VAL A CA 1
ATOM 3539 C C . VAL A 1 444 ? -9.761 39.016 -6.686 1.00 55.16 444 VAL A C 1
ATOM 3541 O O . VAL A 1 444 ? -10.606 39.790 -6.255 1.00 55.16 444 VAL A O 1
ATOM 3544 N N . ARG A 1 445 ? -8.472 39.125 -6.325 1.00 52.88 445 ARG A N 1
ATOM 3545 C CA . ARG A 1 445 ? -7.985 40.186 -5.416 1.00 52.88 445 ARG A CA 1
ATOM 3546 C C . ARG A 1 445 ? -8.205 41.594 -5.973 1.00 52.88 445 ARG A C 1
ATOM 3548 O O . ARG A 1 445 ? -8.590 42.482 -5.218 1.00 52.88 445 ARG A O 1
ATOM 3555 N N . LEU A 1 446 ? -7.991 41.794 -7.272 1.00 51.41 446 LEU A N 1
ATOM 3556 C CA . LEU A 1 446 ? -8.231 43.069 -7.952 1.00 51.41 446 LEU A CA 1
ATOM 3557 C C . LEU A 1 446 ? -9.730 43.390 -8.039 1.00 51.41 446 LEU A C 1
ATOM 3559 O O . LEU A 1 446 ? -10.106 44.541 -7.837 1.00 51.41 446 LEU A O 1
ATOM 3563 N N . TYR A 1 447 ? -10.590 42.388 -8.245 1.00 52.44 447 TYR A N 1
ATOM 3564 C CA . TYR A 1 447 ? -12.049 42.542 -8.195 1.00 52.44 447 TYR A CA 1
ATOM 3565 C C . TYR A 1 447 ? -12.540 42.901 -6.784 1.00 52.44 447 TYR A C 1
ATOM 3567 O O . TYR A 1 447 ? -13.390 43.775 -6.626 1.00 52.44 447 TYR A O 1
ATOM 3575 N N . SER A 1 448 ? -11.963 42.293 -5.745 1.00 49.97 448 SER A N 1
ATOM 3576 C CA . SER A 1 448 ? -12.260 42.628 -4.346 1.00 49.97 448 SER A CA 1
ATOM 3577 C C . SER A 1 448 ? -11.815 44.049 -3.976 1.00 49.97 448 SER A C 1
ATOM 3579 O O . SER A 1 448 ? -12.507 44.728 -3.222 1.00 49.97 448 SER A O 1
ATOM 3581 N N . LEU A 1 449 ? -10.691 44.521 -4.529 1.00 49.00 449 LEU A N 1
ATOM 3582 C CA . LEU A 1 449 ? -10.229 45.910 -4.398 1.00 49.00 449 LEU A CA 1
ATOM 3583 C C . LEU A 1 449 ? -11.120 46.893 -5.183 1.00 49.00 449 LEU A C 1
ATOM 3585 O O . LEU A 1 449 ? -11.355 48.006 -4.719 1.00 49.00 449 LEU A O 1
ATOM 3589 N N . PHE A 1 450 ? -11.668 46.470 -6.328 1.00 47.09 450 PHE A N 1
ATOM 3590 C CA . PHE A 1 450 ? -12.576 47.259 -7.169 1.00 47.09 450 PHE A CA 1
ATOM 3591 C C . PHE A 1 450 ? -13.940 47.514 -6.509 1.00 47.09 450 PHE A C 1
ATOM 3593 O O . PHE A 1 450 ? -14.477 48.611 -6.624 1.00 47.09 450 PHE A O 1
ATOM 3600 N N . ILE A 1 451 ? -14.477 46.550 -5.751 1.00 53.06 451 ILE A N 1
ATOM 3601 C CA . ILE A 1 451 ? -15.732 46.732 -4.994 1.00 53.06 451 ILE A CA 1
ATOM 3602 C C . ILE A 1 451 ? -15.562 47.746 -3.841 1.00 53.06 451 ILE A C 1
ATOM 3604 O O . ILE A 1 451 ? -16.540 48.346 -3.401 1.00 53.06 451 ILE A O 1
ATOM 3608 N N . TYR A 1 452 ? -14.329 47.994 -3.382 1.00 48.31 452 TYR A N 1
ATOM 3609 C CA . TYR A 1 452 ? -14.044 48.880 -2.246 1.00 48.31 452 TYR A CA 1
ATOM 3610 C C . TYR A 1 452 ? -13.726 50.337 -2.624 1.00 48.31 452 TYR A C 1
ATOM 3612 O O . TYR A 1 452 ? -13.794 51.214 -1.763 1.00 48.31 452 TYR A O 1
ATOM 3620 N N . GLN A 1 453 ? -13.384 50.632 -3.884 1.00 44.84 453 GLN A N 1
ATOM 3621 C CA . GLN A 1 453 ? -13.025 51.985 -4.325 1.00 44.84 453 GLN A CA 1
ATOM 3622 C C . GLN A 1 453 ? -13.827 52.403 -5.561 1.00 44.84 453 GLN A C 1
ATOM 3624 O O . GLN A 1 453 ? -13.586 51.949 -6.676 1.00 44.84 453 GLN A O 1
ATOM 3629 N N . ASN A 1 454 ? -14.779 53.315 -5.351 1.00 50.78 454 ASN A N 1
ATOM 3630 C CA . ASN A 1 454 ? -15.614 53.895 -6.400 1.00 50.78 454 ASN A CA 1
ATOM 3631 C C . ASN A 1 454 ? -14.791 54.509 -7.560 1.00 50.78 454 ASN A C 1
ATOM 3633 O O . ASN A 1 454 ? -14.026 55.451 -7.376 1.00 50.78 454 ASN A O 1
ATOM 3637 N N . ASN A 1 455 ? -15.047 53.993 -8.768 1.00 51.47 455 ASN A N 1
ATOM 3638 C CA . ASN A 1 455 ? -15.168 54.694 -10.058 1.00 51.47 455 ASN A CA 1
ATOM 3639 C C . ASN A 1 455 ? -14.034 55.584 -10.623 1.00 51.47 455 ASN A C 1
ATOM 3641 O O . ASN A 1 455 ? -14.325 56.478 -11.414 1.00 51.47 455 ASN A O 1
ATOM 3645 N N . VAL A 1 456 ? -12.746 55.311 -10.367 1.00 48.00 456 VAL A N 1
ATOM 3646 C CA . VAL A 1 456 ? -11.646 56.029 -11.078 1.00 48.00 456 VAL A CA 1
ATOM 3647 C C . VAL A 1 456 ? -10.659 55.116 -11.841 1.00 48.00 456 VAL A C 1
ATOM 3649 O O . VAL A 1 456 ? -9.797 55.592 -12.571 1.00 48.00 456 VAL A O 1
ATOM 3652 N N . LEU A 1 457 ? -10.799 53.786 -11.790 1.00 48.75 457 LEU A N 1
ATOM 3653 C CA . LEU A 1 457 ? -9.769 52.849 -12.289 1.00 48.75 457 LEU A CA 1
ATOM 3654 C C . LEU A 1 457 ? -10.082 52.117 -13.612 1.00 48.75 457 LEU A C 1
ATOM 3656 O O . LEU A 1 457 ? -9.476 51.088 -13.903 1.00 48.75 457 LEU A O 1
ATOM 3660 N N . LEU A 1 458 ? -10.979 52.633 -14.458 1.00 48.72 458 LEU A N 1
ATOM 3661 C CA . LEU A 1 458 ? -11.352 51.960 -15.718 1.00 48.72 458 LEU A CA 1
ATOM 3662 C C . LEU A 1 458 ? -10.214 51.910 -16.761 1.00 48.72 458 LEU A C 1
ATOM 3664 O O . LEU A 1 458 ? -10.008 50.873 -17.390 1.00 48.72 458 LEU A O 1
ATOM 3668 N N . TYR A 1 459 ? -9.423 52.980 -16.903 1.00 46.47 459 TYR A N 1
ATOM 3669 C CA . TYR A 1 459 ? -8.359 53.054 -17.922 1.00 46.47 459 TYR A CA 1
ATOM 3670 C C . TYR A 1 459 ? -7.099 52.249 -17.561 1.00 46.47 459 TYR A C 1
ATOM 3672 O O . TYR A 1 459 ? -6.497 51.606 -18.419 1.00 46.47 459 TYR A O 1
ATOM 3680 N N . SER A 1 460 ? -6.723 52.228 -16.279 1.00 49.56 460 SER A N 1
ATOM 3681 C CA . SER A 1 460 ? -5.581 51.445 -15.779 1.00 49.56 460 SER A CA 1
ATOM 3682 C C . SER A 1 460 ? -5.828 49.935 -15.910 1.00 49.56 460 SER A C 1
ATOM 3684 O O . SER A 1 460 ? -4.949 49.186 -16.339 1.00 49.56 460 SER A O 1
ATOM 3686 N N . MET A 1 461 ? -7.064 49.490 -15.649 1.00 47.44 461 MET A N 1
ATOM 3687 C CA . MET A 1 461 ? -7.452 48.081 -15.767 1.00 47.44 461 MET A CA 1
ATOM 3688 C C . MET A 1 461 ? -7.496 47.597 -17.219 1.00 47.44 461 MET A C 1
ATOM 3690 O O . MET A 1 461 ? -7.063 46.479 -17.492 1.00 47.44 461 MET A O 1
ATOM 3694 N N . GLN A 1 462 ? -7.943 48.426 -18.170 1.00 48.12 462 GLN A N 1
ATOM 3695 C CA . GLN A 1 462 ? -7.894 48.076 -19.595 1.00 48.12 462 GLN A CA 1
ATOM 3696 C C . GLN A 1 462 ? -6.457 47.886 -20.089 1.00 48.12 462 GLN A C 1
ATOM 3698 O O . GLN A 1 462 ? -6.187 46.935 -20.820 1.00 48.12 462 GLN A O 1
ATOM 3703 N N . ILE A 1 463 ? -5.524 48.733 -19.645 1.00 53.72 463 ILE A N 1
ATOM 3704 C CA . ILE A 1 463 ? -4.101 48.607 -19.984 1.00 53.72 463 ILE A CA 1
ATOM 3705 C C . ILE A 1 463 ? -3.512 47.335 -19.364 1.00 53.72 463 ILE A C 1
ATOM 3707 O O . ILE A 1 463 ? -2.792 46.606 -20.041 1.00 53.72 463 ILE A O 1
ATOM 3711 N N . TYR A 1 464 ? -3.856 47.014 -18.115 1.00 51.53 464 TYR A N 1
ATOM 3712 C CA . TYR A 1 464 ? -3.333 45.823 -17.444 1.00 51.53 464 TYR A CA 1
ATOM 3713 C C . TYR A 1 464 ? -3.878 44.520 -18.048 1.00 51.53 464 TYR A C 1
ATOM 3715 O O . TYR A 1 464 ? -3.113 43.593 -18.305 1.00 51.53 464 TYR A O 1
ATOM 3723 N N . VAL A 1 465 ? -5.177 44.466 -18.366 1.00 51.09 465 VAL A N 1
ATOM 3724 C CA . VAL A 1 465 ? -5.803 43.335 -19.076 1.00 51.09 465 VAL A CA 1
ATOM 3725 C C . VAL A 1 465 ? -5.241 43.201 -20.493 1.00 51.09 465 VAL A C 1
ATOM 3727 O O . VAL A 1 465 ? -4.992 42.087 -20.945 1.00 51.09 465 VAL A O 1
ATOM 3730 N N . TYR A 1 466 ? -4.966 44.311 -21.180 1.00 51.22 466 TYR A N 1
ATOM 3731 C CA . TYR A 1 466 ? -4.336 44.305 -22.501 1.00 51.22 466 TYR A CA 1
ATOM 3732 C C . TYR A 1 466 ? -2.883 43.807 -22.460 1.00 51.22 466 TYR A C 1
ATOM 3734 O O . TYR A 1 466 ? -2.494 43.001 -23.304 1.00 51.22 466 TYR A O 1
ATOM 3742 N N . ILE A 1 467 ? -2.092 44.220 -21.464 1.00 53.94 467 ILE A N 1
ATOM 3743 C CA . ILE A 1 467 ? -0.728 43.714 -21.245 1.00 53.94 467 ILE A CA 1
ATOM 3744 C C . ILE A 1 467 ? -0.768 42.220 -20.915 1.00 53.94 467 ILE A C 1
ATOM 3746 O O . ILE A 1 467 ? 0.018 41.458 -21.471 1.00 53.94 467 ILE A O 1
ATOM 3750 N N . LEU A 1 468 ? -1.719 41.785 -20.086 1.00 50.69 468 LEU A N 1
ATOM 3751 C CA . LEU A 1 468 ? -1.906 40.380 -19.735 1.00 50.69 468 LEU A CA 1
ATOM 3752 C C . LEU A 1 468 ? -2.303 39.531 -20.953 1.00 50.69 468 LEU A C 1
ATOM 3754 O O . LEU A 1 468 ? -1.713 38.480 -21.188 1.00 50.69 468 LEU A O 1
ATOM 3758 N N . LEU A 1 469 ? -3.241 40.011 -21.775 1.00 47.69 469 LEU A N 1
ATOM 3759 C CA . LEU A 1 469 ? -3.642 39.368 -23.030 1.00 47.69 469 LEU A CA 1
ATOM 3760 C C . LEU A 1 469 ? -2.493 39.329 -24.044 1.00 47.69 469 LEU A C 1
ATOM 3762 O O . LEU A 1 469 ? -2.308 38.312 -24.706 1.00 47.69 469 LEU A O 1
ATOM 3766 N N . LYS A 1 470 ? -1.676 40.385 -24.134 1.00 48.16 470 LYS A N 1
ATOM 3767 C CA . LYS A 1 470 ? -0.454 40.395 -24.953 1.00 48.16 470 LYS A CA 1
ATOM 3768 C C . LYS A 1 470 ? 0.583 39.393 -24.452 1.00 48.16 470 LYS A C 1
ATOM 3770 O O . LYS A 1 470 ? 1.186 38.714 -25.273 1.00 48.16 470 LYS A O 1
ATOM 3775 N N . PHE A 1 471 ? 0.762 39.257 -23.140 1.00 49.22 471 PHE A N 1
ATOM 3776 C CA . PHE A 1 471 ? 1.673 38.272 -22.554 1.00 49.22 471 PHE A CA 1
ATOM 3777 C C . PHE A 1 471 ? 1.195 36.837 -22.825 1.00 49.22 471 PHE A C 1
ATOM 3779 O O . PHE A 1 471 ? 1.983 35.988 -23.231 1.00 49.22 471 PHE A O 1
ATOM 3786 N N . ILE A 1 472 ? -0.113 36.590 -22.700 1.00 48.06 472 ILE A N 1
ATOM 3787 C CA . ILE A 1 472 ? -0.753 35.311 -23.047 1.00 48.06 472 ILE A CA 1
ATOM 3788 C C . ILE A 1 472 ? -0.599 35.013 -24.547 1.00 48.06 472 ILE A C 1
ATOM 3790 O O . ILE A 1 472 ? -0.271 33.889 -24.915 1.00 48.06 472 ILE A O 1
ATOM 3794 N N . MET A 1 473 ? -0.771 36.010 -25.422 1.00 42.44 473 MET A N 1
ATOM 3795 C CA . MET A 1 473 ? -0.594 35.845 -26.869 1.00 42.44 473 MET A CA 1
ATOM 3796 C C . MET A 1 473 ? 0.862 35.570 -27.260 1.00 42.44 473 MET A C 1
ATOM 3798 O O . MET A 1 473 ? 1.089 34.707 -28.098 1.00 42.44 473 MET A O 1
ATOM 3802 N N . ILE A 1 474 ? 1.841 36.226 -26.627 1.00 47.31 474 ILE A N 1
ATOM 3803 C CA . ILE A 1 474 ? 3.275 35.966 -26.850 1.00 47.31 474 ILE A CA 1
ATOM 3804 C C . ILE A 1 474 ? 3.634 34.532 -26.433 1.00 47.31 474 ILE A C 1
ATOM 3806 O O . ILE A 1 474 ? 4.262 33.813 -27.205 1.00 47.31 474 ILE A O 1
ATOM 3810 N N . ILE A 1 475 ? 3.136 34.072 -25.279 1.00 47.31 475 ILE A N 1
ATOM 3811 C CA . ILE A 1 475 ? 3.306 32.683 -24.824 1.00 47.31 475 ILE A CA 1
ATOM 3812 C C . ILE A 1 475 ? 2.687 31.699 -25.835 1.00 47.31 475 ILE A C 1
ATOM 3814 O O . ILE A 1 475 ? 3.324 30.718 -26.215 1.00 47.31 475 ILE A O 1
ATOM 3818 N N . ILE A 1 476 ? 1.478 31.971 -26.338 1.00 46.22 476 ILE A N 1
ATOM 3819 C CA . ILE A 1 476 ? 0.802 31.133 -27.347 1.00 46.22 476 ILE A CA 1
ATOM 3820 C C . ILE A 1 476 ? 1.557 31.120 -28.692 1.00 46.22 476 ILE A C 1
ATOM 3822 O O . ILE A 1 476 ? 1.562 30.101 -29.386 1.00 46.22 476 ILE A O 1
ATOM 3826 N N . GLN A 1 477 ? 2.215 32.218 -29.064 1.00 40.44 477 GLN A N 1
ATOM 3827 C CA . GLN A 1 477 ? 2.910 32.359 -30.345 1.00 40.44 477 GLN A CA 1
ATOM 3828 C C . GLN A 1 477 ? 4.277 31.650 -30.349 1.00 40.44 477 GLN A C 1
ATOM 3830 O O . GLN A 1 477 ? 4.594 30.969 -31.326 1.00 40.44 477 GLN A O 1
ATOM 3835 N N . ASP A 1 478 ? 5.008 31.662 -29.228 1.00 40.03 478 ASP A N 1
ATOM 3836 C CA . ASP A 1 478 ? 6.206 30.825 -29.030 1.00 40.03 478 ASP A CA 1
ATOM 3837 C C . ASP A 1 478 ? 5.861 29.321 -28.953 1.00 40.03 478 ASP A C 1
ATOM 3839 O O . ASP A 1 478 ? 6.613 28.462 -29.425 1.00 40.03 478 ASP A O 1
ATOM 3843 N N . HIS A 1 479 ? 4.662 28.975 -28.467 1.00 39.66 479 HIS A N 1
ATOM 3844 C CA . HIS A 1 479 ? 4.139 27.604 -28.478 1.00 39.66 479 HIS A CA 1
ATOM 3845 C C . HIS A 1 479 ? 3.856 27.044 -29.885 1.00 39.66 479 HIS A C 1
ATOM 3847 O O . HIS A 1 479 ? 3.898 25.826 -30.072 1.00 39.66 479 HIS A O 1
ATOM 3853 N N . HIS A 1 480 ? 3.594 27.885 -30.892 1.00 35.91 480 HIS A N 1
ATOM 3854 C CA . HIS A 1 480 ? 3.410 27.423 -32.274 1.00 35.91 480 HIS A CA 1
ATOM 3855 C C . HIS A 1 480 ? 4.731 27.043 -32.959 1.00 35.91 480 HIS A C 1
ATOM 3857 O O . HIS A 1 480 ? 4.729 26.162 -33.820 1.00 35.91 480 HIS A O 1
ATOM 3863 N N . ILE A 1 481 ? 5.850 27.645 -32.545 1.00 33.06 481 ILE A N 1
ATOM 3864 C CA . ILE A 1 481 ? 7.187 27.366 -33.089 1.00 33.06 481 ILE A CA 1
ATOM 3865 C C . ILE A 1 481 ? 7.758 26.065 -32.498 1.00 33.06 481 ILE A C 1
ATOM 3867 O O . ILE A 1 481 ? 8.363 25.280 -33.222 1.00 33.06 481 ILE A O 1
ATOM 3871 N N . LEU A 1 482 ? 7.475 25.761 -31.225 1.00 32.50 482 LEU A N 1
ATOM 3872 C CA . LEU A 1 482 ? 7.924 24.525 -30.561 1.00 32.50 482 LEU A CA 1
ATOM 3873 C C . LEU A 1 482 ? 7.083 23.273 -30.869 1.00 32.50 482 LEU A C 1
ATOM 3875 O O . LEU A 1 482 ? 7.521 22.165 -30.591 1.00 32.50 482 LEU A O 1
ATOM 3879 N N . VAL A 1 483 ? 5.871 23.420 -31.415 1.00 32.81 483 VAL A N 1
ATOM 3880 C CA . VAL A 1 483 ? 5.012 22.285 -31.827 1.00 32.81 483 VAL A CA 1
ATOM 3881 C C . VAL A 1 483 ? 5.277 21.859 -33.285 1.00 32.81 483 VAL A C 1
ATOM 3883 O O . VAL A 1 483 ? 4.753 20.834 -33.729 1.00 32.81 483 VAL A O 1
ATOM 3886 N N . LEU A 1 484 ? 6.076 22.634 -34.028 1.00 32.03 484 LEU A N 1
ATOM 3887 C CA . LEU A 1 484 ? 6.494 22.356 -35.410 1.00 32.03 484 LEU A CA 1
ATOM 3888 C C . LEU A 1 484 ? 7.951 21.865 -35.540 1.00 32.03 484 LEU A C 1
ATOM 3890 O O . LEU A 1 484 ? 8.305 21.374 -36.612 1.00 32.03 484 LEU A O 1
ATOM 3894 N N . LEU A 1 485 ? 8.755 21.955 -34.475 1.00 29.19 485 LEU A N 1
ATOM 3895 C CA . LEU A 1 485 ? 10.074 21.320 -34.325 1.00 29.19 485 LEU A CA 1
ATOM 3896 C C . LEU A 1 485 ? 9.936 20.023 -33.518 1.00 29.19 485 LEU A C 1
ATOM 3898 O O . LEU A 1 485 ? 10.662 19.054 -33.838 1.00 29.19 485 LEU A O 1
#